Protein AF-A0A6A3CZS4-F1 (afdb_monomer_lite)

Secondary structure (DSSP, 8-state):
--S-HHHHHHHHTS-HHHHHHHHHHHHHHHHTTSS---TT--TTSPPTTPPPS-GGGSPPPPPPSS--HHHHHHHHHHHHHHH----HHHHHHHHHHHHHHHHHHHHHHHHHHHHHTT----------SS--TTTS-TT--PPPP-SS--GGG----S-----SSHHHHH---HHHHHHHHHHHHHHHHHHHHHH-HHHHHHHHHHHH-HHHHS-PPP--PPPPSS-HHHHHHHHHHHHHHHHHTTSS------HHHHTTS--------S------------TTS--HHHHHHHHHHHHHHSPPGGG--PPPPPP--S-SSSS-----PPPPTT--------------------------------------SS-TT-SS-TTTHHHHHHHHHHHHHHHHHHHHHTSPPP----

InterPro domains:
  IPR017930 Myb domain [PS51294] (1-31)
  IPR021786 Pre-mRNA splicing factor component Cdc5p/Cef1, C-terminal [PF11831] (330-414)
  IPR047242 Pre-mRNA splicing factor component CDC5L/Cef1 [PTHR45885] (1-414)

Organism: Hibiscus syriacus (NCBI:txid106335)

Sequence (414 aa):
MQTQWRTIAPIVGRTPSQCLERYEKLLDAACARDENYEPGDDPRKLRPGEIDPNPESKPARPDPVDMDEDEKEMLSEARARLANTRGKKAKRKAREKQLEEARRLASLQKRRELKAVGIDTRHRKRKRKGIDYNTEIPFEKRPPPGFYDVADEDRPVEQPKFPTTIEELEGKRRVDIEAQLRKQDIAKNKIAQRQDAPSAILQANKLNDPETVRKRSKLMLPEPHISNHELEEIAKMGYASDLLAGNEELAEGSSATRALLANYSQTPRQGMTPLRTSQRTPAGKGDAIMMEAENLARLRESQTPLLGGENPELHPSDFSGVTPKSQVQTPNPMLTPAATPGGAGLTPRIGMTPSRDGYSFGLTPKGTPIRDELHINEEMDLHDSAKLEQRRQADARRNLRSGLGSLPRPKNEY

Structure (mmCIF, N/CA/C/O backbone):
data_AF-A0A6A3CZS4-F1
#
_entry.id   AF-A0A6A3CZS4-F1
#
loop_
_atom_site.group_PDB
_atom_site.id
_atom_site.type_symbol
_atom_site.label_atom_id
_atom_site.label_alt_id
_atom_site.label_comp_id
_atom_site.label_asym_id
_atom_site.label_entity_id
_atom_site.label_seq_id
_atom_site.pdbx_PDB_ins_code
_atom_site.Cartn_x
_atom_site.Cartn_y
_atom_site.Cartn_z
_atom_site.occupancy
_atom_site.B_iso_or_equiv
_atom_site.auth_seq_id
_atom_site.auth_comp_id
_atom_site.auth_asym_id
_atom_site.auth_atom_id
_atom_site.pdbx_PDB_model_num
ATOM 1 N N . MET A 1 1 ? 29.706 18.802 -35.540 1.00 66.75 1 MET A N 1
ATOM 2 C CA . MET A 1 1 ? 30.002 18.473 -34.127 1.00 66.75 1 MET A CA 1
ATOM 3 C C . MET A 1 1 ? 30.733 17.141 -34.095 1.00 66.75 1 MET A C 1
ATOM 5 O O . MET A 1 1 ? 30.095 16.120 -34.305 1.00 66.75 1 MET A O 1
ATOM 9 N N . GLN A 1 2 ? 32.055 17.132 -33.922 1.00 78.06 2 GLN A N 1
ATOM 10 C CA . GLN A 1 2 ? 32.822 15.880 -33.913 1.00 78.06 2 GLN A CA 1
ATOM 11 C C . GLN A 1 2 ? 32.711 15.225 -32.526 1.00 78.06 2 GLN A C 1
ATOM 13 O O . GLN A 1 2 ? 32.931 15.903 -31.529 1.00 78.06 2 GLN A O 1
ATOM 18 N N . THR A 1 3 ? 32.274 13.958 -32.478 1.00 83.19 3 THR A N 1
ATOM 19 C CA . THR A 1 3 ? 32.211 13.074 -31.284 1.00 83.19 3 THR A CA 1
ATOM 20 C C . THR A 1 3 ? 31.455 13.588 -30.039 1.00 83.19 3 THR A C 1
ATOM 22 O O . THR A 1 3 ? 31.593 13.041 -28.946 1.00 83.19 3 THR A O 1
ATOM 25 N N . GLN A 1 4 ? 30.567 14.581 -30.177 1.00 93.25 4 GLN A N 1
ATOM 26 C CA . GLN A 1 4 ? 29.775 15.147 -29.067 1.00 93.25 4 GLN A CA 1
ATOM 27 C C . GLN A 1 4 ? 28.422 14.435 -28.853 1.00 93.25 4 GLN A C 1
ATOM 29 O O . GLN A 1 4 ? 27.354 15.045 -28.933 1.00 93.25 4 GLN A O 1
ATOM 34 N N . TRP A 1 5 ? 28.442 13.136 -28.542 1.00 92.62 5 TRP A N 1
ATOM 35 C CA . TRP A 1 5 ? 27.229 12.300 -28.455 1.00 92.62 5 TRP A CA 1
ATOM 36 C C . TRP A 1 5 ? 26.213 12.741 -27.400 1.00 92.62 5 TRP A C 1
ATOM 38 O O . TRP A 1 5 ? 25.012 12.624 -27.625 1.00 92.62 5 TRP A O 1
ATOM 48 N N . ARG A 1 6 ? 26.667 13.307 -26.273 1.00 93.50 6 ARG A N 1
ATOM 49 C CA . ARG A 1 6 ? 25.775 13.856 -25.233 1.00 93.50 6 ARG A CA 1
ATOM 50 C C . ARG A 1 6 ? 24.981 15.074 -25.712 1.00 93.50 6 ARG A C 1
ATOM 52 O O . ARG A 1 6 ? 23.865 15.277 -25.253 1.00 93.50 6 ARG A O 1
ATOM 59 N N . THR A 1 7 ? 25.541 15.847 -26.639 1.00 93.12 7 THR A N 1
ATOM 60 C CA . THR A 1 7 ? 24.898 17.028 -27.233 1.00 93.12 7 THR A CA 1
ATOM 61 C C . THR A 1 7 ? 23.990 16.638 -28.397 1.00 93.12 7 THR A C 1
ATOM 63 O O . THR A 1 7 ? 22.917 17.207 -28.558 1.00 93.12 7 THR A O 1
ATOM 66 N N . ILE A 1 8 ? 24.389 15.637 -29.188 1.00 92.38 8 ILE A N 1
ATOM 67 C CA . ILE A 1 8 ? 23.634 15.156 -30.356 1.00 92.38 8 ILE A CA 1
A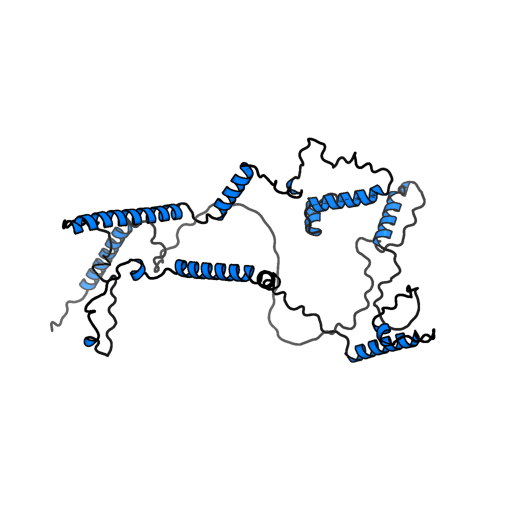TOM 68 C C . ILE A 1 8 ? 22.400 14.340 -29.933 1.00 92.38 8 ILE A C 1
ATOM 70 O O . ILE A 1 8 ? 21.343 14.443 -30.551 1.00 92.38 8 ILE A O 1
ATOM 74 N N . ALA A 1 9 ? 22.502 13.545 -28.865 1.00 93.62 9 ALA A N 1
ATOM 75 C CA . ALA A 1 9 ? 21.440 12.648 -28.404 1.00 93.62 9 ALA A CA 1
ATOM 76 C C . ALA A 1 9 ? 20.076 13.321 -28.152 1.00 93.62 9 ALA A C 1
ATOM 78 O O . ALA A 1 9 ? 19.083 12.842 -28.707 1.00 93.62 9 ALA A O 1
ATOM 79 N N . PRO A 1 10 ? 19.989 14.443 -27.409 1.00 95.94 10 PRO A N 1
ATOM 80 C CA . PRO A 1 10 ? 18.728 15.162 -27.229 1.00 95.94 10 PRO A CA 1
ATOM 81 C C . PRO A 1 10 ? 18.132 15.708 -28.533 1.00 95.94 10 PRO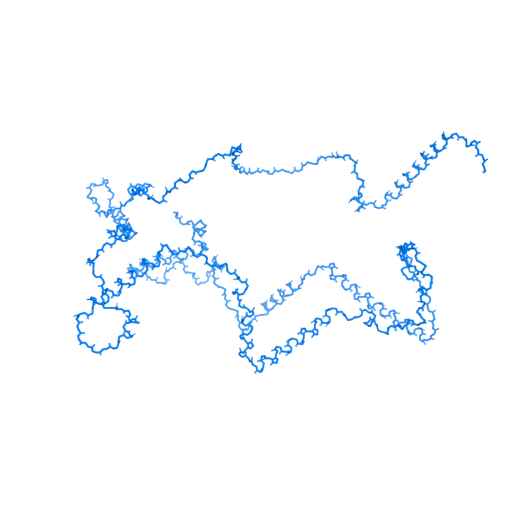 A C 1
ATOM 83 O O . PRO A 1 10 ? 16.914 15.771 -28.650 1.00 95.94 10 PRO A O 1
ATOM 86 N N . ILE A 1 11 ? 18.968 16.067 -29.515 1.00 94.06 11 ILE A N 1
ATOM 87 C CA . ILE A 1 11 ? 18.524 16.582 -30.823 1.00 94.06 11 ILE A CA 1
ATOM 88 C C . ILE A 1 11 ? 17.850 15.467 -31.637 1.00 94.06 11 ILE A C 1
ATOM 90 O O . ILE A 1 11 ? 16.846 15.700 -32.302 1.00 94.06 11 ILE A O 1
ATOM 94 N N . VAL A 1 12 ? 18.385 14.245 -31.559 1.00 92.75 12 VAL A N 1
ATOM 95 C CA . VAL A 1 12 ? 17.882 13.061 -32.284 1.00 92.75 12 VAL A CA 1
ATOM 96 C C . VAL A 1 12 ? 16.785 12.313 -31.501 1.00 92.75 12 VAL A C 1
ATOM 98 O O . VAL A 1 12 ? 16.055 11.505 -32.071 1.00 92.75 12 VAL A O 1
ATOM 101 N N . GLY A 1 13 ? 16.641 12.568 -30.195 1.00 93.81 13 GLY A N 1
ATOM 102 C CA . GLY A 1 13 ? 15.645 11.920 -29.333 1.00 93.81 13 GLY A CA 1
ATOM 103 C C . GLY A 1 13 ? 15.994 10.476 -28.942 1.00 93.81 13 GLY A C 1
ATOM 104 O O . GLY A 1 13 ? 15.102 9.650 -28.746 1.00 93.81 13 GLY A O 1
ATOM 105 N N . ARG A 1 14 ? 17.288 10.145 -28.858 1.00 93.88 14 ARG A N 1
ATOM 106 C CA . ARG A 1 14 ? 17.808 8.818 -28.464 1.00 93.88 14 ARG A CA 1
ATOM 107 C C . ARG A 1 14 ? 18.874 8.962 -27.381 1.00 93.88 14 ARG A C 1
ATOM 109 O O . ARG A 1 14 ? 19.344 10.068 -27.129 1.00 93.88 14 ARG A O 1
ATOM 116 N N . THR A 1 15 ? 19.256 7.870 -26.716 1.00 94.62 15 THR A N 1
ATOM 117 C CA . THR A 1 15 ? 20.351 7.938 -25.734 1.00 94.62 15 THR A CA 1
ATOM 118 C C . THR A 1 15 ? 21.699 8.154 -26.440 1.00 94.62 15 THR A C 1
ATOM 120 O O . THR A 1 15 ? 21.867 7.725 -27.583 1.00 94.62 15 THR A O 1
ATOM 123 N N . PRO A 1 16 ? 22.695 8.781 -25.783 1.00 93.38 16 PRO A N 1
ATOM 124 C CA . PRO A 1 16 ? 24.032 8.950 -26.360 1.00 93.38 16 PRO A CA 1
ATOM 125 C C . PRO A 1 16 ? 24.676 7.637 -26.815 1.00 93.38 16 PRO A C 1
ATOM 127 O O . PRO A 1 16 ? 25.288 7.610 -27.878 1.00 93.38 16 PRO A O 1
ATOM 130 N N . SER A 1 17 ? 24.491 6.554 -26.051 1.00 90.75 17 SER A N 1
ATOM 131 C CA . SER A 1 17 ? 24.982 5.216 -26.398 1.00 90.75 17 SER A CA 1
ATOM 132 C C . SER A 1 17 ? 24.315 4.666 -27.660 1.00 90.75 17 SER A C 1
ATOM 134 O O . SER A 1 17 ? 25.013 4.217 -28.561 1.00 90.75 17 SER A O 1
ATOM 136 N N . GLN A 1 18 ? 22.988 4.789 -27.780 1.00 91.94 18 GLN A N 1
ATOM 137 C CA . GLN A 1 18 ? 22.246 4.368 -28.976 1.00 91.94 18 GLN A CA 1
ATOM 138 C C . GLN A 1 18 ? 22.632 5.186 -30.215 1.00 91.94 18 GLN A C 1
ATOM 140 O O . GLN A 1 18 ? 22.704 4.643 -31.316 1.00 91.94 18 GLN A O 1
ATOM 145 N N . CYS A 1 19 ? 22.863 6.494 -30.053 1.00 92.06 19 CYS A N 1
ATOM 146 C CA . CYS A 1 19 ? 23.324 7.357 -31.141 1.00 92.06 19 CYS A CA 1
ATOM 147 C C . CYS A 1 19 ? 24.713 6.952 -31.638 1.00 92.06 19 CYS A C 1
ATOM 149 O O . CYS A 1 19 ? 24.904 6.856 -32.847 1.00 92.06 19 CYS A O 1
ATOM 151 N N . LEU A 1 20 ? 25.649 6.709 -30.715 1.00 90.19 20 LEU A N 1
ATOM 152 C CA . LEU A 1 20 ? 27.006 6.271 -31.032 1.00 90.19 20 LEU A CA 1
ATOM 153 C C . LEU A 1 20 ? 26.999 4.897 -31.722 1.00 90.19 20 LEU A C 1
ATOM 155 O O . LEU A 1 20 ? 27.525 4.779 -32.821 1.00 90.19 20 LEU A O 1
ATOM 159 N N . GLU A 1 21 ? 26.328 3.898 -31.139 1.00 89.06 21 GLU A N 1
ATOM 160 C CA . GLU A 1 21 ? 26.252 2.535 -31.689 1.00 89.06 21 GLU A CA 1
ATOM 161 C C . GLU A 1 21 ? 25.651 2.528 -33.103 1.00 89.06 21 GLU A C 1
ATOM 163 O O . GLU A 1 21 ? 26.143 1.861 -34.012 1.00 89.06 21 GLU A O 1
ATOM 168 N N . ARG A 1 22 ? 24.576 3.296 -33.319 1.00 90.19 22 ARG A N 1
ATOM 169 C CA . ARG A 1 22 ? 23.947 3.396 -34.639 1.00 90.19 22 ARG A CA 1
ATOM 170 C C . ARG A 1 22 ? 24.826 4.141 -35.640 1.00 90.19 22 ARG A C 1
ATOM 172 O O . ARG A 1 22 ? 24.831 3.767 -36.807 1.00 90.19 22 ARG A O 1
ATOM 179 N N . TYR A 1 23 ? 25.527 5.189 -35.213 1.00 90.81 23 TYR A N 1
ATOM 180 C CA . TYR A 1 23 ? 26.461 5.917 -36.069 1.00 90.81 23 TYR A CA 1
ATOM 181 C C . TYR A 1 23 ? 27.613 5.022 -36.530 1.00 90.81 23 TYR A C 1
ATOM 183 O O . TYR A 1 23 ? 27.916 4.997 -37.718 1.00 90.81 23 TYR A O 1
ATOM 191 N N . GLU A 1 24 ? 28.195 4.237 -35.623 1.00 87.12 24 GLU A N 1
ATOM 192 C CA . GLU A 1 24 ? 29.253 3.278 -35.954 1.00 87.12 24 GLU A CA 1
ATOM 193 C C . GLU A 1 24 ? 28.753 2.197 -36.917 1.00 87.12 24 GLU A C 1
ATOM 195 O O . GLU A 1 24 ? 29.377 1.988 -37.950 1.00 87.12 24 GLU A O 1
ATOM 200 N N . LYS A 1 25 ? 27.567 1.615 -36.685 1.00 87.25 25 LYS A N 1
ATOM 201 C CA . LYS A 1 25 ? 26.957 0.657 -37.630 1.00 87.25 25 LYS A CA 1
ATOM 202 C C . LYS A 1 25 ? 26.750 1.236 -39.032 1.00 87.25 25 LYS A C 1
ATOM 204 O O . LYS A 1 25 ? 26.853 0.509 -40.015 1.00 87.25 25 LYS A O 1
ATOM 209 N N . LEU A 1 26 ? 26.417 2.525 -39.135 1.00 89.38 26 LEU A N 1
ATOM 210 C CA . LEU A 1 26 ? 26.259 3.201 -40.425 1.00 89.38 26 LEU A CA 1
ATOM 211 C C . LEU A 1 26 ? 27.608 3.444 -41.114 1.00 89.38 26 LEU A C 1
ATOM 213 O O . LEU A 1 26 ? 27.679 3.313 -42.333 1.00 89.38 26 LEU A O 1
ATOM 217 N N . LEU A 1 27 ? 28.661 3.762 -40.354 1.00 87.44 27 LEU A N 1
ATOM 218 C CA . LEU A 1 27 ? 30.023 3.853 -40.885 1.00 87.44 27 LEU A CA 1
ATOM 219 C C . LEU A 1 27 ? 30.531 2.488 -41.353 1.00 87.44 27 LEU A C 1
ATOM 221 O O . LEU A 1 27 ? 31.038 2.390 -42.464 1.00 87.44 27 LEU A O 1
ATOM 225 N N . ASP A 1 28 ? 30.340 1.437 -40.557 1.00 82.81 28 ASP A N 1
ATOM 226 C CA . ASP A 1 28 ? 30.750 0.078 -40.914 1.00 82.81 28 ASP A CA 1
ATOM 227 C C . ASP A 1 28 ? 30.009 -0.404 -42.174 1.00 82.81 28 ASP A C 1
ATOM 229 O O . ASP A 1 28 ? 30.628 -0.969 -43.066 1.00 82.81 28 ASP A O 1
ATOM 233 N N . ALA A 1 29 ? 28.708 -0.115 -42.318 1.00 83.12 29 ALA A N 1
ATOM 234 C CA . ALA A 1 29 ? 27.944 -0.451 -43.526 1.00 83.12 29 ALA A CA 1
ATOM 235 C C . ALA A 1 29 ? 28.398 0.318 -44.783 1.00 83.12 29 ALA A C 1
ATOM 237 O O . ALA A 1 29 ? 28.245 -0.186 -45.897 1.00 83.12 29 ALA A O 1
ATOM 238 N N . ALA A 1 30 ? 28.932 1.531 -44.616 1.00 80.81 30 ALA A N 1
ATOM 239 C CA . ALA A 1 30 ? 29.497 2.318 -45.709 1.00 80.81 30 ALA A CA 1
ATOM 240 C C . ALA A 1 30 ? 30.906 1.833 -46.091 1.00 80.81 30 ALA A C 1
ATOM 242 O O . ALA A 1 30 ? 31.195 1.707 -47.276 1.00 80.81 30 ALA A O 1
ATOM 243 N N . CYS A 1 31 ? 31.747 1.512 -45.101 1.00 71.81 31 CYS A N 1
ATOM 244 C CA . CYS A 1 31 ? 33.121 1.042 -45.299 1.00 71.81 31 CYS A CA 1
ATOM 245 C C . CYS A 1 31 ? 33.212 -0.433 -45.712 1.00 71.81 31 CYS A C 1
ATOM 247 O O . CYS A 1 31 ? 34.105 -0.781 -46.466 1.00 71.81 31 CYS A O 1
ATOM 249 N N . ALA A 1 32 ? 32.295 -1.307 -45.286 1.00 61.28 32 ALA A N 1
ATOM 250 C CA . ALA A 1 32 ? 32.284 -2.726 -45.671 1.00 61.28 32 ALA A CA 1
ATOM 251 C C . ALA A 1 32 ? 31.944 -2.964 -47.157 1.00 61.28 32 ALA A C 1
ATOM 253 O O . ALA A 1 32 ? 31.932 -4.105 -47.613 1.00 61.28 32 ALA A O 1
ATOM 254 N N . ARG A 1 33 ? 31.645 -1.901 -47.919 1.00 54.75 33 ARG A N 1
ATOM 255 C CA . ARG A 1 33 ? 31.618 -1.945 -49.387 1.00 54.75 33 ARG A CA 1
ATOM 256 C C . ARG A 1 33 ? 33.015 -1.874 -50.021 1.00 54.75 33 ARG A C 1
ATOM 258 O O . ARG A 1 33 ? 33.116 -2.210 -51.195 1.00 54.75 33 ARG A O 1
ATOM 265 N N . ASP A 1 34 ? 34.049 -1.510 -49.260 1.00 50.44 34 ASP A N 1
ATOM 266 C CA . ASP A 1 34 ? 35.461 -1.714 -49.600 1.00 50.44 34 ASP A CA 1
ATOM 267 C C . ASP A 1 34 ? 35.936 -3.042 -48.967 1.00 50.44 34 ASP A C 1
ATOM 269 O O . ASP A 1 34 ? 35.776 -3.269 -47.770 1.00 50.44 34 ASP A O 1
ATOM 273 N N . GLU A 1 35 ? 36.492 -3.941 -49.781 1.00 54.34 35 GLU A N 1
ATOM 274 C CA . GLU A 1 35 ? 36.657 -5.403 -49.598 1.00 54.34 35 GLU A CA 1
ATOM 275 C C . GLU A 1 35 ? 37.465 -5.941 -48.378 1.00 54.34 35 GLU A C 1
ATOM 277 O O . GLU A 1 35 ? 37.813 -7.117 -48.363 1.00 54.34 35 GLU A O 1
ATOM 282 N N . ASN A 1 36 ? 37.745 -5.164 -47.323 1.00 54.75 36 ASN A N 1
ATOM 283 C CA . ASN A 1 36 ? 38.678 -5.545 -46.238 1.00 54.75 36 ASN A CA 1
ATOM 284 C C . ASN A 1 36 ? 38.072 -5.592 -44.809 1.00 54.75 36 ASN A C 1
ATOM 286 O O . ASN A 1 36 ? 38.764 -5.277 -43.839 1.00 54.75 36 ASN A O 1
ATOM 290 N N . TYR A 1 37 ? 36.797 -5.963 -44.629 1.00 55.69 37 TYR A N 1
ATOM 291 C CA . TYR A 1 37 ? 36.189 -6.095 -43.288 1.00 55.69 37 TYR A CA 1
ATOM 292 C C . TYR A 1 37 ? 36.199 -7.547 -42.778 1.00 55.69 37 TYR A C 1
ATOM 294 O O . TYR A 1 37 ? 35.356 -8.351 -43.170 1.00 55.69 37 TYR A O 1
ATOM 302 N N . GLU A 1 38 ? 37.107 -7.861 -41.847 1.00 57.81 38 GLU A N 1
ATOM 303 C CA . GLU A 1 38 ? 37.112 -9.115 -41.078 1.00 57.81 38 GLU A CA 1
ATOM 304 C C . GLU A 1 38 ? 36.384 -8.920 -39.729 1.00 57.81 38 GLU A C 1
ATOM 306 O O . GLU A 1 38 ? 36.884 -8.212 -38.849 1.00 57.81 38 GLU A O 1
ATOM 311 N N . PRO A 1 39 ? 35.217 -9.557 -39.492 1.00 57.84 39 PRO A N 1
ATOM 312 C CA . PRO A 1 39 ? 34.429 -9.375 -38.265 1.00 57.84 39 PRO A CA 1
ATOM 313 C C . PRO A 1 39 ? 35.116 -9.819 -36.958 1.00 57.84 39 PRO A C 1
ATOM 315 O O . PRO A 1 39 ? 34.544 -9.614 -35.879 1.00 57.84 39 PRO A O 1
ATOM 318 N N . GLY A 1 40 ? 36.270 -10.489 -37.042 1.00 58.12 40 GLY A N 1
ATOM 319 C CA . GLY A 1 40 ? 37.032 -11.033 -35.913 1.00 58.12 40 GLY A CA 1
ATOM 320 C C . GLY A 1 40 ? 38.010 -10.053 -35.256 1.00 58.12 40 GLY A C 1
ATOM 321 O O . GLY A 1 40 ? 38.302 -10.229 -34.077 1.00 58.12 40 GLY A O 1
ATOM 322 N N . ASP A 1 41 ? 38.442 -9.010 -35.971 1.00 54.97 41 ASP A N 1
ATOM 323 C CA . ASP A 1 41 ? 39.473 -8.055 -35.520 1.00 54.97 41 ASP A CA 1
ATOM 324 C C . ASP A 1 41 ? 38.902 -6.695 -35.074 1.00 54.97 41 ASP A C 1
ATOM 326 O O . ASP A 1 41 ? 39.649 -5.742 -34.862 1.00 54.97 41 ASP A O 1
ATOM 330 N N . ASP A 1 42 ? 37.577 -6.586 -34.904 1.00 62.66 42 ASP A N 1
ATOM 331 C CA . ASP A 1 42 ? 36.922 -5.352 -34.455 1.00 62.66 42 ASP A CA 1
ATOM 332 C C . ASP A 1 42 ? 37.340 -4.998 -33.007 1.00 62.66 42 ASP A C 1
ATOM 334 O O . ASP A 1 42 ? 36.883 -5.660 -32.063 1.00 62.66 42 ASP A O 1
ATOM 338 N N . PRO A 1 43 ? 38.141 -3.930 -32.787 1.00 65.69 43 PRO A N 1
ATOM 339 C CA . PRO A 1 43 ? 38.637 -3.544 -31.463 1.00 65.69 43 PRO A CA 1
ATOM 340 C C . PRO A 1 43 ? 37.526 -3.140 -30.483 1.00 65.69 43 PRO A C 1
ATOM 342 O O . PRO A 1 43 ? 37.793 -2.921 -29.302 1.00 65.69 43 PRO A O 1
ATOM 345 N N . ARG A 1 44 ? 36.287 -2.990 -30.972 1.00 66.00 44 ARG A N 1
ATOM 346 C CA . ARG A 1 44 ? 35.105 -2.598 -30.196 1.00 66.00 44 ARG A CA 1
ATOM 347 C C . ARG A 1 44 ? 34.426 -3.782 -29.511 1.00 66.00 44 ARG A C 1
ATOM 349 O O . ARG A 1 44 ? 33.655 -3.581 -28.570 1.00 66.00 44 ARG A O 1
ATOM 356 N N . LYS A 1 45 ? 34.670 -5.017 -29.967 1.00 69.31 45 LYS A N 1
ATOM 357 C CA . LYS A 1 45 ? 34.130 -6.207 -29.303 1.00 69.31 45 LYS A CA 1
ATOM 358 C C . LYS A 1 45 ? 34.926 -6.459 -28.031 1.00 69.31 45 LYS A C 1
ATOM 360 O O . LYS A 1 45 ? 36.147 -6.581 -28.059 1.00 69.31 45 LYS A O 1
ATOM 365 N N . LEU A 1 46 ? 34.207 -6.556 -26.912 1.00 70.69 46 LEU A N 1
ATOM 366 C CA . LEU A 1 46 ? 34.788 -6.939 -25.629 1.00 70.69 46 LEU A CA 1
ATOM 367 C C . LEU A 1 46 ? 35.586 -8.227 -25.802 1.00 70.69 46 LEU A C 1
ATOM 369 O O . LEU A 1 46 ? 35.046 -9.255 -26.223 1.00 70.69 46 LEU A O 1
ATOM 373 N N . ARG A 1 47 ? 36.873 -8.159 -25.468 1.00 75.31 47 ARG A N 1
ATOM 374 C CA . ARG A 1 47 ? 37.723 -9.343 -25.447 1.00 75.31 47 ARG A CA 1
ATOM 375 C C . ARG A 1 47 ? 37.237 -10.273 -24.335 1.00 75.31 47 ARG A C 1
ATOM 377 O O . ARG A 1 47 ? 36.805 -9.787 -23.285 1.00 75.31 47 ARG A O 1
ATOM 384 N N . PRO A 1 48 ? 37.305 -11.601 -24.524 1.00 78.69 48 PRO A N 1
ATOM 385 C CA . PRO A 1 48 ? 36.962 -12.542 -23.465 1.00 78.69 48 PRO A CA 1
ATOM 386 C C . PRO A 1 48 ? 37.739 -12.222 -22.175 1.00 78.69 48 PRO A C 1
ATOM 388 O O . PRO A 1 48 ? 38.967 -12.231 -22.175 1.00 78.69 48 PRO A O 1
ATOM 391 N N . GLY A 1 49 ? 37.021 -11.903 -21.092 1.00 77.69 49 GLY A N 1
ATOM 392 C CA . GLY A 1 49 ? 37.591 -11.524 -19.789 1.00 77.69 49 GLY A CA 1
ATOM 393 C C . GLY A 1 49 ? 37.587 -10.022 -19.468 1.00 77.69 49 GLY A C 1
ATOM 394 O O . GLY A 1 49 ? 37.885 -9.652 -18.335 1.00 77.69 49 GLY A O 1
ATOM 395 N N . GLU A 1 50 ? 37.221 -9.156 -20.415 1.00 85.75 50 GLU A N 1
ATOM 396 C CA . GLU A 1 50 ? 37.074 -7.716 -20.184 1.00 85.75 50 GLU A CA 1
ATOM 397 C C . GLU A 1 50 ? 35.660 -7.382 -19.670 1.00 85.75 50 GLU A C 1
ATOM 399 O O . GLU A 1 50 ? 34.659 -7.880 -20.190 1.00 85.75 50 GLU A O 1
ATOM 404 N N . ILE A 1 51 ? 35.568 -6.556 -18.621 1.00 84.19 51 ILE A N 1
ATOM 405 C CA . ILE A 1 51 ? 34.286 -6.076 -18.086 1.00 84.19 51 ILE A CA 1
ATOM 406 C C . ILE A 1 51 ? 33.769 -4.973 -19.009 1.00 84.19 51 ILE A C 1
ATOM 408 O O . ILE A 1 51 ? 34.504 -4.045 -19.339 1.00 84.19 51 ILE A O 1
ATOM 412 N N . ASP A 1 52 ? 32.498 -5.060 -19.399 1.00 83.56 52 ASP A N 1
ATOM 413 C CA . ASP A 1 52 ? 31.854 -4.009 -20.184 1.00 83.56 52 ASP A CA 1
ATOM 414 C C . ASP A 1 52 ? 31.852 -2.673 -19.423 1.00 83.56 52 ASP A C 1
ATOM 416 O O . ASP A 1 52 ? 31.326 -2.631 -18.309 1.00 83.56 52 ASP A O 1
ATOM 420 N N . PRO A 1 53 ? 32.387 -1.581 -19.997 1.00 85.75 53 PRO A N 1
ATOM 421 C CA . PRO A 1 53 ? 32.332 -0.267 -19.368 1.00 85.75 53 PRO A CA 1
ATOM 422 C C . PRO A 1 53 ? 30.914 0.323 -19.260 1.00 85.75 53 PRO A C 1
ATOM 424 O O . PRO A 1 53 ? 30.722 1.210 -18.434 1.00 85.75 53 PRO A O 1
ATOM 427 N N . ASN A 1 54 ? 29.934 -0.132 -20.058 1.00 85.12 54 ASN A N 1
ATOM 428 C CA . ASN A 1 54 ? 28.566 0.417 -20.078 1.00 85.12 54 ASN A CA 1
ATOM 429 C C . ASN A 1 54 ? 27.466 -0.678 -20.036 1.00 85.12 54 ASN A C 1
ATOM 431 O O . ASN A 1 54 ? 26.640 -0.759 -20.961 1.00 85.12 54 ASN A O 1
ATOM 435 N N . PRO A 1 55 ? 27.392 -1.510 -18.978 1.00 89.19 55 PRO A N 1
ATOM 436 C CA . PRO A 1 55 ? 26.440 -2.620 -18.897 1.00 89.19 55 PRO A CA 1
ATOM 437 C C . PRO A 1 55 ? 24.971 -2.163 -18.854 1.00 89.19 55 PRO A C 1
ATOM 439 O O . PRO A 1 55 ? 24.093 -2.902 -19.291 1.00 89.19 55 PRO A O 1
ATOM 442 N N . GLU A 1 56 ? 24.675 -0.939 -18.406 1.00 89.88 56 GLU A N 1
ATOM 443 C CA . GLU A 1 56 ? 23.309 -0.391 -18.336 1.00 89.88 56 GLU A CA 1
ATOM 444 C C . GLU A 1 56 ? 22.699 -0.112 -19.714 1.00 89.88 56 GLU A C 1
ATOM 446 O O . GLU A 1 56 ? 21.489 0.075 -19.843 1.00 89.88 56 GLU A O 1
ATOM 451 N N . SER A 1 57 ? 23.536 -0.042 -20.753 1.00 89.00 57 SER A N 1
ATOM 452 C CA . SER A 1 57 ? 23.088 0.166 -22.130 1.00 89.00 57 SER A CA 1
ATOM 453 C C . SER A 1 57 ? 22.613 -1.122 -22.811 1.00 89.00 57 SER A C 1
ATOM 455 O O . SER A 1 57 ? 21.949 -1.055 -23.848 1.00 89.00 57 SER A O 1
ATOM 457 N N . LYS A 1 58 ? 22.926 -2.284 -22.226 1.00 87.44 58 LYS A N 1
ATOM 458 C CA . LYS A 1 58 ? 22.549 -3.597 -22.748 1.00 87.44 58 LYS A CA 1
ATOM 459 C C . LYS A 1 58 ? 21.138 -4.005 -22.309 1.00 87.44 58 LYS A C 1
ATOM 461 O O . LYS A 1 58 ? 20.669 -3.590 -21.249 1.00 87.44 58 LYS A O 1
ATOM 466 N N . PRO A 1 59 ? 20.445 -4.838 -23.107 1.00 91.38 59 PRO A N 1
ATOM 467 C CA . PRO A 1 59 ? 19.166 -5.407 -22.699 1.00 91.38 59 PRO A CA 1
ATOM 468 C C . PRO A 1 59 ? 19.330 -6.296 -21.459 1.00 91.38 59 PRO A C 1
ATOM 470 O O . PRO A 1 59 ? 20.328 -7.007 -21.320 1.00 91.38 59 PRO A O 1
ATOM 473 N N . ALA A 1 60 ? 18.327 -6.276 -20.578 1.00 94.00 60 ALA A N 1
ATOM 474 C CA . ALA A 1 60 ? 18.292 -7.137 -19.403 1.00 94.00 60 ALA A CA 1
ATOM 475 C C . ALA A 1 60 ? 18.270 -8.616 -19.812 1.00 94.00 60 ALA A C 1
ATOM 477 O O . ALA A 1 60 ? 17.629 -9.001 -20.795 1.00 94.00 60 ALA A O 1
ATOM 478 N N . ARG A 1 61 ? 18.975 -9.447 -19.043 1.00 92.25 61 ARG A N 1
ATOM 479 C CA . ARG A 1 61 ? 18.963 -10.897 -19.240 1.00 92.25 61 ARG A CA 1
ATOM 480 C C . ARG A 1 61 ? 17.609 -11.441 -18.762 1.00 92.25 61 ARG A C 1
ATOM 482 O O . ARG A 1 61 ? 17.127 -10.963 -17.740 1.00 92.25 61 ARG A O 1
ATOM 489 N N . PRO A 1 62 ? 16.991 -12.395 -19.478 1.00 94.75 62 PRO A N 1
ATOM 490 C CA . PRO A 1 62 ? 15.800 -13.073 -18.982 1.00 94.75 62 PRO A CA 1
ATOM 491 C C . PRO A 1 62 ? 16.085 -13.820 -17.677 1.00 94.75 62 PRO A C 1
ATOM 493 O O . PRO A 1 62 ? 17.158 -14.409 -17.530 1.00 94.75 62 PRO A O 1
ATOM 496 N N . ASP A 1 63 ? 15.100 -13.819 -16.785 1.00 93.50 63 ASP A N 1
ATOM 497 C CA . ASP A 1 63 ? 15.141 -14.528 -15.508 1.00 93.50 63 ASP A CA 1
ATOM 498 C C . ASP A 1 63 ? 15.320 -16.049 -15.729 1.00 93.50 63 ASP A C 1
ATOM 500 O O . ASP A 1 63 ? 14.640 -16.627 -16.593 1.00 93.50 63 ASP A O 1
ATOM 504 N N . PRO A 1 64 ? 16.217 -16.730 -14.991 1.00 94.12 64 PRO A N 1
ATOM 505 C CA . PRO A 1 64 ? 16.350 -18.182 -15.060 1.00 94.12 64 PRO A CA 1
ATOM 506 C C . PRO A 1 64 ? 15.093 -18.896 -14.536 1.00 94.12 64 PRO A C 1
ATOM 508 O O . PRO A 1 64 ? 14.367 -18.402 -13.679 1.00 94.12 64 PRO A O 1
ATOM 511 N N . VAL A 1 65 ? 14.831 -20.108 -15.040 1.00 92.81 65 VAL A N 1
ATOM 512 C CA . VAL A 1 65 ? 13.669 -20.909 -14.600 1.00 92.81 65 VAL A CA 1
ATOM 513 C C . VAL A 1 65 ? 13.769 -21.258 -13.115 1.00 92.81 65 VAL A C 1
ATOM 515 O O . VAL A 1 65 ? 12.770 -21.207 -12.397 1.00 92.81 65 VAL A O 1
ATOM 518 N N . ASP A 1 66 ? 14.975 -21.600 -12.663 1.00 94.88 66 ASP A N 1
ATOM 519 C CA . ASP A 1 66 ? 15.275 -21.762 -11.247 1.00 94.88 66 ASP A CA 1
ATOM 520 C C . ASP A 1 66 ? 16.074 -20.552 -10.764 1.00 94.88 66 ASP A C 1
ATOM 522 O O . ASP A 1 66 ? 17.294 -20.503 -10.906 1.00 94.88 66 ASP A O 1
ATOM 526 N N . MET A 1 67 ? 15.347 -19.551 -10.262 1.00 93.06 67 MET A N 1
ATOM 527 C CA . MET A 1 67 ? 15.925 -18.389 -9.581 1.00 93.06 67 MET A CA 1
ATOM 528 C C . MET A 1 67 ? 16.702 -18.862 -8.354 1.00 93.06 67 MET A C 1
ATOM 530 O O . MET A 1 67 ? 16.216 -19.724 -7.611 1.00 93.06 67 MET A O 1
ATOM 534 N N . ASP A 1 68 ? 17.863 -18.281 -8.098 1.00 95.88 68 ASP A N 1
ATOM 535 C CA . ASP A 1 68 ? 18.622 -18.583 -6.889 1.00 95.88 68 ASP A CA 1
ATOM 536 C C . ASP A 1 68 ? 17.926 -18.035 -5.622 1.00 95.88 68 ASP A C 1
ATOM 538 O O . ASP A 1 68 ? 16.857 -17.408 -5.658 1.00 95.88 68 ASP A O 1
ATOM 542 N N . GLU A 1 69 ? 18.478 -18.367 -4.455 1.00 96.94 69 GLU A N 1
ATOM 543 C CA . GLU A 1 69 ? 17.928 -17.923 -3.170 1.00 96.94 69 GLU A CA 1
ATOM 544 C C . GLU A 1 69 ? 18.013 -16.400 -3.019 1.00 96.94 69 GLU A C 1
ATOM 546 O O . GLU A 1 69 ? 17.059 -15.789 -2.532 1.00 96.94 69 GLU A O 1
ATOM 551 N N . ASP A 1 70 ? 19.087 -15.792 -3.525 1.00 96.94 70 ASP A N 1
ATOM 552 C CA . ASP A 1 70 ? 19.343 -14.354 -3.455 1.00 96.94 70 ASP A CA 1
ATOM 553 C C . ASP A 1 70 ? 18.289 -13.553 -4.240 1.00 96.94 70 ASP A C 1
ATOM 555 O O . ASP A 1 70 ? 17.719 -12.586 -3.725 1.00 96.94 70 ASP A O 1
ATOM 559 N N . GLU A 1 71 ? 17.951 -13.962 -5.467 1.00 95.75 71 GLU A N 1
ATOM 560 C CA . GLU A 1 71 ? 16.928 -13.297 -6.276 1.00 95.75 71 GLU A CA 1
ATOM 561 C C . GLU A 1 71 ? 15.523 -13.484 -5.690 1.00 95.75 71 GLU A C 1
ATOM 563 O O . GLU A 1 71 ? 14.715 -12.543 -5.648 1.00 95.75 71 GLU A O 1
ATOM 568 N N . LYS A 1 72 ? 15.216 -14.689 -5.193 1.00 96.12 72 LYS A N 1
ATOM 569 C CA . LYS A 1 72 ? 13.949 -14.972 -4.500 1.00 96.12 72 LYS A CA 1
ATOM 570 C C . LYS A 1 72 ? 13.820 -14.119 -3.232 1.00 96.12 72 LYS A C 1
ATOM 572 O O . LYS A 1 72 ? 12.749 -13.543 -2.996 1.00 96.12 72 LYS A O 1
ATOM 577 N N . GLU A 1 73 ? 14.886 -13.996 -2.442 1.00 97.62 73 GLU A N 1
ATOM 578 C CA . GLU A 1 73 ? 14.923 -13.159 -1.243 1.00 97.62 73 GLU A CA 1
ATOM 579 C C . GLU A 1 73 ? 14.755 -11.680 -1.607 1.00 97.62 73 GLU A C 1
ATOM 581 O O . GLU A 1 73 ? 13.866 -11.019 -1.058 1.00 97.62 73 GLU A O 1
ATOM 586 N N . MET A 1 74 ? 15.488 -11.189 -2.608 1.00 97.75 74 MET A N 1
ATOM 587 C CA . MET A 1 74 ? 15.381 -9.821 -3.118 1.00 97.75 74 MET A CA 1
ATOM 588 C C . MET A 1 74 ? 13.948 -9.479 -3.558 1.00 97.75 74 MET A C 1
ATOM 590 O O . MET A 1 74 ? 13.414 -8.423 -3.200 1.00 97.75 74 MET A O 1
ATOM 594 N N . LEU A 1 75 ? 13.272 -10.374 -4.288 1.00 96.94 75 LEU A N 1
ATOM 595 C CA . LEU A 1 75 ? 11.875 -10.177 -4.691 1.00 96.94 75 LEU A CA 1
ATOM 596 C C . LEU A 1 75 ? 10.924 -10.177 -3.491 1.00 96.94 75 LEU A C 1
ATOM 598 O O . LEU A 1 75 ? 9.972 -9.387 -3.445 1.00 96.94 75 LEU A O 1
ATOM 602 N N . SER A 1 76 ? 11.158 -11.053 -2.515 1.00 97.00 76 SER A N 1
ATOM 603 C CA . SER A 1 76 ? 10.361 -11.098 -1.290 1.00 97.00 76 SER A CA 1
ATOM 604 C C . SER A 1 76 ? 10.511 -9.808 -0.471 1.00 97.00 76 SER A C 1
ATOM 606 O O . SER A 1 76 ? 9.511 -9.249 -0.005 1.00 97.00 76 SER A O 1
ATOM 608 N N . GLU A 1 77 ? 11.727 -9.262 -0.392 1.00 97.75 77 GLU A N 1
ATOM 609 C CA . GLU A 1 77 ? 12.016 -8.003 0.280 1.00 97.75 77 GLU A CA 1
ATOM 610 C C . GLU A 1 77 ? 11.364 -6.827 -0.453 1.00 97.75 77 GLU A C 1
ATOM 612 O O . GLU A 1 77 ? 10.692 -6.001 0.172 1.00 97.75 77 GLU A O 1
ATOM 617 N N . ALA A 1 78 ? 11.495 -6.766 -1.780 1.00 98.25 78 ALA A N 1
ATOM 618 C CA . ALA A 1 78 ? 10.877 -5.728 -2.596 1.00 98.25 78 ALA A CA 1
ATOM 619 C C . ALA A 1 78 ? 9.351 -5.700 -2.403 1.00 98.25 78 ALA A C 1
ATOM 621 O O . ALA A 1 78 ? 8.771 -4.638 -2.149 1.00 98.25 78 ALA A O 1
ATOM 622 N N . ARG A 1 79 ? 8.697 -6.871 -2.419 1.00 97.88 79 ARG A N 1
ATOM 623 C CA . ARG A 1 79 ? 7.258 -7.003 -2.124 1.00 97.88 79 ARG A CA 1
ATOM 624 C C . ARG A 1 79 ? 6.924 -6.510 -0.718 1.00 97.88 79 ARG A C 1
ATOM 626 O O . ARG A 1 79 ? 5.965 -5.755 -0.544 1.00 97.88 79 ARG A O 1
ATOM 633 N N . ALA A 1 80 ? 7.715 -6.891 0.285 1.00 97.75 80 ALA A N 1
ATOM 634 C CA . ALA A 1 80 ? 7.509 -6.456 1.661 1.00 97.75 80 ALA A CA 1
ATOM 635 C C . ALA A 1 80 ? 7.669 -4.935 1.818 1.00 97.75 80 ALA A C 1
ATOM 637 O O . ALA A 1 80 ? 6.880 -4.304 2.526 1.00 97.75 80 ALA A O 1
ATOM 638 N N . ARG A 1 81 ? 8.653 -4.320 1.152 1.00 96.69 81 ARG A N 1
ATOM 639 C CA . ARG A 1 81 ? 8.872 -2.866 1.167 1.00 96.69 81 ARG A CA 1
ATOM 640 C C . ARG A 1 81 ? 7.714 -2.119 0.502 1.00 96.69 81 ARG A C 1
ATOM 642 O O . ARG A 1 81 ? 7.198 -1.182 1.105 1.00 96.69 81 ARG A O 1
ATOM 649 N N . LEU A 1 82 ? 7.243 -2.575 -0.662 1.00 97.50 82 LEU A N 1
ATOM 650 C CA . LEU A 1 82 ? 6.112 -1.963 -1.375 1.00 97.50 82 LEU A CA 1
ATOM 651 C C . LEU A 1 82 ? 4.789 -2.063 -0.601 1.00 97.50 82 LEU A C 1
ATOM 653 O O . LEU A 1 82 ? 4.017 -1.106 -0.566 1.00 97.50 82 LEU A O 1
ATOM 657 N N . ALA A 1 83 ? 4.526 -3.192 0.062 1.00 97.38 83 ALA A N 1
ATOM 658 C CA . ALA A 1 83 ? 3.309 -3.369 0.858 1.00 97.38 83 ALA A CA 1
ATOM 659 C C . ALA A 1 83 ? 3.296 -2.508 2.139 1.00 97.38 83 ALA A C 1
ATOM 661 O O . ALA A 1 83 ? 2.237 -2.186 2.688 1.00 97.38 83 ALA A O 1
ATOM 662 N N . ASN A 1 84 ? 4.472 -2.141 2.655 1.00 96.88 84 ASN A N 1
ATOM 663 C CA . ASN A 1 84 ? 4.609 -1.408 3.905 1.00 96.88 84 ASN A CA 1
ATOM 664 C C . ASN A 1 84 ? 4.498 0.110 3.704 1.00 96.88 84 ASN A C 1
ATOM 666 O O . ASN A 1 84 ? 5.483 0.800 3.482 1.00 96.88 84 ASN A O 1
ATOM 670 N N . THR A 1 85 ? 3.311 0.662 3.944 1.00 96.44 85 THR A N 1
ATOM 671 C CA . THR A 1 85 ? 3.077 2.122 3.938 1.00 96.44 85 THR A CA 1
ATOM 672 C C . THR A 1 85 ? 3.148 2.767 5.328 1.00 96.44 85 THR A C 1
ATOM 674 O O . THR A 1 85 ? 3.104 3.987 5.473 1.00 96.44 85 THR A O 1
ATOM 677 N N . ARG A 1 86 ? 3.227 1.955 6.395 1.00 95.12 86 ARG A N 1
ATOM 678 C CA . ARG A 1 86 ? 3.130 2.418 7.791 1.00 95.12 86 ARG A CA 1
ATOM 679 C C . ARG A 1 86 ? 4.497 2.569 8.452 1.00 95.12 86 ARG A C 1
ATOM 681 O O . ARG A 1 86 ? 5.259 1.609 8.546 1.00 95.12 86 ARG A O 1
ATOM 688 N N . GLY A 1 87 ? 4.735 3.739 9.045 1.00 96.50 87 GLY A N 1
ATOM 689 C CA . GLY A 1 87 ? 5.927 4.011 9.853 1.00 96.50 87 GLY A CA 1
ATOM 690 C C . GLY A 1 87 ? 5.930 3.346 11.240 1.00 96.50 87 GLY A C 1
ATOM 691 O O . GLY A 1 87 ? 4.935 2.778 11.708 1.00 96.50 87 GLY A O 1
ATOM 692 N N . LYS A 1 88 ? 7.057 3.477 11.956 1.00 97.62 88 LYS A N 1
ATOM 693 C CA . LYS A 1 88 ? 7.301 2.853 13.275 1.00 97.62 88 LYS A CA 1
ATOM 694 C C . LYS A 1 88 ? 6.245 3.210 14.329 1.00 97.62 88 LYS A C 1
ATOM 696 O O . LYS A 1 88 ? 5.812 2.339 15.081 1.00 97.62 88 LYS A O 1
ATOM 701 N N . LYS A 1 89 ? 5.800 4.473 14.383 1.00 97.88 89 LYS A N 1
ATOM 702 C CA . LYS A 1 89 ? 4.802 4.940 15.367 1.00 97.88 89 LYS A CA 1
ATOM 703 C C . LYS A 1 89 ? 3.431 4.305 15.133 1.00 97.88 89 LYS A C 1
ATOM 705 O O . LYS A 1 89 ? 2.823 3.829 16.088 1.00 97.88 89 LYS A O 1
ATOM 710 N N . ALA A 1 90 ? 2.990 4.226 13.877 1.00 97.88 90 ALA A N 1
ATOM 711 C CA . ALA A 1 90 ? 1.732 3.579 13.512 1.00 97.88 90 ALA A CA 1
ATOM 712 C C . ALA A 1 90 ? 1.759 2.077 13.836 1.00 97.88 90 ALA A C 1
ATOM 714 O O . ALA A 1 90 ? 0.832 1.572 14.464 1.00 97.88 90 ALA A O 1
ATOM 715 N N . LYS A 1 91 ? 2.854 1.376 13.501 1.00 97.19 91 LYS A N 1
ATOM 716 C CA . LYS A 1 91 ? 3.038 -0.044 13.855 1.00 97.19 91 LYS A CA 1
ATOM 717 C C . LYS A 1 91 ? 3.027 -0.262 15.374 1.00 97.19 91 LYS A C 1
ATOM 719 O O . LYS A 1 91 ? 2.319 -1.139 15.863 1.00 97.19 91 LYS A O 1
ATOM 724 N N . ARG A 1 92 ? 3.742 0.577 16.136 1.00 97.62 92 ARG A N 1
ATOM 725 C CA . ARG A 1 92 ? 3.747 0.528 17.608 1.00 97.62 92 ARG A CA 1
ATOM 726 C C . ARG A 1 92 ? 2.347 0.737 18.184 1.00 97.62 92 ARG A C 1
ATOM 728 O O . ARG A 1 92 ? 1.936 -0.044 19.031 1.00 97.62 92 ARG A O 1
ATOM 735 N N . LYS A 1 93 ? 1.614 1.749 17.711 1.00 98.19 93 LYS A N 1
ATOM 736 C CA . LYS A 1 93 ? 0.260 2.051 18.193 1.00 98.19 93 LYS A CA 1
ATOM 737 C C . LYS A 1 93 ? -0.756 0.973 17.821 1.00 98.19 93 LYS A C 1
ATOM 739 O O . LYS A 1 93 ? -1.614 0.667 18.637 1.00 98.19 93 LYS A O 1
ATOM 744 N N . ALA A 1 94 ? -0.625 0.344 16.653 1.00 97.12 94 ALA A N 1
ATOM 745 C CA . ALA A 1 94 ? -1.442 -0.812 16.290 1.00 97.12 94 ALA A CA 1
ATOM 746 C C . ALA A 1 94 ? -1.197 -2.004 17.234 1.00 97.12 94 ALA A C 1
ATOM 748 O O . ALA A 1 94 ? -2.153 -2.591 17.732 1.00 97.12 94 ALA A O 1
ATOM 749 N N . ARG A 1 95 ? 0.072 -2.308 17.551 1.00 98.00 95 ARG A N 1
ATOM 750 C CA . ARG A 1 95 ? 0.423 -3.354 18.528 1.00 98.00 95 ARG A CA 1
ATOM 751 C C . ARG A 1 95 ? -0.069 -3.012 19.935 1.00 98.00 95 ARG A C 1
ATOM 753 O O . ARG A 1 95 ? -0.574 -3.877 20.636 1.00 98.00 95 ARG A O 1
ATOM 760 N N . GLU A 1 96 ? 0.062 -1.755 20.349 1.00 97.25 96 GLU A N 1
ATOM 761 C CA . GLU A 1 96 ? -0.433 -1.263 21.640 1.00 97.25 96 GLU A CA 1
ATOM 762 C C . GLU A 1 96 ? -1.958 -1.391 21.740 1.00 97.25 96 GLU A C 1
ATOM 764 O O . GLU A 1 96 ? -2.446 -1.877 22.753 1.00 97.25 96 GLU A O 1
ATOM 769 N N . LYS A 1 97 ? -2.697 -1.056 20.672 1.00 97.69 97 LYS A N 1
ATOM 770 C CA . LYS A 1 97 ? -4.152 -1.249 20.597 1.00 97.69 97 LYS A CA 1
ATOM 771 C C . LYS A 1 97 ? -4.537 -2.724 20.765 1.00 97.69 97 LYS A C 1
ATOM 773 O O . LYS A 1 97 ? -5.400 -3.023 21.579 1.00 97.69 97 LYS A O 1
ATOM 778 N N . GLN A 1 98 ? -3.859 -3.635 20.065 1.00 96.56 98 GLN A N 1
ATOM 779 C CA . GLN A 1 98 ? -4.098 -5.080 20.196 1.00 96.56 98 GLN A CA 1
ATOM 780 C C . GLN A 1 98 ? -3.796 -5.596 21.611 1.00 96.56 98 GLN A C 1
ATOM 782 O O . GLN A 1 98 ? -4.563 -6.376 22.170 1.00 96.56 98 GLN A O 1
ATOM 787 N N . LEU A 1 99 ? -2.691 -5.147 22.214 1.00 97.94 99 LEU A N 1
ATOM 788 C CA . LEU A 1 99 ? -2.341 -5.515 23.587 1.00 97.94 99 LEU A CA 1
ATOM 789 C C . LEU A 1 99 ? -3.346 -4.959 24.602 1.00 97.94 99 LEU A C 1
ATOM 791 O O . LEU A 1 99 ? -3.643 -5.630 25.588 1.00 97.94 99 LEU A O 1
ATOM 795 N N . GLU A 1 100 ? -3.876 -3.759 24.376 1.00 96.62 100 GLU A N 1
ATOM 796 C CA . GLU A 1 100 ? -4.893 -3.161 25.240 1.00 96.62 100 GLU A CA 1
ATOM 797 C C . GLU A 1 100 ? -6.236 -3.892 25.127 1.00 96.62 100 GLU A C 1
ATOM 799 O O . GLU A 1 100 ? -6.859 -4.190 26.145 1.00 96.62 100 GLU A O 1
ATOM 804 N N . GLU A 1 101 ? -6.650 -4.272 23.916 1.00 96.12 101 GLU A N 1
ATOM 805 C CA . GLU A 1 101 ? -7.822 -5.128 23.694 1.00 96.12 101 GLU A CA 1
ATOM 806 C C . GLU A 1 101 ? -7.657 -6.484 24.396 1.00 96.12 101 GLU A C 1
ATOM 808 O O . GLU A 1 101 ? -8.548 -6.905 25.137 1.00 96.12 101 GLU A O 1
ATOM 813 N N . ALA A 1 102 ? -6.489 -7.122 24.273 1.00 97.44 102 ALA A N 1
ATOM 814 C CA . ALA A 1 102 ? -6.187 -8.375 24.963 1.00 97.44 102 ALA A CA 1
ATOM 815 C C . ALA A 1 102 ? -6.232 -8.227 26.497 1.00 97.44 102 ALA A C 1
ATOM 817 O O . ALA A 1 102 ? -6.841 -9.046 27.188 1.00 97.44 102 ALA A O 1
ATOM 818 N N . ARG A 1 103 ? -5.650 -7.154 27.050 1.00 96.94 103 ARG A N 1
ATOM 819 C CA . ARG A 1 103 ? -5.714 -6.850 28.493 1.00 96.94 103 ARG A CA 1
ATOM 820 C C . ARG A 1 103 ? -7.140 -6.587 28.963 1.00 96.94 103 ARG A C 1
ATOM 822 O O . ARG A 1 103 ? -7.514 -7.050 30.046 1.00 96.94 103 ARG A O 1
ATOM 829 N N . ARG A 1 104 ? -7.936 -5.861 28.169 1.00 94.62 104 ARG A N 1
ATOM 830 C CA . ARG A 1 104 ? -9.352 -5.591 28.445 1.00 94.62 104 ARG A CA 1
ATOM 831 C C . ARG A 1 104 ? -10.138 -6.896 28.501 1.00 94.62 104 ARG A C 1
ATOM 833 O O . ARG A 1 104 ? -10.867 -7.093 29.468 1.00 94.62 104 ARG A O 1
ATOM 840 N N . LEU A 1 105 ? -9.962 -7.788 27.524 1.00 94.88 105 LEU A N 1
ATOM 841 C CA . LEU A 1 105 ? -10.636 -9.088 27.484 1.00 94.88 105 LEU A CA 1
ATOM 842 C C . LEU A 1 105 ? -10.231 -9.985 28.659 1.00 94.88 105 LEU A C 1
ATOM 844 O O . LEU A 1 105 ? -11.108 -10.507 29.339 1.00 94.88 105 LEU A O 1
ATOM 848 N N . ALA A 1 106 ? -8.937 -10.086 28.973 1.00 96.88 106 ALA A N 1
ATOM 849 C CA . ALA A 1 106 ? -8.460 -10.875 30.111 1.00 96.88 106 ALA A CA 1
ATOM 850 C C . ALA A 1 106 ? -8.998 -10.350 31.456 1.00 96.88 106 ALA A C 1
ATOM 852 O O . ALA A 1 106 ? -9.441 -11.117 32.310 1.00 96.88 106 ALA A O 1
ATOM 853 N N . SER A 1 107 ? -9.008 -9.027 31.646 1.00 92.94 107 SER A N 1
ATOM 854 C CA . SER A 1 107 ? -9.568 -8.405 32.855 1.00 92.94 107 SER A CA 1
ATOM 855 C C . SER A 1 107 ? -11.082 -8.607 32.947 1.00 92.94 107 SER A C 1
ATOM 857 O O . SER A 1 107 ? -11.625 -8.798 34.034 1.00 92.94 107 SER A O 1
ATOM 859 N N . LEU A 1 108 ? -11.769 -8.573 31.804 1.00 92.69 108 LEU A N 1
ATOM 860 C CA . LEU A 1 108 ? -13.204 -8.801 31.707 1.00 92.69 108 LEU A CA 1
ATOM 861 C C . LEU A 1 108 ? -13.555 -10.259 32.012 1.00 92.69 108 LEU A C 1
ATOM 863 O O . LEU A 1 108 ? -14.507 -10.490 32.750 1.00 92.69 108 LEU A O 1
ATOM 867 N N . GLN A 1 109 ? -12.769 -11.217 31.521 1.00 94.94 109 GLN A N 1
ATOM 868 C CA . GLN A 1 109 ? -12.910 -12.630 31.861 1.00 94.94 109 GLN A CA 1
ATOM 869 C C . GLN A 1 109 ? -12.762 -12.848 33.371 1.00 94.94 109 GLN A C 1
ATOM 871 O O . GLN A 1 109 ? -13.692 -13.351 33.993 1.00 94.94 109 GLN A O 1
ATOM 876 N N . LYS A 1 110 ? -11.674 -12.361 33.984 1.00 94.44 110 LYS A N 1
ATOM 877 C CA . LYS A 1 110 ? -11.477 -12.453 35.443 1.00 94.44 110 LYS A CA 1
ATOM 878 C C . LYS A 1 110 ? -12.639 -11.844 36.223 1.00 94.44 110 LYS A C 1
ATOM 880 O O . LYS A 1 110 ? -13.072 -12.383 37.234 1.00 94.44 110 LYS A O 1
ATOM 885 N N . ARG A 1 111 ? -13.172 -10.712 35.754 1.00 91.62 111 ARG A N 1
ATOM 886 C CA . ARG A 1 111 ? -14.333 -10.073 36.383 1.00 91.62 111 ARG A CA 1
ATOM 887 C C . ARG A 1 111 ? -15.598 -10.913 36.232 1.00 91.62 111 ARG A C 1
ATOM 889 O O . ARG A 1 111 ? -16.365 -10.990 37.183 1.00 91.62 111 ARG A O 1
ATOM 896 N N . ARG A 1 112 ? -15.836 -11.504 35.058 1.00 93.06 112 ARG A N 1
ATOM 897 C CA . ARG A 1 112 ? -16.969 -12.412 34.837 1.00 93.06 112 ARG A CA 1
ATOM 898 C C . ARG A 1 112 ? -16.881 -13.612 35.772 1.00 93.06 112 ARG A C 1
ATOM 900 O O . ARG A 1 112 ? -17.884 -13.931 36.387 1.00 93.06 112 ARG A O 1
ATOM 907 N N . GLU A 1 113 ? -15.699 -14.201 35.926 1.00 94.75 113 GLU A N 1
ATOM 908 C CA . GLU A 1 113 ? -15.459 -15.327 36.836 1.00 94.75 113 GLU A CA 1
ATOM 909 C C . GLU A 1 113 ? -15.716 -14.931 38.296 1.00 94.75 113 GLU A C 1
ATOM 911 O O . GLU A 1 113 ? -16.521 -15.564 38.968 1.00 94.75 113 GLU A O 1
ATOM 916 N N . LEU A 1 114 ? -15.135 -13.824 38.771 1.00 94.75 114 LEU A N 1
ATOM 917 C CA . LEU A 1 114 ? -15.371 -13.340 40.137 1.00 94.75 114 LEU A CA 1
ATOM 918 C C . LEU A 1 114 ? -16.843 -13.002 40.392 1.00 94.75 114 LEU A C 1
ATOM 920 O O . LEU A 1 114 ? -17.375 -13.353 41.440 1.00 94.75 114 LEU A O 1
ATOM 924 N N . LYS A 1 115 ? -17.519 -12.373 39.423 1.00 93.94 115 LYS A N 1
ATOM 925 C CA . LYS A 1 115 ? -18.943 -12.041 39.532 1.00 93.94 115 LYS A CA 1
ATOM 926 C C . LYS A 1 115 ? -19.834 -13.284 39.478 1.00 93.94 115 LYS A C 1
ATOM 928 O O . LYS A 1 115 ? -20.824 -13.325 40.194 1.00 93.94 115 LYS A O 1
ATOM 933 N N . ALA A 1 116 ? -19.486 -14.290 38.674 1.00 93.75 116 ALA A N 1
ATOM 934 C CA . ALA A 1 116 ? -20.191 -15.572 38.637 1.00 93.75 116 ALA A CA 1
ATOM 935 C C . ALA A 1 116 ? -20.064 -16.328 39.969 1.00 93.75 116 ALA A C 1
ATOM 937 O O . ALA A 1 116 ? -21.010 -16.984 40.388 1.00 93.75 116 ALA A O 1
ATOM 938 N N . VAL A 1 117 ? -18.926 -16.176 40.655 1.00 95.69 117 VAL A N 1
ATOM 939 C CA . VAL A 1 117 ? -18.705 -16.673 42.025 1.00 95.69 117 VAL A CA 1
ATOM 940 C C . VAL A 1 117 ? -19.382 -15.778 43.084 1.00 95.69 117 VAL A C 1
ATOM 942 O O . VAL A 1 117 ? -19.524 -16.184 44.232 1.00 95.69 117 VAL A O 1
ATOM 945 N N . GLY A 1 118 ? -19.843 -14.575 42.719 1.00 92.19 118 GLY A N 1
ATOM 946 C CA . GLY A 1 118 ? -20.513 -13.626 43.618 1.00 92.19 118 GLY A CA 1
ATOM 947 C C . GLY A 1 118 ? -19.574 -12.687 44.389 1.00 92.19 118 GLY A C 1
ATOM 948 O O . GLY A 1 118 ? -20.007 -12.020 45.323 1.00 92.19 118 GLY A O 1
ATOM 949 N N . ILE A 1 119 ? -18.291 -12.611 44.018 1.00 92.12 119 ILE A N 1
ATOM 950 C CA . ILE A 1 119 ? -17.309 -11.715 44.642 1.00 92.12 119 ILE A CA 1
ATOM 951 C C . ILE A 1 119 ? -17.306 -10.364 43.917 1.00 92.12 119 ILE A C 1
ATOM 953 O O . ILE A 1 119 ? -16.756 -10.217 42.818 1.00 92.12 119 ILE A O 1
ATOM 957 N N . ASP A 1 120 ? -17.858 -9.344 44.572 1.00 84.25 120 ASP A N 1
ATOM 958 C CA . ASP A 1 120 ? -17.872 -7.978 44.052 1.00 84.25 120 ASP A CA 1
ATOM 959 C C . ASP A 1 120 ? -16.539 -7.259 44.291 1.00 84.25 120 ASP A C 1
ATOM 961 O O . ASP A 1 120 ? -16.192 -6.824 45.390 1.00 84.25 120 ASP A O 1
ATOM 965 N N . THR A 1 121 ? -15.774 -7.081 43.214 1.00 80.62 121 THR A N 1
ATOM 966 C CA . THR A 1 121 ? -14.509 -6.339 43.251 1.00 80.62 121 THR A CA 1
ATOM 967 C C . THR A 1 121 ? -14.718 -4.853 42.964 1.00 80.62 121 THR A C 1
ATOM 969 O O . THR A 1 121 ? -15.067 -4.433 41.853 1.00 80.62 121 THR A O 1
ATOM 972 N N . ARG A 1 122 ? -14.442 -4.004 43.961 1.00 78.69 122 ARG A N 1
ATOM 973 C CA . ARG A 1 122 ? -14.481 -2.545 43.793 1.00 78.69 122 ARG A CA 1
ATOM 974 C C . ARG A 1 122 ? -13.288 -2.079 42.959 1.00 78.69 122 ARG A C 1
ATOM 976 O O . ARG A 1 122 ? -12.133 -2.204 43.359 1.00 78.69 122 ARG A O 1
ATOM 983 N N . HIS A 1 123 ? -13.562 -1.509 41.791 1.00 74.06 123 HIS A N 1
ATOM 984 C CA . HIS A 1 123 ? -12.513 -1.036 40.892 1.00 74.06 123 HIS A CA 1
ATOM 985 C C . HIS A 1 123 ? -12.004 0.343 41.323 1.00 74.06 123 HIS A C 1
ATOM 987 O O . HIS A 1 123 ? -12.773 1.297 41.450 1.00 74.06 123 HIS A O 1
ATOM 993 N N . ARG A 1 124 ? -10.683 0.478 41.491 1.00 77.94 124 ARG A N 1
ATOM 994 C CA . ARG A 1 124 ? -10.044 1.779 41.710 1.00 77.94 124 ARG A CA 1
ATOM 995 C C . ARG A 1 124 ? -9.967 2.523 40.375 1.00 77.94 124 ARG A C 1
ATOM 997 O O . ARG A 1 124 ? -9.058 2.285 39.581 1.00 77.94 124 ARG A O 1
ATOM 1004 N N . LYS A 1 125 ? -10.924 3.422 40.113 1.00 74.00 125 LYS A N 1
ATOM 1005 C CA . LYS A 1 125 ? -10.853 4.343 38.966 1.00 74.00 125 LYS A CA 1
ATOM 1006 C C . LYS A 1 125 ? -9.581 5.192 39.109 1.00 74.00 125 LYS A C 1
ATOM 1008 O O . LYS A 1 125 ? -9.383 5.853 40.131 1.00 74.00 125 LYS A O 1
ATOM 1013 N N . ARG A 1 126 ? -8.692 5.169 38.108 1.00 72.00 126 ARG A N 1
ATOM 1014 C CA . ARG A 1 126 ? -7.598 6.150 38.045 1.00 72.00 126 ARG A CA 1
ATOM 1015 C C . ARG A 1 126 ? -8.234 7.524 37.840 1.00 72.00 126 ARG A C 1
ATOM 1017 O O . ARG A 1 126 ? -9.025 7.683 36.915 1.00 72.00 126 ARG A O 1
ATOM 1024 N N . LYS A 1 127 ? -7.905 8.497 38.696 1.00 70.50 127 LYS A N 1
ATOM 1025 C CA . LYS A 1 127 ? -8.349 9.888 38.541 1.00 70.50 127 LYS A CA 1
ATOM 1026 C C . LYS A 1 127 ? -7.706 10.451 37.274 1.00 70.50 127 LYS A C 1
ATOM 1028 O O . LYS A 1 127 ? -6.547 10.856 37.292 1.00 70.50 127 LYS A O 1
ATOM 1033 N N . ARG A 1 128 ? -8.422 10.390 36.155 1.00 68.81 128 ARG A N 1
ATOM 1034 C CA . ARG A 1 128 ? -8.015 11.047 34.916 1.00 68.81 128 ARG A CA 1
ATOM 1035 C C . ARG A 1 128 ? -8.449 12.507 35.011 1.00 68.81 128 ARG A C 1
ATOM 1037 O O . ARG A 1 128 ? -9.536 12.794 35.496 1.00 68.81 128 ARG A O 1
ATOM 1044 N N . LYS A 1 129 ? -7.587 13.423 34.577 1.00 71.81 129 LYS A N 1
ATOM 1045 C CA . LYS A 1 129 ? -7.920 14.844 34.449 1.00 71.81 129 LYS A CA 1
ATOM 1046 C C . LYS A 1 129 ? -8.900 14.962 33.267 1.00 71.81 129 LYS A C 1
ATOM 1048 O O . LYS A 1 129 ? -8.472 14.774 32.131 1.00 71.81 129 LYS A O 1
ATOM 1053 N N . GLY A 1 130 ? -10.199 15.118 33.533 1.00 78.81 130 GLY A N 1
ATOM 1054 C CA . GLY A 1 130 ? -11.253 15.185 32.508 1.00 78.81 130 GLY A CA 1
ATOM 1055 C C . GLY A 1 130 ? -12.650 14.797 33.014 1.00 78.81 130 GLY A C 1
ATOM 1056 O O . GLY A 1 130 ? -12.800 14.407 34.170 1.00 78.81 130 GLY A O 1
ATOM 1057 N N . ILE A 1 131 ? -13.637 14.909 32.121 1.00 84.38 131 ILE A N 1
ATOM 1058 C CA . ILE A 1 131 ? -15.058 14.577 32.329 1.00 84.38 131 ILE A CA 1
ATOM 1059 C C . ILE A 1 131 ? -15.266 13.053 32.260 1.00 84.38 131 ILE A C 1
ATOM 1061 O O . ILE A 1 131 ? -14.683 12.386 31.398 1.00 84.38 131 ILE A O 1
ATOM 1065 N N . ASP A 1 132 ? -16.077 12.492 33.164 1.00 86.00 132 ASP A N 1
ATOM 1066 C CA . ASP A 1 132 ? -16.520 11.091 33.091 1.00 86.00 132 ASP A CA 1
ATOM 1067 C C . ASP A 1 132 ? -17.783 11.007 32.218 1.00 86.00 132 ASP A C 1
ATOM 1069 O O . ASP A 1 132 ? -18.898 11.274 32.657 1.00 86.00 132 ASP A O 1
ATOM 1073 N N . TYR A 1 133 ? -17.577 10.617 30.959 1.00 87.75 133 TYR A N 1
ATOM 1074 C CA . TYR A 1 133 ? -18.609 10.491 29.922 1.00 87.75 133 TYR A CA 1
ATOM 1075 C C . TYR A 1 133 ? -19.764 9.546 30.287 1.00 87.75 133 TYR A C 1
ATOM 1077 O O . TYR A 1 133 ? -20.809 9.585 29.648 1.00 87.75 133 TYR A O 1
ATOM 1085 N N . ASN A 1 134 ? -19.573 8.659 31.268 1.00 87.69 134 ASN A N 1
ATOM 1086 C CA . ASN A 1 134 ? -20.609 7.727 31.702 1.00 87.69 134 ASN A CA 1
ATOM 1087 C C . ASN A 1 134 ? -21.514 8.305 32.798 1.00 87.69 134 ASN A C 1
ATOM 1089 O O . ASN A 1 134 ? -22.592 7.760 33.014 1.00 87.69 134 ASN A O 1
ATOM 1093 N N . THR A 1 135 ? -21.067 9.328 33.533 1.00 88.75 135 THR A N 1
ATOM 1094 C CA . THR A 1 135 ? -21.828 9.894 34.660 1.00 88.75 135 THR A CA 1
ATOM 1095 C C . THR A 1 135 ? -22.609 11.140 34.282 1.00 88.75 135 THR A C 1
ATOM 1097 O O . THR A 1 135 ? -23.662 11.381 34.859 1.00 88.75 135 THR A O 1
ATOM 1100 N N . GLU A 1 136 ? -22.098 11.930 33.341 1.00 87.94 136 GLU A N 1
ATOM 1101 C CA . GLU A 1 136 ? -22.721 13.174 32.894 1.00 87.94 136 GLU A CA 1
ATOM 1102 C C . GLU A 1 136 ? -22.663 13.287 31.372 1.00 87.94 136 GLU A C 1
ATOM 1104 O O . GLU A 1 136 ? -21.777 12.710 30.736 1.00 87.94 136 GLU A O 1
ATOM 1109 N N . ILE A 1 137 ? -23.598 14.043 30.792 1.00 89.38 137 ILE A N 1
ATOM 1110 C CA . ILE A 1 137 ? -23.552 14.409 29.376 1.00 89.38 137 ILE A CA 1
ATOM 1111 C C . ILE A 1 137 ? -22.476 15.495 29.231 1.00 89.38 137 ILE A C 1
ATOM 1113 O O . ILE A 1 137 ? -22.650 16.603 29.746 1.00 89.38 137 ILE A O 1
ATOM 1117 N N . PRO A 1 138 ? -21.348 15.220 28.555 1.00 91.38 138 PRO A N 1
ATOM 1118 C CA . PRO A 1 138 ? -20.293 16.213 28.420 1.00 91.38 138 PRO A CA 1
ATOM 1119 C C . PRO A 1 138 ? -20.782 17.402 27.599 1.00 91.38 138 PRO A C 1
ATOM 1121 O O . PRO A 1 138 ? -21.326 17.215 26.512 1.00 91.38 138 PRO A O 1
ATOM 1124 N N . PHE A 1 139 ? -20.515 18.615 28.090 1.00 90.38 139 PHE A N 1
ATOM 1125 C CA . PHE A 1 139 ? -20.878 19.867 27.417 1.00 90.38 139 PHE A CA 1
ATOM 1126 C C . PHE A 1 139 ? -22.351 19.905 26.975 1.00 90.38 139 PHE A C 1
ATOM 1128 O O . PHE A 1 139 ? -22.657 20.295 25.848 1.00 90.38 139 PHE A O 1
ATOM 1135 N N . GLU A 1 140 ? -23.262 19.480 27.857 1.00 93.31 140 GLU A N 1
ATOM 1136 C CA . GLU A 1 140 ? -24.699 19.495 27.591 1.00 93.31 140 GLU A CA 1
ATOM 1137 C C . GLU A 1 140 ? -25.168 20.902 27.194 1.00 93.31 140 GLU A C 1
ATOM 1139 O O . GLU A 1 140 ? -25.118 21.855 27.975 1.00 93.31 140 GLU A O 1
ATOM 1144 N N . LYS A 1 141 ? -25.651 21.027 25.957 1.00 94.88 141 LYS A N 1
ATOM 1145 C CA . LYS A 1 141 ? -26.359 22.210 25.481 1.00 94.88 141 LYS A CA 1
ATOM 1146 C C . LYS A 1 141 ? -27.839 21.878 25.457 1.00 94.88 141 LYS A C 1
ATOM 1148 O O . LYS A 1 141 ? -28.284 21.116 24.601 1.00 94.88 141 LYS A O 1
ATOM 1153 N N . ARG A 1 142 ? -28.590 22.458 26.392 1.00 92.25 142 ARG A N 1
ATOM 1154 C CA . ARG A 1 142 ? -30.039 22.260 26.444 1.00 92.25 142 ARG A CA 1
ATOM 1155 C C . ARG A 1 142 ? -30.689 22.767 25.153 1.00 92.25 142 ARG A C 1
ATOM 1157 O O . ARG A 1 142 ? -30.267 23.820 24.655 1.00 92.25 142 ARG A O 1
ATOM 1164 N N . PRO A 1 143 ? -31.679 22.039 24.605 1.00 90.94 143 PRO A N 1
ATOM 1165 C CA . PRO A 1 143 ? -32.483 22.539 23.501 1.00 90.94 143 PRO A CA 1
ATOM 1166 C C . PRO A 1 143 ? -33.018 23.938 23.841 1.00 90.94 143 PRO A C 1
ATOM 1168 O O . PRO A 1 143 ? -33.429 24.164 24.984 1.00 90.94 143 PRO A O 1
ATOM 1171 N N . PRO A 1 144 ? -32.962 24.903 22.906 1.00 90.44 144 PRO A N 1
ATOM 1172 C CA . PRO A 1 144 ? -33.499 26.231 23.163 1.00 90.44 144 PRO A CA 1
ATOM 1173 C C . PRO A 1 144 ? -35.004 26.124 23.454 1.00 90.44 144 PRO A C 1
ATOM 1175 O O . PRO A 1 144 ? -35.685 25.341 22.788 1.00 90.44 144 PRO A O 1
ATOM 1178 N N . PRO A 1 145 ? -35.532 26.891 24.423 1.00 90.81 145 PRO A N 1
ATOM 1179 C CA . PRO A 1 145 ? -36.956 26.864 24.728 1.00 90.81 145 PRO A CA 1
ATOM 1180 C C . PRO A 1 145 ? -37.758 27.321 23.502 1.00 90.81 145 PRO A C 1
ATOM 1182 O O . PRO A 1 145 ? -37.447 28.348 22.895 1.00 90.81 145 PRO A O 1
ATOM 1185 N N . GLY A 1 146 ? -38.756 26.525 23.120 1.00 91.25 146 GLY A N 1
ATOM 1186 C CA . GLY A 1 146 ? -39.674 26.814 22.021 1.00 91.25 146 GLY A CA 1
ATOM 1187 C C . GLY A 1 146 ? -41.000 27.400 22.508 1.00 91.25 146 GLY A C 1
ATOM 1188 O O . GLY A 1 146 ? -41.241 27.527 23.704 1.00 91.25 146 GLY A O 1
ATOM 1189 N N . PHE A 1 147 ? -41.876 27.740 21.560 1.00 91.25 147 PHE A N 1
ATOM 1190 C CA . PHE A 1 147 ? -43.240 28.210 21.848 1.00 91.25 147 PHE A CA 1
ATOM 1191 C C . PHE A 1 147 ? -44.213 27.082 22.228 1.00 91.25 147 PHE A C 1
ATOM 1193 O O . PHE A 1 147 ? -45.295 27.363 22.733 1.00 91.25 147 PHE A O 1
ATOM 1200 N N . TYR A 1 148 ? -43.843 25.827 21.963 1.00 90.88 148 TYR A N 1
ATOM 1201 C CA . TYR A 1 148 ? -44.656 24.645 22.243 1.00 90.88 148 TYR A CA 1
ATOM 1202 C C . TYR A 1 148 ? -44.128 23.923 23.485 1.00 90.88 148 TYR A C 1
ATOM 1204 O O . TYR A 1 148 ? -42.912 23.828 23.670 1.00 90.88 148 TYR A O 1
ATOM 1212 N N . ASP A 1 149 ? -45.046 23.430 24.318 1.00 88.94 149 ASP A N 1
ATOM 1213 C CA . ASP A 1 149 ? -44.716 22.594 25.472 1.00 88.94 149 ASP A CA 1
ATOM 1214 C C . ASP A 1 149 ? -44.308 21.189 25.008 1.00 88.94 149 ASP A C 1
ATOM 1216 O O . ASP A 1 149 ? -44.977 20.586 24.171 1.00 88.94 149 ASP A O 1
ATOM 1220 N N . VAL A 1 150 ? -43.191 20.697 25.542 1.00 87.62 150 VAL A N 1
ATOM 1221 C CA . VAL A 1 150 ? -42.566 19.408 25.200 1.00 87.62 150 VAL A CA 1
ATOM 1222 C C . VAL A 1 150 ? -42.511 18.456 26.400 1.00 87.62 150 VAL A C 1
ATOM 1224 O O . VAL A 1 150 ? -41.906 17.391 26.309 1.00 87.62 150 VAL A O 1
ATOM 1227 N N . ALA A 1 151 ? -43.133 18.811 27.533 1.00 85.19 151 ALA A N 1
ATOM 1228 C CA . ALA A 1 151 ? -43.092 18.008 28.757 1.00 85.19 151 ALA A CA 1
ATOM 1229 C C . ALA A 1 151 ? -43.694 16.598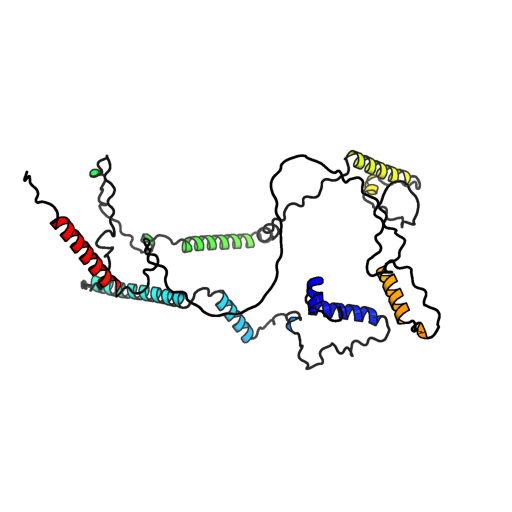 28.589 1.00 85.19 151 ALA A C 1
ATOM 1231 O O . ALA A 1 151 ? -43.186 15.643 29.174 1.00 85.19 151 ALA A O 1
ATOM 1232 N N . ASP A 1 152 ? -44.727 16.455 27.753 1.00 83.44 152 ASP A N 1
ATOM 1233 C CA . ASP A 1 152 ? -45.427 15.181 27.526 1.00 83.44 152 ASP A CA 1
ATOM 1234 C C . ASP A 1 152 ? -44.742 14.274 26.481 1.00 83.44 152 ASP A C 1
ATOM 1236 O O . ASP A 1 152 ? -45.127 13.114 26.292 1.00 83.44 152 ASP A O 1
ATOM 1240 N N . GLU A 1 153 ? -43.727 14.782 25.774 1.00 83.81 153 GLU A N 1
ATOM 1241 C CA . GLU A 1 153 ? -43.01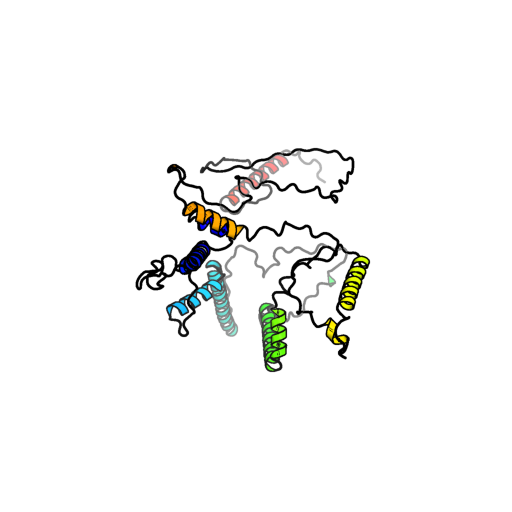6 14.037 24.726 1.00 83.81 153 GLU A CA 1
ATOM 1242 C C . GLU A 1 153 ? -41.886 13.156 25.277 1.00 83.81 153 GLU A C 1
ATOM 1244 O O . GLU A 1 153 ? -41.441 12.224 24.597 1.00 83.81 153 GLU A O 1
ATOM 1249 N N . ASP A 1 154 ? -41.448 13.410 26.513 1.00 80.75 154 ASP A N 1
ATOM 1250 C CA . ASP A 1 154 ? -40.357 12.692 27.168 1.00 80.75 154 ASP A CA 1
ATOM 1251 C C . ASP A 1 154 ? -40.827 11.291 27.590 1.00 80.75 154 ASP A C 1
ATOM 1253 O O . ASP A 1 154 ? -41.289 11.035 28.703 1.00 80.75 154 ASP A O 1
ATOM 1257 N N . ARG A 1 155 ? -40.759 10.349 26.646 1.00 79.12 155 ARG A N 1
ATOM 1258 C CA . ARG A 1 155 ? -41.156 8.956 26.866 1.00 79.12 155 ARG A CA 1
ATOM 1259 C C . ARG A 1 155 ? -39.981 8.161 27.434 1.00 79.12 155 ARG A C 1
ATOM 1261 O O . ARG A 1 155 ? -39.037 7.873 26.690 1.00 79.12 155 ARG A O 1
ATOM 1268 N N . PRO A 1 156 ? -40.023 7.730 28.708 1.00 73.56 156 PRO A N 1
ATOM 1269 C CA . PRO A 1 156 ? -39.014 6.822 29.227 1.00 73.56 156 PRO A CA 1
ATOM 1270 C C . PRO A 1 156 ? -39.118 5.480 28.493 1.00 73.56 156 PRO A C 1
ATOM 1272 O O . PRO A 1 156 ? -40.188 4.883 28.384 1.00 73.56 156 PRO A O 1
ATOM 1275 N N . VAL A 1 157 ? -37.995 4.988 27.974 1.00 76.44 157 VAL A N 1
ATOM 1276 C CA . VAL A 1 157 ? -37.936 3.660 27.354 1.00 76.44 157 VAL A CA 1
ATOM 1277 C C . VAL A 1 157 ? -38.059 2.614 28.465 1.00 76.44 157 VAL A C 1
ATOM 1279 O O . VAL A 1 157 ? -37.102 2.398 29.206 1.00 76.44 157 VAL A O 1
ATOM 1282 N N . GLU A 1 158 ? -39.225 1.967 28.583 1.00 69.50 158 GLU A N 1
ATOM 1283 C CA . GLU A 1 158 ? -39.546 1.041 29.687 1.00 69.50 158 GLU A CA 1
ATOM 1284 C C . GLU A 1 158 ? -38.544 -0.111 29.837 1.00 69.50 158 GLU A C 1
ATOM 1286 O O . GLU A 1 158 ? -38.260 -0.520 30.960 1.00 69.50 158 GLU A O 1
ATOM 1291 N N . GLN A 1 159 ? -37.966 -0.619 28.739 1.00 66.50 159 GLN A N 1
ATOM 1292 C CA . GLN A 1 159 ? -36.889 -1.614 28.787 1.00 66.50 159 GLN A CA 1
ATOM 1293 C C . GLN A 1 159 ? -35.940 -1.480 27.587 1.00 66.50 159 GLN A C 1
ATOM 1295 O O . GLN A 1 159 ? -36.262 -1.947 26.488 1.00 66.50 159 GLN A O 1
ATOM 1300 N N . PRO A 1 160 ? -34.741 -0.895 27.757 1.00 72.94 160 PRO A N 1
ATOM 1301 C CA . PRO A 1 160 ? -33.717 -0.968 26.727 1.00 72.94 160 PRO A CA 1
ATOM 1302 C C . PRO A 1 160 ? -33.266 -2.428 26.570 1.00 72.94 160 PRO A C 1
ATOM 1304 O O . PRO A 1 160 ? -32.609 -2.994 27.444 1.00 72.94 160 PRO A O 1
ATOM 1307 N N . LYS A 1 161 ? -33.619 -3.061 25.444 1.00 77.06 161 LYS A N 1
ATOM 1308 C CA . LYS A 1 161 ? -33.048 -4.357 25.053 1.00 77.06 161 LYS A CA 1
ATOM 1309 C C . LYS A 1 161 ? -31.574 -4.144 24.726 1.00 77.06 161 LYS A C 1
ATOM 1311 O O . LYS A 1 161 ? -31.241 -3.653 23.650 1.00 77.06 161 LYS A O 1
ATOM 1316 N N . PHE A 1 162 ? -30.695 -4.483 25.662 1.00 75.88 162 PHE A N 1
ATOM 1317 C CA . PHE A 1 162 ? -29.262 -4.396 25.419 1.00 75.88 162 PHE A CA 1
ATOM 1318 C C . PHE A 1 162 ? -28.837 -5.494 24.434 1.00 75.88 162 PHE A C 1
ATOM 1320 O O . PHE A 1 162 ? -29.122 -6.667 24.688 1.00 75.88 162 PHE A O 1
ATOM 1327 N N . PRO A 1 163 ? -28.159 -5.146 23.327 1.00 80.12 163 PRO A N 1
ATOM 1328 C CA . PRO A 1 163 ? -27.586 -6.143 22.433 1.00 80.12 163 PRO A CA 1
ATOM 1329 C C . PRO A 1 163 ? -26.572 -7.004 23.188 1.00 80.12 163 PRO A C 1
ATOM 1331 O O . PRO A 1 163 ? -25.841 -6.525 24.062 1.00 80.12 163 PRO A O 1
ATOM 1334 N N . THR A 1 164 ? -26.546 -8.295 22.867 1.00 79.44 164 THR A N 1
ATOM 1335 C CA . THR A 1 164 ? -25.720 -9.267 23.602 1.00 79.44 164 THR A CA 1
ATOM 1336 C C . THR A 1 164 ? -24.280 -9.279 23.103 1.00 79.44 164 THR A C 1
ATOM 1338 O O . THR A 1 164 ? -23.351 -9.554 23.871 1.00 79.44 164 THR A O 1
ATOM 1341 N N . THR A 1 165 ? -24.081 -8.928 21.831 1.00 84.25 165 THR A N 1
ATOM 1342 C CA . THR A 1 165 ? -22.770 -8.862 21.189 1.00 84.25 165 THR A CA 1
ATOM 1343 C C . THR A 1 165 ? -22.370 -7.421 20.876 1.00 84.25 165 THR A C 1
ATOM 1345 O O . THR A 1 165 ? -23.198 -6.541 20.648 1.00 84.25 165 THR A O 1
ATOM 1348 N N . ILE A 1 166 ? -21.058 -7.171 20.860 1.00 84.12 166 ILE A N 1
ATOM 1349 C CA . ILE A 1 166 ? -20.508 -5.861 20.476 1.00 84.12 166 ILE A CA 1
ATOM 1350 C C . ILE A 1 166 ? -20.820 -5.571 18.998 1.00 84.12 166 ILE A C 1
ATOM 1352 O O . ILE A 1 166 ? -21.074 -4.428 18.641 1.00 84.12 166 ILE A O 1
ATOM 1356 N N . GLU A 1 167 ? -20.864 -6.605 18.156 1.00 84.88 167 GLU A N 1
ATOM 1357 C CA . GLU A 1 167 ? -21.177 -6.480 16.728 1.00 84.88 167 GLU A CA 1
ATOM 1358 C C . GLU A 1 167 ? -22.631 -6.061 16.471 1.00 84.88 167 GLU A C 1
ATOM 1360 O O . GLU A 1 167 ? -22.887 -5.296 15.548 1.00 84.88 167 GLU A O 1
ATOM 1365 N N . GLU A 1 168 ? -23.584 -6.500 17.298 1.00 85.94 168 GLU A N 1
ATOM 1366 C CA . GLU A 1 168 ? -24.971 -6.015 17.240 1.00 85.94 168 GLU A CA 1
ATOM 1367 C C . GLU A 1 168 ? -25.083 -4.543 17.650 1.00 85.94 168 GLU A C 1
ATOM 1369 O O . GLU A 1 168 ? -25.893 -3.812 17.084 1.00 85.94 168 GLU A O 1
ATOM 1374 N N . LEU A 1 169 ? -24.262 -4.103 18.610 1.00 86.44 169 LEU A N 1
ATOM 1375 C CA . LEU A 1 169 ? -24.246 -2.716 19.076 1.00 86.44 169 LEU A CA 1
ATOM 1376 C C . LEU A 1 169 ? -23.597 -1.766 18.056 1.00 86.44 169 LEU A C 1
ATOM 1378 O O . LEU A 1 169 ? -24.097 -0.667 17.836 1.00 86.44 169 LEU A O 1
ATOM 1382 N N . GLU A 1 170 ? -22.474 -2.169 17.455 1.00 86.62 170 GLU A N 1
ATOM 1383 C CA . GLU A 1 170 ? -21.719 -1.354 16.490 1.00 86.62 170 GLU A CA 1
ATOM 1384 C C . GLU A 1 170 ? -22.237 -1.495 15.046 1.00 86.62 170 GLU A C 1
ATOM 1386 O O . GLU A 1 170 ? -21.988 -0.628 14.204 1.00 86.62 170 GLU A O 1
ATOM 1391 N N . GLY A 1 171 ? -22.968 -2.573 14.753 1.00 88.81 171 GLY A N 1
ATOM 1392 C CA . GLY A 1 171 ? -23.420 -2.931 13.414 1.00 88.81 171 GLY A CA 1
ATOM 1393 C C . GLY A 1 171 ? -22.317 -3.531 12.528 1.00 88.81 171 GLY A C 1
ATOM 1394 O O . GLY A 1 171 ? -21.147 -3.653 12.897 1.00 88.81 171 GLY A O 1
ATOM 1395 N N . LYS A 1 172 ? -22.686 -3.920 11.299 1.00 89.75 172 LYS A N 1
ATOM 1396 C CA . LYS A 1 172 ? -21.744 -4.496 10.322 1.00 89.75 172 LYS A CA 1
ATOM 1397 C C . LYS A 1 172 ? -20.754 -3.437 9.831 1.00 89.75 172 LYS A C 1
ATOM 1399 O O . LYS A 1 172 ? -21.153 -2.396 9.304 1.00 89.75 172 LYS A O 1
ATOM 1404 N N . ARG A 1 173 ? -19.450 -3.724 9.911 1.00 90.62 173 ARG A N 1
ATOM 1405 C CA . ARG A 1 173 ? -18.415 -2.814 9.398 1.00 90.62 173 ARG A CA 1
ATOM 1406 C C . ARG A 1 173 ? -18.455 -2.756 7.873 1.00 90.62 173 ARG A C 1
ATOM 1408 O O . ARG A 1 173 ? -18.605 -3.774 7.200 1.00 90.62 173 ARG A O 1
ATOM 1415 N N . ARG A 1 174 ? -18.209 -1.565 7.320 1.00 93.38 174 ARG A N 1
ATOM 1416 C CA . ARG A 1 174 ? -18.174 -1.332 5.862 1.00 93.38 174 ARG A CA 1
ATOM 1417 C C . ARG A 1 174 ? -17.212 -2.275 5.131 1.00 93.38 174 ARG A C 1
ATOM 1419 O O . ARG A 1 174 ? -17.570 -2.807 4.089 1.00 93.38 174 ARG A O 1
ATOM 1426 N N . VAL A 1 175 ? -16.037 -2.522 5.713 1.00 93.00 175 VAL A N 1
ATOM 1427 C CA . VAL A 1 175 ? -15.010 -3.415 5.145 1.00 93.00 175 VAL A CA 1
ATOM 1428 C C . VAL A 1 175 ? -15.516 -4.853 5.023 1.00 93.00 175 VAL A C 1
ATOM 1430 O O . VAL A 1 175 ? -15.247 -5.511 4.023 1.00 93.00 175 VAL A O 1
ATOM 1433 N N . ASP A 1 176 ? -16.279 -5.332 6.006 1.00 92.38 176 ASP A N 1
ATOM 1434 C CA . ASP A 1 176 ? -16.793 -6.703 6.007 1.00 92.38 176 ASP A CA 1
ATOM 1435 C C . ASP A 1 176 ? -17.897 -6.868 4.948 1.00 92.38 176 ASP A C 1
ATOM 1437 O O . ASP A 1 176 ? -17.935 -7.874 4.240 1.00 92.38 176 ASP A O 1
ATOM 1441 N N . ILE A 1 177 ? -18.744 -5.846 4.770 1.00 93.94 177 ILE A N 1
ATOM 1442 C CA . ILE A 1 177 ? -19.765 -5.805 3.709 1.00 93.94 177 ILE A CA 1
ATOM 1443 C C . ILE A 1 177 ? -19.103 -5.783 2.323 1.00 93.94 177 ILE A C 1
ATOM 1445 O O . ILE A 1 177 ? -19.448 -6.579 1.451 1.00 93.94 177 ILE A O 1
ATOM 1449 N N . GLU A 1 178 ? -18.122 -4.904 2.118 1.00 94.56 178 GLU A N 1
ATOM 1450 C CA . GLU A 1 178 ? -17.387 -4.787 0.855 1.00 94.56 178 GLU A CA 1
ATOM 1451 C C . GLU A 1 178 ? -16.629 -6.077 0.512 1.00 94.56 178 GLU A C 1
ATOM 1453 O O . GLU A 1 178 ? -16.643 -6.524 -0.634 1.00 94.56 178 GLU A O 1
ATOM 1458 N N . ALA A 1 179 ? -16.006 -6.722 1.502 1.00 95.56 179 ALA A N 1
ATOM 1459 C CA . ALA A 1 179 ? -15.327 -7.999 1.313 1.00 95.56 179 ALA A CA 1
ATOM 1460 C C . ALA A 1 179 ? -16.299 -9.116 0.899 1.00 95.56 179 ALA A C 1
ATOM 1462 O O . ALA A 1 179 ? -15.966 -9.930 0.034 1.00 95.56 179 ALA A O 1
ATOM 1463 N N . GLN A 1 180 ? -17.506 -9.144 1.474 1.00 94.88 180 GLN A N 1
ATOM 1464 C CA . GLN A 1 180 ? -18.549 -10.091 1.077 1.00 94.88 180 GLN A CA 1
ATOM 1465 C C . GLN A 1 180 ? -18.993 -9.865 -0.370 1.00 94.88 180 GLN A C 1
ATOM 1467 O O . GLN A 1 180 ? -19.043 -10.826 -1.136 1.00 94.88 180 GLN A O 1
ATOM 1472 N N . LEU A 1 181 ? -19.249 -8.615 -0.763 1.00 95.75 181 LEU A N 1
ATOM 1473 C CA . LEU A 1 181 ? -19.631 -8.274 -2.136 1.00 95.75 181 LEU A CA 1
ATOM 1474 C C . LEU A 1 181 ? -18.520 -8.621 -3.135 1.00 95.75 181 LEU A C 1
ATOM 1476 O O . LEU A 1 181 ? -18.771 -9.342 -4.096 1.00 95.75 181 LEU A O 1
ATOM 1480 N N . ARG A 1 182 ? -17.263 -8.256 -2.848 1.00 95.38 182 ARG A N 1
ATOM 1481 C CA . ARG A 1 182 ? -16.111 -8.641 -3.683 1.00 95.38 182 ARG A CA 1
ATOM 1482 C C . ARG A 1 182 ? -15.992 -10.150 -3.848 1.00 95.38 182 ARG A C 1
ATOM 1484 O O . ARG A 1 182 ? -15.718 -10.633 -4.942 1.00 95.38 182 ARG A O 1
ATOM 1491 N N . LYS A 1 183 ? -16.198 -10.915 -2.774 1.00 96.25 183 LYS A N 1
ATOM 1492 C CA . LYS A 1 183 ? -16.162 -12.380 -2.834 1.00 96.25 183 LYS A CA 1
ATOM 1493 C C . LYS A 1 183 ? -17.279 -12.932 -3.723 1.00 96.25 183 LYS A C 1
ATOM 1495 O O . LYS A 1 183 ? -17.034 -13.876 -4.473 1.00 96.25 183 LYS A O 1
ATOM 1500 N N . GLN A 1 184 ? -18.477 -12.350 -3.655 1.00 96.00 184 GLN A N 1
ATOM 1501 C CA . GLN A 1 184 ? -19.588 -12.718 -4.534 1.00 96.00 184 GLN A CA 1
ATOM 1502 C C . GLN A 1 184 ? -19.274 -12.396 -5.998 1.00 96.00 184 GLN A C 1
ATOM 1504 O O . GLN A 1 184 ? -19.503 -13.246 -6.854 1.00 96.00 184 GLN A O 1
ATOM 1509 N N . ASP A 1 185 ? -18.690 -11.235 -6.287 1.00 93.81 185 ASP A N 1
ATOM 1510 C CA . ASP A 1 185 ? -18.335 -10.837 -7.653 1.00 93.81 185 ASP A CA 1
ATOM 1511 C C . ASP A 1 185 ? -17.226 -11.717 -8.237 1.00 93.81 185 ASP A C 1
ATOM 1513 O O . ASP A 1 185 ? -17.334 -12.182 -9.369 1.00 93.81 185 ASP A O 1
ATOM 1517 N N . ILE A 1 186 ? -16.200 -12.050 -7.447 1.00 93.31 186 ILE A N 1
ATOM 1518 C CA . ILE A 1 186 ? -15.157 -13.005 -7.853 1.00 93.31 186 ILE A CA 1
ATOM 1519 C C . ILE A 1 186 ? -15.771 -14.377 -8.152 1.00 93.31 186 ILE A C 1
ATOM 1521 O O . ILE A 1 186 ? -15.416 -15.008 -9.148 1.00 93.31 186 ILE A O 1
ATOM 1525 N N . ALA A 1 187 ? -16.695 -14.849 -7.311 1.00 94.50 187 ALA A N 1
ATOM 1526 C CA . ALA A 1 187 ? -17.365 -16.125 -7.528 1.00 94.50 187 ALA A CA 1
ATOM 1527 C C . ALA A 1 187 ? -18.209 -16.109 -8.812 1.00 94.50 187 ALA A C 1
ATOM 1529 O O . ALA A 1 187 ? -18.096 -17.032 -9.617 1.00 94.50 187 ALA A O 1
ATOM 1530 N N . LYS A 1 188 ? -18.986 -15.042 -9.040 1.00 91.44 188 LYS A N 1
ATOM 1531 C CA . LYS A 1 188 ? -19.771 -14.846 -10.268 1.00 91.44 188 LYS A CA 1
ATOM 1532 C C . LYS A 1 188 ? -18.877 -14.815 -11.506 1.00 91.44 188 LYS A C 1
ATOM 1534 O O . LYS A 1 188 ? -19.129 -15.566 -12.442 1.00 91.44 188 LYS A O 1
ATOM 1539 N N . ASN A 1 189 ? -17.791 -14.044 -11.478 1.00 88.06 189 ASN A N 1
ATOM 1540 C CA . ASN A 1 189 ? -16.840 -13.959 -12.588 1.00 88.06 189 A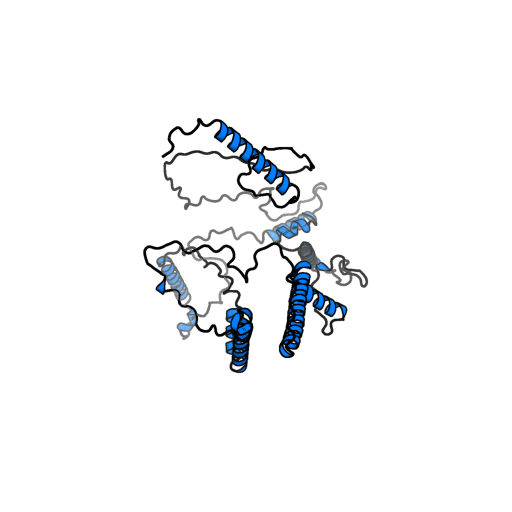SN A CA 1
ATOM 1541 C C . ASN A 1 189 ? -16.158 -15.303 -12.863 1.00 88.06 189 ASN A C 1
ATOM 1543 O O . ASN A 1 189 ? -15.989 -15.680 -14.017 1.00 88.06 189 ASN A O 1
ATOM 1547 N N . LYS A 1 190 ? -15.816 -16.072 -11.823 1.00 90.44 190 LYS A N 1
ATOM 1548 C CA . LYS A 1 190 ? -15.232 -17.412 -11.981 1.00 90.44 190 LYS A CA 1
ATOM 1549 C C . LYS A 1 190 ? -16.217 -18.407 -12.598 1.00 90.44 190 LYS A C 1
ATOM 1551 O O . LYS A 1 190 ? -15.804 -19.279 -13.357 1.00 90.44 190 LYS A O 1
ATOM 1556 N N . ILE A 1 191 ? -17.504 -18.302 -12.266 1.00 88.94 191 ILE A N 1
ATOM 1557 C CA . ILE A 1 191 ? -18.557 -19.120 -12.882 1.00 88.94 191 ILE A CA 1
ATOM 1558 C C . ILE A 1 191 ? -18.740 -18.713 -14.348 1.00 88.94 191 ILE A C 1
ATOM 1560 O O . ILE A 1 191 ? -18.726 -19.589 -15.207 1.00 88.94 191 ILE A O 1
ATOM 1564 N N . ALA A 1 192 ? -18.815 -17.411 -14.639 1.00 85.31 192 ALA A N 1
ATOM 1565 C CA . ALA A 1 192 ? -18.926 -16.891 -16.001 1.00 85.31 192 ALA A CA 1
ATOM 1566 C C . ALA A 1 192 ? -17.742 -17.325 -16.880 1.00 85.31 192 ALA A C 1
ATOM 1568 O O . ALA A 1 192 ? -17.954 -17.842 -17.966 1.00 85.31 192 ALA A O 1
ATOM 1569 N N . GLN A 1 193 ? -16.507 -17.242 -16.376 1.00 84.00 193 GLN A N 1
ATOM 1570 C CA . GLN A 1 193 ? -15.314 -17.725 -17.086 1.00 84.00 193 GLN A CA 1
ATOM 1571 C C . GLN A 1 193 ? -15.346 -19.232 -17.379 1.00 84.00 193 GLN A C 1
ATOM 1573 O O . GLN A 1 193 ? -14.793 -19.668 -18.383 1.00 84.00 193 GLN A O 1
ATOM 1578 N N . ARG A 1 194 ? -15.955 -20.043 -16.502 1.00 84.81 194 ARG A N 1
ATOM 1579 C CA . ARG A 1 194 ? -16.083 -21.495 -16.714 1.00 84.81 194 ARG A CA 1
ATOM 1580 C C . ARG A 1 194 ? -17.186 -21.852 -17.702 1.00 84.81 194 ARG A C 1
ATOM 1582 O O . ARG A 1 194 ? -17.040 -22.836 -18.414 1.00 84.81 194 ARG A O 1
ATOM 1589 N N . GLN A 1 195 ? -18.290 -21.111 -17.686 1.00 84.50 195 GLN A N 1
ATOM 1590 C CA . GLN A 1 195 ? -19.435 -21.368 -18.558 1.00 84.50 195 GLN A CA 1
ATOM 1591 C C . GLN A 1 195 ? -19.234 -20.777 -19.957 1.00 84.50 195 GLN A C 1
ATOM 1593 O O . GLN A 1 195 ? -19.634 -21.401 -20.932 1.00 84.50 195 GLN A O 1
ATOM 1598 N N . ASP A 1 196 ? -18.589 -19.615 -20.056 1.00 79.81 196 ASP A N 1
ATOM 1599 C CA . ASP A 1 196 ? -18.379 -18.887 -21.304 1.00 79.81 196 ASP A CA 1
ATOM 1600 C C . ASP A 1 196 ? -17.047 -18.114 -21.275 1.00 79.81 196 ASP A C 1
ATOM 1602 O O . ASP A 1 196 ? -16.970 -16.896 -21.086 1.00 79.81 196 ASP A O 1
ATOM 1606 N N . ALA A 1 197 ? -15.955 -18.866 -21.430 1.00 75.44 197 ALA A N 1
ATOM 1607 C CA . ALA A 1 197 ? -14.602 -18.324 -21.503 1.00 75.44 197 ALA A CA 1
ATOM 1608 C C . ALA A 1 197 ? -14.419 -17.246 -22.596 1.00 75.44 197 ALA A C 1
ATOM 1610 O O . ALA A 1 197 ? -13.844 -16.201 -22.279 1.00 75.44 197 ALA A O 1
ATOM 1611 N N . PRO A 1 198 ? -14.886 -17.422 -23.854 1.00 80.81 198 PRO A N 1
ATOM 1612 C CA . PRO A 1 198 ? -14.645 -16.426 -24.896 1.00 80.81 198 PRO A CA 1
ATOM 1613 C C . PRO A 1 198 ? -15.392 -15.108 -24.651 1.00 80.81 198 PRO A C 1
ATOM 1615 O O . PRO A 1 198 ? -14.795 -14.045 -24.840 1.00 80.81 198 PRO A O 1
ATOM 1618 N N . SER A 1 199 ? -16.644 -15.126 -24.172 1.00 78.62 199 SER A N 1
ATOM 1619 C CA . SER A 1 199 ? -17.349 -13.869 -23.877 1.00 78.62 199 SER A CA 1
ATOM 1620 C C . SER A 1 199 ? -16.785 -13.156 -22.644 1.00 78.62 199 SER A C 1
ATOM 1622 O O . SER A 1 199 ? -16.660 -11.928 -22.652 1.00 78.62 199 SER A O 1
ATOM 1624 N N . ALA A 1 200 ? -16.349 -13.901 -21.622 1.00 78.25 200 ALA A N 1
ATOM 1625 C CA . ALA A 1 200 ? -15.690 -13.336 -20.448 1.00 78.25 200 ALA A CA 1
ATOM 1626 C C . ALA A 1 200 ? -14.343 -12.678 -20.799 1.00 78.25 200 ALA A C 1
ATOM 1628 O O . ALA A 1 200 ? -14.021 -11.613 -20.269 1.00 78.25 200 ALA A O 1
ATOM 1629 N N . ILE A 1 201 ? -13.574 -13.269 -21.721 1.00 77.88 201 ILE A N 1
ATOM 1630 C CA . ILE A 1 201 ? -12.317 -12.694 -22.225 1.00 77.88 201 ILE A CA 1
ATOM 1631 C C . ILE A 1 201 ? -12.588 -11.419 -23.030 1.00 77.88 201 ILE A C 1
ATOM 1633 O O . ILE A 1 201 ? -11.908 -10.418 -22.822 1.00 77.88 201 ILE A O 1
ATOM 1637 N N . LEU A 1 202 ? -13.605 -11.407 -23.897 1.00 81.19 202 LEU A N 1
ATOM 1638 C CA . LEU A 1 202 ? -13.993 -10.201 -24.640 1.00 81.19 202 LEU A CA 1
ATOM 1639 C C . LEU A 1 202 ? -14.428 -9.064 -23.708 1.00 81.19 202 LEU A C 1
ATOM 1641 O O . LEU A 1 202 ? -14.045 -7.915 -23.920 1.00 81.19 202 LEU A O 1
ATOM 1645 N N . GLN A 1 203 ? -15.185 -9.369 -22.651 1.00 78.38 203 GLN A N 1
ATOM 1646 C CA . GLN A 1 203 ? -15.567 -8.378 -21.642 1.00 78.38 203 GLN A CA 1
ATOM 1647 C C . GLN A 1 203 ? -14.357 -7.862 -20.853 1.00 78.38 203 GLN A C 1
ATOM 1649 O O . GLN A 1 203 ? -14.245 -6.658 -20.627 1.00 78.38 203 GLN A O 1
ATOM 1654 N N . ALA A 1 204 ? -13.434 -8.747 -20.467 1.00 78.62 204 ALA A N 1
ATOM 1655 C CA . ALA A 1 204 ? -12.207 -8.365 -19.772 1.00 78.62 204 ALA A CA 1
ATOM 1656 C C . ALA A 1 204 ? -11.289 -7.500 -20.651 1.00 78.62 204 ALA A C 1
ATOM 1658 O O . ALA A 1 204 ? -10.757 -6.500 -20.173 1.00 78.62 204 ALA A O 1
ATOM 1659 N N . ASN A 1 205 ? -11.148 -7.836 -21.935 1.00 79.38 205 ASN A N 1
ATOM 1660 C CA . ASN A 1 205 ? -10.381 -7.042 -22.894 1.00 79.38 205 ASN A CA 1
ATOM 1661 C C . ASN A 1 205 ? -11.025 -5.671 -23.108 1.00 79.38 205 ASN A C 1
ATOM 1663 O O . ASN A 1 205 ? -10.344 -4.663 -22.971 1.00 79.38 205 ASN A O 1
ATOM 1667 N N . LYS A 1 206 ? -12.351 -5.614 -23.282 1.00 79.56 206 LYS A N 1
ATOM 1668 C CA . LYS A 1 206 ? -13.092 -4.352 -23.419 1.00 79.56 206 LYS A CA 1
ATOM 1669 C C . LYS A 1 206 ? -12.920 -3.415 -22.218 1.00 79.56 206 LYS A C 1
ATOM 1671 O O . LYS A 1 206 ? -12.898 -2.199 -22.384 1.00 79.56 206 LYS A O 1
ATOM 1676 N N . LEU A 1 207 ? -12.825 -3.961 -21.004 1.00 75.69 207 LEU A N 1
ATOM 1677 C CA . LEU A 1 207 ? -12.573 -3.175 -19.790 1.00 75.69 207 LEU A CA 1
ATOM 1678 C C . LEU A 1 207 ? -11.102 -2.750 -19.646 1.00 75.69 207 LEU A C 1
ATOM 1680 O O . LEU A 1 207 ? -10.833 -1.725 -19.024 1.00 75.69 207 LEU A O 1
ATOM 1684 N N . ASN A 1 208 ? -10.166 -3.516 -20.212 1.00 75.12 208 ASN A N 1
ATOM 1685 C CA . ASN A 1 208 ? -8.732 -3.218 -20.203 1.00 75.12 208 ASN A CA 1
ATOM 1686 C C . ASN A 1 208 ? -8.258 -2.410 -21.424 1.00 75.12 208 ASN A C 1
ATOM 1688 O O . ASN A 1 208 ? -7.090 -2.019 -21.459 1.00 75.12 208 ASN A O 1
ATOM 1692 N N . ASP A 1 209 ? -9.126 -2.139 -22.404 1.00 75.38 209 ASP A N 1
ATOM 1693 C CA . ASP A 1 209 ? -8.754 -1.432 -23.627 1.00 75.38 209 ASP A CA 1
ATOM 1694 C C . ASP A 1 209 ? -8.312 0.012 -23.322 1.00 75.38 209 ASP A C 1
ATOM 1696 O O . ASP A 1 209 ? -9.127 0.852 -22.916 1.00 75.38 209 ASP A O 1
ATOM 1700 N N . PRO A 1 210 ? -7.033 0.363 -23.563 1.00 63.31 210 PRO A N 1
ATOM 1701 C CA . PRO A 1 210 ? -6.486 1.675 -23.228 1.00 63.31 210 PRO A CA 1
ATOM 1702 C C . PRO A 1 210 ? -7.060 2.806 -24.092 1.00 63.31 210 PRO A C 1
ATOM 1704 O O . PRO A 1 210 ? -6.878 3.974 -23.748 1.00 63.31 210 PRO A O 1
ATOM 1707 N N . GLU A 1 211 ? -7.763 2.493 -25.185 1.00 65.00 211 GLU A N 1
ATOM 1708 C CA . GLU A 1 211 ? -8.521 3.471 -25.979 1.00 65.00 211 GLU A CA 1
ATOM 1709 C C . GLU A 1 211 ? -9.706 4.062 -25.204 1.00 65.00 211 GLU A C 1
ATOM 1711 O O . GLU A 1 211 ? -10.035 5.235 -25.380 1.00 65.00 211 GLU A O 1
ATOM 1716 N N . THR A 1 212 ? -10.306 3.302 -24.282 1.00 60.62 212 THR A N 1
ATOM 1717 C CA . THR A 1 212 ? -11.400 3.806 -23.433 1.00 60.62 212 THR A CA 1
ATOM 1718 C C . THR A 1 212 ? -10.898 4.793 -22.373 1.00 60.62 212 THR A C 1
ATOM 1720 O O . THR A 1 212 ? -11.599 5.744 -22.018 1.00 60.62 212 THR A O 1
ATOM 1723 N N . VAL A 1 213 ? -9.655 4.609 -21.913 1.00 59.19 213 VAL A N 1
ATOM 1724 C CA . VAL A 1 213 ? -8.986 5.464 -20.921 1.00 59.19 213 VAL A CA 1
ATOM 1725 C C . VAL A 1 213 ? -8.321 6.675 -21.586 1.00 59.19 213 VAL A C 1
ATOM 1727 O O . VAL A 1 213 ? -8.331 7.775 -21.035 1.00 59.19 213 VAL A O 1
ATOM 1730 N N . ARG A 1 214 ? -7.782 6.516 -22.800 1.00 62.72 214 ARG A N 1
ATOM 1731 C CA . ARG A 1 214 ? -7.207 7.603 -23.601 1.00 62.72 214 ARG A CA 1
ATOM 1732 C C . ARG A 1 214 ? -8.231 8.104 -24.613 1.00 62.72 214 ARG A C 1
ATOM 1734 O O . ARG A 1 214 ? -8.105 7.838 -25.805 1.00 62.72 214 ARG A O 1
ATOM 1741 N N . LYS A 1 215 ? -9.209 8.892 -24.156 1.00 65.06 215 LYS A N 1
ATOM 1742 C CA . LYS A 1 215 ? -10.076 9.671 -25.055 1.00 65.06 215 LYS A CA 1
ATOM 1743 C C . LYS A 1 215 ? -9.213 10.652 -25.862 1.00 65.06 215 LYS A C 1
ATOM 1745 O O . LYS A 1 215 ? -8.933 11.757 -25.403 1.00 65.06 215 LYS A O 1
ATOM 1750 N N . ARG A 1 216 ? -8.742 10.240 -27.043 1.00 65.62 216 ARG A N 1
ATOM 1751 C CA . ARG A 1 216 ? -8.100 11.141 -28.009 1.00 65.62 216 ARG A CA 1
ATOM 1752 C C . ARG A 1 216 ? -9.147 12.163 -28.453 1.00 65.62 216 ARG A C 1
ATOM 1754 O O . ARG A 1 216 ? -10.291 11.794 -28.719 1.00 65.62 216 ARG A O 1
ATOM 1761 N N . SER A 1 217 ? -8.781 13.442 -28.493 1.00 69.94 217 SER A N 1
ATOM 1762 C CA . SER A 1 217 ? -9.644 14.477 -29.062 1.00 69.94 217 SER A CA 1
ATOM 1763 C C . SER A 1 217 ? -9.960 14.122 -30.516 1.00 69.94 217 SER A C 1
ATOM 1765 O O . SER A 1 217 ? -9.095 13.641 -31.250 1.00 69.94 217 SER A O 1
ATOM 1767 N N . LYS A 1 218 ? -11.221 14.309 -30.921 1.00 73.12 218 LYS A N 1
ATOM 1768 C CA . LYS A 1 218 ? -11.667 14.030 -32.289 1.00 73.12 218 LYS A CA 1
ATOM 1769 C C . LYS A 1 218 ? -10.803 14.848 -33.255 1.00 73.12 218 LYS A C 1
ATOM 1771 O O . LYS A 1 218 ? -10.653 16.053 -33.064 1.00 73.12 218 LYS A O 1
ATOM 1776 N N . LEU A 1 219 ? -10.207 14.178 -34.240 1.00 71.81 219 LEU A N 1
ATOM 1777 C CA . LEU A 1 219 ? -9.359 14.801 -35.252 1.00 71.81 219 LEU A CA 1
ATOM 1778 C C . LEU A 1 219 ? -10.214 15.784 -36.066 1.00 71.81 219 LEU A C 1
ATOM 1780 O O . LEU A 1 219 ? -11.041 15.365 -36.873 1.00 71.81 219 LEU A O 1
ATOM 1784 N N . MET A 1 220 ? -10.051 17.080 -35.811 1.00 74.31 220 MET A N 1
ATOM 1785 C CA . MET A 1 220 ? -10.697 18.145 -36.577 1.00 74.31 220 MET A CA 1
ATOM 1786 C C . MET A 1 220 ? -9.796 18.469 -37.765 1.00 74.31 220 MET A C 1
ATOM 1788 O O . MET A 1 220 ? -8.851 19.248 -37.640 1.00 74.31 220 MET A O 1
ATOM 1792 N N . LEU A 1 221 ? -10.042 17.805 -38.893 1.00 74.38 221 LEU A N 1
ATOM 1793 C CA . LEU A 1 221 ? -9.411 18.179 -40.154 1.00 74.38 221 LEU A CA 1
ATOM 1794 C C . LEU A 1 221 ? -10.092 19.443 -40.711 1.00 74.38 221 LEU A C 1
ATOM 1796 O O . LEU A 1 221 ? -11.298 19.605 -40.509 1.00 74.38 221 LEU A O 1
ATOM 1800 N N . PRO A 1 222 ? -9.346 20.329 -41.396 1.00 77.56 222 PRO A N 1
ATOM 1801 C CA . PRO A 1 222 ? -9.931 21.441 -42.137 1.00 77.56 222 PRO A CA 1
ATOM 1802 C C . PRO A 1 222 ? -10.945 20.928 -43.160 1.00 77.56 222 PRO A C 1
ATOM 1804 O O . PRO A 1 222 ? -10.715 19.889 -43.786 1.00 77.56 222 PRO A O 1
ATOM 1807 N N . GLU A 1 223 ? -12.049 21.653 -43.332 1.00 72.81 223 GLU A N 1
ATOM 1808 C CA . GLU A 1 223 ? -13.048 21.312 -44.343 1.00 72.81 223 GLU A CA 1
ATOM 1809 C C . GLU A 1 223 ? -12.397 21.285 -45.738 1.00 72.81 223 GLU A C 1
ATOM 1811 O O . GLU A 1 223 ? -11.514 22.103 -46.029 1.00 72.81 223 GLU A O 1
ATOM 1816 N N . PRO A 1 224 ? -12.760 20.308 -46.590 1.00 77.44 224 PRO A N 1
ATOM 1817 C CA . PRO A 1 224 ? -12.193 20.205 -47.924 1.00 77.44 224 PRO A CA 1
ATOM 1818 C C . PRO A 1 224 ? -12.468 21.499 -48.694 1.00 77.44 224 PRO A C 1
ATOM 1820 O O . PRO A 1 224 ? -13.603 21.946 -48.805 1.00 77.44 224 PRO A O 1
ATOM 1823 N N . HIS A 1 225 ? -11.408 22.086 -49.246 1.00 69.50 225 HIS A N 1
ATOM 1824 C CA . HIS A 1 225 ? -11.462 23.362 -49.969 1.00 69.50 225 HIS A CA 1
ATOM 1825 C C . HIS A 1 225 ? -12.065 23.235 -51.378 1.00 69.50 225 HIS A C 1
ATOM 1827 O O . HIS A 1 225 ? -12.112 24.220 -52.106 1.00 69.50 225 HIS A O 1
ATOM 1833 N N . ILE A 1 226 ? -12.473 22.027 -51.774 1.00 76.75 226 ILE A N 1
ATOM 1834 C CA . ILE A 1 226 ? -13.003 21.722 -53.102 1.00 76.75 226 ILE A CA 1
ATOM 1835 C C . ILE A 1 226 ? -14.521 21.679 -52.985 1.00 76.75 226 ILE A C 1
ATOM 1837 O O . ILE A 1 226 ? -15.067 20.943 -52.159 1.00 76.75 226 ILE A O 1
ATOM 1841 N N . SER A 1 227 ? -15.200 22.477 -53.802 1.00 78.88 227 SER A N 1
ATOM 1842 C CA . SER A 1 227 ? -16.659 22.472 -53.847 1.00 78.88 227 SER A CA 1
ATOM 1843 C C . SER A 1 227 ? -17.171 21.150 -54.433 1.00 78.88 227 SER A C 1
ATOM 1845 O O . SER A 1 227 ? -16.519 20.527 -55.271 1.00 78.88 227 SER A O 1
ATOM 1847 N N . ASN A 1 228 ? -18.367 20.705 -54.030 1.00 77.50 228 ASN A N 1
ATOM 1848 C CA . ASN A 1 228 ? -18.944 19.450 -54.540 1.00 77.50 228 ASN A CA 1
ATOM 1849 C C . ASN A 1 228 ? -19.063 19.425 -56.077 1.00 77.50 228 ASN A C 1
ATOM 1851 O O . ASN A 1 228 ? -19.047 18.353 -56.673 1.00 77.50 228 ASN A O 1
ATOM 1855 N N . HIS A 1 229 ? -19.145 20.596 -56.712 1.00 76.25 229 HIS A N 1
ATOM 1856 C CA . HIS A 1 229 ? -19.212 20.724 -58.162 1.00 76.25 229 HIS A CA 1
ATOM 1857 C C . HIS A 1 229 ? -17.870 20.417 -58.842 1.00 76.25 229 HIS A C 1
ATOM 1859 O O . HIS A 1 229 ? -17.832 19.667 -59.812 1.00 76.25 229 HIS A O 1
ATOM 1865 N N . GLU A 1 230 ? -16.761 20.902 -58.279 1.00 74.06 230 GLU A N 1
ATOM 1866 C CA . GLU A 1 230 ? -15.407 20.594 -58.759 1.00 74.06 230 GLU A CA 1
ATOM 1867 C C . GLU A 1 230 ? -15.064 19.113 -58.538 1.00 74.06 230 GLU A C 1
ATOM 1869 O O . GLU A 1 230 ? -14.413 18.489 -59.371 1.00 74.06 230 GLU A O 1
ATOM 1874 N N . LEU A 1 231 ? -15.559 18.512 -57.452 1.00 78.00 231 LEU A N 1
ATOM 1875 C CA . LEU A 1 231 ? -15.473 17.064 -57.232 1.00 78.00 231 LEU A CA 1
ATOM 1876 C C . LEU A 1 231 ? -16.234 16.266 -58.300 1.00 78.00 231 LEU A C 1
ATOM 1878 O O . LEU A 1 231 ? -15.744 15.234 -58.758 1.00 78.00 231 LEU A O 1
ATOM 1882 N N . GLU A 1 232 ? -17.409 16.741 -58.717 1.00 75.81 232 GLU A N 1
ATOM 1883 C CA . GLU A 1 232 ? -18.208 16.101 -59.765 1.00 75.81 232 GLU A CA 1
ATOM 1884 C C . GLU A 1 232 ? -17.560 16.245 -61.152 1.00 75.81 232 GLU A C 1
ATOM 1886 O O . GLU A 1 232 ? -17.572 15.297 -61.939 1.00 75.81 232 GLU A O 1
ATOM 1891 N N . GLU A 1 233 ? -16.935 17.388 -61.443 1.00 73.62 233 GLU A N 1
ATOM 1892 C CA . GLU A 1 233 ? -16.155 17.589 -62.668 1.00 73.62 233 GLU A CA 1
ATOM 1893 C C . GLU A 1 233 ? -14.886 16.732 -62.695 1.00 73.62 233 GLU A C 1
ATOM 1895 O O . GLU A 1 233 ? -14.588 16.133 -63.727 1.00 73.62 233 GLU A O 1
ATOM 1900 N N . ILE A 1 234 ? -14.177 16.583 -61.570 1.00 72.81 234 ILE A N 1
ATOM 1901 C CA . ILE A 1 234 ? -13.017 15.682 -61.460 1.00 72.81 234 ILE A CA 1
ATOM 1902 C C . ILE A 1 234 ? -13.450 14.223 -61.649 1.00 72.81 234 ILE A C 1
ATOM 1904 O O . ILE A 1 234 ? -12.777 13.466 -62.351 1.00 72.81 234 ILE A O 1
ATOM 1908 N N . ALA A 1 235 ? -14.595 13.827 -61.085 1.00 76.25 235 ALA A N 1
ATOM 1909 C CA . ALA A 1 235 ? -15.156 12.498 -61.301 1.00 76.25 235 ALA A CA 1
ATOM 1910 C C . ALA A 1 235 ? -15.537 12.284 -62.776 1.00 76.25 235 ALA A C 1
ATOM 1912 O O . ALA A 1 235 ? -15.158 11.271 -63.362 1.00 76.25 235 ALA A O 1
ATOM 1913 N N . LYS A 1 236 ? -16.213 13.251 -63.413 1.00 77.38 236 LYS A N 1
ATOM 1914 C CA . LYS A 1 236 ? -16.558 13.207 -64.847 1.00 77.38 236 LYS A CA 1
ATOM 1915 C C . LYS A 1 236 ? -15.324 13.178 -65.751 1.00 77.38 236 LYS A C 1
ATOM 1917 O O . LYS A 1 236 ? -15.324 12.444 -66.733 1.00 77.38 236 LYS A O 1
ATOM 1922 N N . MET A 1 237 ? -14.264 13.905 -65.405 1.00 66.69 237 MET A N 1
ATOM 1923 C CA . MET A 1 237 ? -12.973 13.863 -66.101 1.00 66.69 237 MET A CA 1
ATOM 1924 C C . MET A 1 237 ? -12.282 12.501 -65.939 1.00 66.69 237 MET A C 1
ATOM 1926 O O . MET A 1 237 ? -11.723 11.983 -66.904 1.00 66.69 237 MET A O 1
ATOM 1930 N N . GLY A 1 238 ? -12.380 11.879 -64.759 1.00 67.88 238 GLY A N 1
ATOM 1931 C CA . GLY A 1 238 ? -11.930 10.504 -64.527 1.00 67.88 238 GLY A CA 1
ATOM 1932 C C . GLY A 1 238 ? -12.693 9.478 -65.374 1.00 67.88 238 GLY A C 1
ATOM 1933 O O . GLY A 1 238 ? -12.075 8.619 -65.995 1.00 67.88 238 GLY A O 1
ATOM 1934 N N . TYR A 1 239 ? -14.018 9.621 -65.487 1.00 65.69 239 TYR A N 1
ATOM 1935 C CA . TYR A 1 239 ? -14.852 8.787 -66.366 1.00 65.69 239 TYR A CA 1
ATOM 1936 C C . TYR A 1 239 ? -14.561 9.014 -67.860 1.00 65.69 239 TYR A C 1
ATOM 1938 O O . TYR A 1 239 ? -14.538 8.061 -68.636 1.00 65.69 239 TYR A O 1
ATOM 1946 N N . ALA A 1 240 ? -14.303 10.256 -68.281 1.00 59.34 240 ALA A N 1
ATOM 1947 C CA . ALA A 1 240 ? -13.940 10.572 -69.664 1.00 59.34 240 ALA A CA 1
ATOM 1948 C C . ALA A 1 240 ? -12.550 10.024 -70.045 1.00 59.34 240 ALA A C 1
ATOM 1950 O O . ALA A 1 240 ? -12.349 9.572 -71.171 1.00 59.34 240 ALA A O 1
ATOM 1951 N N . SER A 1 241 ? -11.610 10.015 -69.094 1.00 58.16 241 SER A N 1
ATOM 1952 C CA . SER A 1 241 ? -10.295 9.384 -69.242 1.00 58.16 241 SER A CA 1
ATOM 1953 C C . SER A 1 241 ? -10.389 7.861 -69.405 1.00 58.16 241 SER A C 1
ATOM 1955 O O . SER A 1 241 ? -9.596 7.292 -70.152 1.00 58.16 241 SER A O 1
ATOM 1957 N N . ASP A 1 242 ? -11.339 7.203 -68.734 1.00 58.38 242 ASP A N 1
ATOM 1958 C CA . ASP A 1 242 ? -11.553 5.748 -68.828 1.00 58.38 242 ASP A CA 1
ATOM 1959 C C . ASP A 1 242 ? -12.257 5.345 -70.141 1.00 58.38 242 ASP A C 1
ATOM 1961 O O . ASP A 1 242 ? -11.934 4.323 -70.743 1.00 58.38 242 ASP A O 1
ATOM 1965 N N . LEU A 1 243 ? -13.150 6.199 -70.662 1.00 58.66 243 LEU A N 1
ATOM 1966 C CA . LEU A 1 243 ? -13.802 6.002 -71.967 1.00 58.66 243 LEU A CA 1
ATOM 1967 C C . LEU A 1 243 ? -12.842 6.176 -73.156 1.00 58.66 243 LEU A C 1
ATOM 1969 O O . LEU A 1 243 ? -12.956 5.452 -74.143 1.00 58.66 243 LEU A O 1
ATOM 1973 N N . LEU A 1 244 ? -11.879 7.099 -73.074 1.00 54.00 244 LEU A N 1
ATOM 1974 C CA . LEU A 1 244 ? -10.869 7.293 -74.126 1.00 54.00 244 LEU A CA 1
ATOM 1975 C C . LEU A 1 244 ? -9.800 6.188 -74.146 1.00 54.00 244 LEU A C 1
ATOM 1977 O O . LEU A 1 244 ? -9.245 5.906 -75.205 1.00 54.00 244 LEU A O 1
ATOM 1981 N N . ALA A 1 245 ? -9.548 5.525 -73.014 1.00 54.25 245 ALA A N 1
ATOM 1982 C CA . ALA A 1 245 ? -8.657 4.365 -72.926 1.00 54.25 245 ALA A CA 1
ATOM 1983 C C . ALA A 1 245 ? -9.326 3.037 -73.352 1.00 54.25 245 ALA A C 1
ATOM 1985 O O . ALA A 1 245 ? -8.673 1.997 -73.360 1.00 54.25 245 ALA A O 1
ATOM 1986 N N . GLY A 1 246 ? -10.623 3.052 -73.688 1.00 49.88 246 GLY A N 1
ATOM 1987 C CA . GLY A 1 246 ? -11.427 1.857 -73.971 1.00 49.88 246 GLY A CA 1
ATOM 1988 C C . GLY A 1 246 ? -11.686 1.543 -75.447 1.00 49.88 246 GLY A C 1
ATOM 1989 O O . GLY A 1 246 ? -12.510 0.674 -75.713 1.00 49.88 246 GLY A O 1
ATOM 1990 N N . ASN A 1 247 ? -11.042 2.228 -76.400 1.00 47.03 247 ASN A N 1
ATOM 1991 C CA . ASN A 1 247 ? -11.348 2.075 -77.832 1.00 47.03 247 ASN A CA 1
ATOM 1992 C C . ASN A 1 247 ? -10.356 1.207 -78.632 1.00 47.03 247 ASN A C 1
ATOM 1994 O O . ASN A 1 247 ? -10.438 1.164 -79.858 1.00 47.03 247 ASN A O 1
ATOM 1998 N N . GLU A 1 248 ? -9.467 0.478 -77.957 1.00 47.81 248 GLU A N 1
ATOM 1999 C CA . GLU A 1 248 ? -8.750 -0.656 -78.542 1.00 47.81 248 GLU A CA 1
ATOM 2000 C C . GLU A 1 248 ? -9.047 -1.911 -77.714 1.00 47.81 248 GLU A C 1
ATOM 2002 O O . GLU A 1 248 ? -8.971 -1.890 -76.490 1.00 47.81 248 GLU A O 1
ATOM 2007 N N . GLU A 1 249 ? -9.376 -2.991 -78.426 1.00 41.22 249 GLU A N 1
ATOM 2008 C CA . GLU A 1 249 ? -9.646 -4.354 -77.949 1.00 41.22 249 GLU A CA 1
ATOM 2009 C C . GLU A 1 249 ? -11.121 -4.715 -77.657 1.00 41.22 249 GLU A C 1
ATOM 2011 O O . GLU A 1 249 ? -11.668 -4.577 -76.564 1.00 41.22 249 GLU A O 1
ATOM 2016 N N . LEU A 1 250 ? -11.755 -5.265 -78.701 1.00 47.44 250 LEU A N 1
ATOM 2017 C CA . LEU A 1 250 ? -12.926 -6.135 -78.622 1.00 47.44 250 LEU A CA 1
ATOM 2018 C C . LEU A 1 250 ? -12.628 -7.352 -77.728 1.00 47.44 250 LEU A C 1
ATOM 2020 O O . LEU A 1 250 ? -11.971 -8.289 -78.176 1.00 47.44 250 LEU A O 1
ATOM 2024 N N . ALA A 1 251 ? -13.183 -7.388 -76.517 1.00 39.50 251 ALA A N 1
ATOM 2025 C CA . ALA A 1 251 ? -13.437 -8.634 -75.795 1.00 39.50 251 ALA A CA 1
ATOM 2026 C C . ALA A 1 251 ? -14.573 -8.453 -74.775 1.00 39.50 251 ALA A C 1
ATOM 2028 O O . ALA A 1 251 ? -14.519 -7.587 -73.901 1.00 39.50 251 ALA A O 1
ATOM 2029 N N . GLU A 1 252 ? -15.610 -9.284 -74.895 1.00 49.94 252 GLU A N 1
ATOM 2030 C CA . GLU A 1 252 ? -16.730 -9.404 -73.957 1.00 49.94 252 GLU A CA 1
ATOM 2031 C C . GLU A 1 252 ? -16.234 -9.687 -72.529 1.00 49.94 252 GLU A C 1
ATOM 2033 O O . GLU A 1 252 ? -15.794 -10.790 -72.208 1.00 49.94 252 GLU A O 1
ATOM 2038 N N . GLY A 1 253 ? -16.331 -8.692 -71.646 1.00 45.69 253 GLY A N 1
ATOM 2039 C CA . GLY A 1 253 ? -15.991 -8.821 -70.232 1.00 45.69 253 GLY A CA 1
ATOM 2040 C C . GLY A 1 253 ? -16.756 -7.810 -69.380 1.00 45.69 253 GLY A C 1
ATOM 2041 O O . GLY A 1 253 ? -16.755 -6.615 -69.656 1.00 45.69 253 GLY A O 1
ATOM 2042 N N . SER A 1 254 ? -17.446 -8.310 -68.354 1.00 52.06 254 SER A N 1
ATOM 2043 C CA . SER A 1 254 ? -18.431 -7.601 -67.527 1.00 52.06 254 SER A CA 1
ATOM 2044 C C . SER A 1 254 ? -17.939 -6.260 -66.948 1.00 52.06 254 SER A C 1
ATOM 2046 O O . SER A 1 254 ? -16.940 -6.193 -66.232 1.00 52.06 254 SER A O 1
ATOM 2048 N N . SER A 1 255 ? -18.700 -5.189 -67.199 1.00 55.50 255 SER A N 1
ATOM 2049 C CA . SER A 1 255 ? -18.389 -3.796 -66.825 1.00 55.50 255 SER A CA 1
ATOM 2050 C C . SER A 1 255 ? -18.204 -3.552 -65.316 1.00 55.50 255 SER A C 1
ATOM 2052 O O . SER A 1 255 ? -17.605 -2.549 -64.934 1.00 55.50 255 SER A O 1
ATOM 2054 N N . ALA A 1 256 ? -18.706 -4.436 -64.447 1.00 55.00 256 ALA A N 1
ATOM 2055 C CA . ALA A 1 256 ? -18.715 -4.229 -62.995 1.00 55.00 256 ALA A CA 1
ATOM 2056 C C . ALA A 1 256 ? -17.360 -4.497 -62.313 1.00 55.00 256 ALA A C 1
ATOM 2058 O O . ALA A 1 256 ? -17.075 -3.924 -61.264 1.00 55.00 256 ALA A O 1
ATOM 2059 N N . THR A 1 257 ? -16.504 -5.344 -62.893 1.00 56.81 257 THR A N 1
ATOM 2060 C CA . THR A 1 257 ? -15.200 -5.694 -62.299 1.00 56.81 257 THR A CA 1
ATOM 2061 C C . THR A 1 257 ? -14.074 -4.746 -62.712 1.00 56.81 257 THR A C 1
ATOM 2063 O O . THR A 1 257 ? -13.045 -4.712 -62.041 1.00 56.81 257 THR A O 1
ATOM 2066 N N . ARG A 1 258 ? -14.266 -3.931 -63.762 1.00 56.03 258 ARG A N 1
ATOM 2067 C CA . ARG A 1 258 ? -13.250 -2.977 -64.249 1.00 56.03 258 ARG A CA 1
ATOM 2068 C C . ARG A 1 258 ? -12.995 -1.833 -63.254 1.00 56.03 258 ARG A C 1
ATOM 2070 O O . ARG A 1 258 ? -11.848 -1.463 -63.058 1.00 56.03 258 ARG A O 1
ATOM 2077 N N . ALA A 1 259 ? -14.017 -1.363 -62.532 1.00 58.88 259 ALA A N 1
ATOM 2078 C CA . ALA A 1 259 ? -13.880 -0.297 -61.527 1.00 58.88 259 ALA A CA 1
ATOM 2079 C C . ALA A 1 259 ? -13.093 -0.705 -60.259 1.00 58.88 259 ALA A C 1
ATOM 2081 O O . ALA A 1 259 ? -12.678 0.157 -59.487 1.00 58.88 259 ALA A O 1
ATOM 2082 N N . LEU A 1 260 ? -12.897 -2.009 -60.027 1.00 60.22 260 LEU A N 1
ATOM 2083 C CA . LEU A 1 260 ? -12.157 -2.547 -58.876 1.00 60.22 260 LEU A CA 1
ATOM 2084 C C . LEU A 1 260 ? -10.722 -2.971 -59.231 1.00 60.22 260 LEU A C 1
ATOM 2086 O O . LEU A 1 260 ? -9.933 -3.267 -58.334 1.00 60.22 260 LEU A O 1
ATOM 2090 N N . LEU A 1 261 ? -10.378 -2.998 -60.522 1.00 57.28 261 LEU A N 1
ATOM 2091 C CA . LEU A 1 261 ? -9.036 -3.292 -61.013 1.00 57.28 261 LEU A CA 1
ATOM 2092 C C . LEU A 1 261 ? -8.299 -1.976 -61.272 1.00 57.28 261 LEU A C 1
ATOM 2094 O O . LEU A 1 261 ? -8.597 -1.250 -62.214 1.00 57.28 261 LEU A O 1
ATOM 2098 N N . ALA A 1 262 ? -7.312 -1.667 -60.434 1.00 56.16 262 ALA A N 1
ATOM 2099 C CA . ALA A 1 262 ? -6.371 -0.595 -60.723 1.00 56.16 262 ALA A CA 1
ATOM 2100 C C . ALA A 1 262 ? -5.545 -0.970 -61.969 1.00 56.16 262 ALA A C 1
ATOM 2102 O O . ALA A 1 262 ? -4.901 -2.021 -61.997 1.00 56.16 262 ALA A O 1
ATOM 2103 N N . ASN A 1 263 ? -5.569 -0.123 -63.001 1.00 48.84 263 ASN A N 1
ATOM 2104 C CA . ASN A 1 263 ? -4.794 -0.311 -64.228 1.00 48.84 263 ASN A CA 1
ATOM 2105 C C . ASN A 1 263 ? -3.285 -0.245 -63.918 1.00 48.84 263 ASN A C 1
ATOM 2107 O O . ASN A 1 263 ? -2.725 0.832 -63.736 1.00 48.84 263 ASN A O 1
ATOM 2111 N N . TYR A 1 264 ? -2.623 -1.404 -63.862 1.00 49.81 264 TYR A N 1
ATOM 2112 C CA . TYR A 1 264 ? -1.177 -1.542 -63.617 1.00 49.81 264 TYR A CA 1
ATOM 2113 C C . TYR A 1 264 ? -0.345 -1.723 -64.901 1.00 49.81 264 TYR A C 1
ATOM 2115 O O . TYR A 1 264 ? 0.821 -2.108 -64.835 1.00 49.81 264 TYR A O 1
ATOM 2123 N N . SER A 1 265 ? -0.901 -1.434 -66.079 1.00 47.53 265 SER A N 1
ATOM 2124 C CA . SER A 1 265 ? -0.205 -1.586 -67.364 1.00 47.53 265 SER A CA 1
ATOM 2125 C C . SER A 1 265 ? 0.117 -0.247 -68.029 1.00 47.53 265 SER A C 1
ATOM 2127 O O . SER A 1 265 ? -0.225 -0.026 -69.184 1.00 47.53 265 SER A O 1
ATOM 2129 N N . GLN A 1 266 ? 0.787 0.660 -67.316 1.00 41.56 266 GLN A N 1
ATOM 2130 C CA . GLN A 1 266 ? 1.624 1.685 -67.949 1.00 41.56 266 GLN A CA 1
ATOM 2131 C C . GLN A 1 266 ? 2.586 2.290 -66.924 1.00 41.56 266 GLN A C 1
ATOM 2133 O O . GLN A 1 266 ? 2.223 3.100 -66.076 1.00 41.56 266 GLN A O 1
ATOM 2138 N N . THR A 1 267 ? 3.854 1.894 -67.013 1.00 45.56 267 THR A N 1
ATOM 2139 C CA . THR A 1 267 ? 4.971 2.664 -66.460 1.00 45.56 267 THR A CA 1
ATOM 2140 C C . THR A 1 267 ? 4.922 4.082 -67.044 1.00 45.56 267 THR A C 1
ATOM 2142 O O . THR A 1 267 ? 4.988 4.205 -68.272 1.00 45.56 267 THR A O 1
ATOM 2145 N N . PRO A 1 268 ? 4.826 5.155 -66.240 1.00 43.09 268 PRO A N 1
ATOM 2146 C CA . PRO A 1 268 ? 4.719 6.500 -66.782 1.00 43.09 268 PRO A CA 1
ATOM 2147 C C . PRO A 1 268 ? 6.079 6.935 -67.336 1.00 43.09 268 PRO A C 1
ATOM 2149 O O . PRO A 1 268 ? 6.985 7.321 -66.596 1.00 43.09 268 PRO A O 1
ATOM 2152 N N . ARG A 1 269 ? 6.224 6.881 -68.664 1.00 42.19 269 ARG A N 1
ATOM 2153 C CA . ARG A 1 269 ? 7.206 7.700 -69.379 1.00 42.19 269 ARG A CA 1
ATOM 2154 C C . ARG A 1 269 ? 6.678 9.132 -69.466 1.00 42.19 269 ARG A C 1
ATOM 2156 O O . ARG A 1 269 ? 5.493 9.365 -69.674 1.00 42.19 269 ARG A O 1
ATOM 2163 N N . GLN A 1 270 ? 7.585 10.079 -69.251 1.00 41.75 270 GLN A N 1
ATOM 2164 C CA . GLN A 1 270 ? 7.335 11.516 -69.214 1.00 41.75 270 GLN A CA 1
ATOM 2165 C C . GLN A 1 270 ? 6.715 12.051 -70.511 1.00 41.75 270 GLN A C 1
ATOM 2167 O O . GLN A 1 270 ? 7.277 11.859 -71.585 1.00 41.75 270 GLN A O 1
ATOM 2172 N N . GLY A 1 271 ? 5.661 12.858 -70.362 1.00 51.16 271 GLY A N 1
ATOM 2173 C CA . GLY A 1 271 ? 5.278 13.883 -71.333 1.00 51.16 271 GLY A CA 1
ATOM 2174 C C . GLY A 1 271 ? 3.847 13.772 -71.863 1.00 51.16 271 GLY A C 1
ATOM 2175 O O . GLY A 1 271 ? 3.522 12.812 -72.541 1.00 51.16 271 GLY A O 1
ATOM 2176 N N . MET A 1 272 ? 3.077 14.848 -71.640 1.00 39.78 272 MET A N 1
ATOM 2177 C CA . MET A 1 272 ? 1.843 15.267 -72.339 1.00 39.78 272 MET A CA 1
ATOM 2178 C C . MET A 1 272 ? 0.483 14.782 -71.787 1.00 39.78 272 MET A C 1
ATOM 2180 O O . MET A 1 272 ? -0.017 13.739 -72.172 1.00 39.78 272 MET A O 1
ATOM 2184 N N . THR A 1 273 ? -0.166 15.630 -70.971 1.00 39.25 273 THR A N 1
ATOM 2185 C CA . THR A 1 273 ? -1.530 16.199 -71.167 1.00 39.25 273 THR A CA 1
ATOM 2186 C C . THR A 1 273 ? -1.755 17.398 -70.203 1.00 39.25 273 THR A C 1
ATOM 2188 O O . THR A 1 273 ? -0.949 17.585 -69.286 1.00 39.25 273 THR A O 1
ATOM 2191 N N . PRO A 1 274 ? -2.724 18.309 -70.471 1.00 48.56 274 PRO A N 1
ATOM 2192 C CA . PRO A 1 274 ? -2.584 19.751 -70.213 1.00 48.56 274 PRO A CA 1
ATOM 2193 C C . PRO A 1 274 ? -3.383 20.316 -69.012 1.00 48.56 274 PRO A C 1
ATOM 2195 O O . PRO A 1 274 ? -4.479 19.860 -68.730 1.00 48.56 274 PRO A O 1
ATOM 2198 N N . LEU A 1 275 ? -2.837 21.399 -68.416 1.00 33.53 275 LEU A N 1
ATOM 2199 C CA . LEU A 1 275 ? -3.470 22.459 -67.583 1.00 33.53 275 LEU A CA 1
ATOM 2200 C C . LEU A 1 275 ? -4.258 22.003 -66.315 1.00 33.53 275 LEU A C 1
ATOM 2202 O O . LEU A 1 275 ? -5.308 21.406 -66.438 1.00 33.53 275 LEU A O 1
ATOM 2206 N N . ARG A 1 276 ? -3.936 22.341 -65.051 1.00 38.06 276 ARG A N 1
ATOM 2207 C CA . ARG A 1 276 ? -3.093 23.391 -64.450 1.00 38.06 276 ARG A CA 1
ATOM 2208 C C . ARG A 1 276 ? -2.648 23.030 -63.013 1.00 38.06 276 ARG A C 1
ATOM 2210 O O . ARG A 1 276 ? -3.409 22.508 -62.214 1.00 38.06 276 ARG A O 1
ATOM 2217 N N . THR A 1 277 ? -1.413 23.456 -62.726 1.00 36.50 277 THR A N 1
ATOM 2218 C CA . THR A 1 277 ? -0.848 23.955 -61.449 1.00 36.50 277 THR A CA 1
ATOM 2219 C C . THR A 1 277 ? -0.593 23.001 -60.277 1.00 36.50 277 THR A C 1
ATOM 2221 O O . THR A 1 277 ? -1.088 23.203 -59.175 1.00 36.50 277 THR A O 1
ATOM 2224 N N . SER A 1 278 ? 0.369 22.092 -60.446 1.00 38.16 278 SER A N 1
ATOM 2225 C CA . SER A 1 278 ? 1.323 21.798 -59.369 1.00 38.16 278 SER A CA 1
ATOM 2226 C C . SER A 1 278 ? 2.284 22.985 -59.209 1.00 38.16 278 SER A C 1
ATOM 2228 O O . SER A 1 278 ? 2.939 23.367 -60.187 1.00 38.16 278 SER A O 1
ATOM 2230 N N . GLN A 1 279 ? 2.431 23.540 -58.001 1.00 38.84 279 GLN A N 1
ATOM 2231 C CA . GLN A 1 279 ? 3.663 24.249 -57.652 1.00 38.84 279 GLN A CA 1
ATOM 2232 C C . GLN A 1 279 ? 4.807 23.241 -57.730 1.00 38.84 279 GLN A C 1
ATOM 2234 O O . GLN A 1 279 ? 5.030 22.415 -56.851 1.00 38.84 279 GLN A O 1
ATOM 2239 N N . ARG A 1 280 ? 5.461 23.274 -58.883 1.00 37.69 280 ARG A N 1
ATOM 2240 C CA . ARG A 1 280 ? 6.582 22.442 -59.261 1.00 37.69 280 ARG A CA 1
ATOM 2241 C C . ARG A 1 280 ? 7.821 23.069 -58.629 1.00 37.69 280 ARG A C 1
ATOM 2243 O O . ARG A 1 280 ? 8.363 24.034 -59.159 1.00 37.69 280 ARG A O 1
ATOM 2250 N N . THR A 1 281 ? 8.283 22.514 -57.514 1.00 45.16 281 THR A N 1
ATOM 2251 C CA . THR A 1 281 ? 9.721 22.499 -57.229 1.00 45.16 281 THR A CA 1
ATOM 2252 C C . THR A 1 281 ? 10.418 21.907 -58.462 1.00 45.16 281 THR A C 1
ATOM 2254 O O . THR A 1 281 ? 9.910 20.938 -59.035 1.00 45.16 281 THR A O 1
ATOM 2257 N N . PRO A 1 282 ? 11.516 22.498 -58.960 1.00 41.47 282 PRO A N 1
ATOM 2258 C CA . PRO A 1 282 ? 12.140 22.044 -60.195 1.00 41.47 282 PRO A CA 1
ATOM 2259 C C . PRO A 1 282 ? 12.686 20.620 -60.014 1.00 41.47 282 PRO A C 1
ATOM 2261 O O . PRO A 1 282 ? 13.748 20.411 -59.439 1.00 41.47 282 PRO A O 1
ATOM 2264 N N . ALA A 1 283 ? 11.944 19.638 -60.528 1.00 43.72 283 ALA A N 1
ATOM 2265 C CA . ALA A 1 283 ? 12.342 18.240 -60.673 1.00 43.72 283 ALA A CA 1
ATOM 2266 C C . ALA A 1 283 ? 13.410 18.094 -61.774 1.00 43.72 283 ALA A C 1
ATOM 2268 O O . ALA A 1 283 ? 13.161 17.524 -62.834 1.00 43.72 283 ALA A O 1
ATOM 2269 N N . GLY A 1 284 ? 14.574 18.697 -61.542 1.00 49.19 284 GLY A N 1
ATOM 2270 C CA . GLY A 1 284 ? 15.728 18.664 -62.440 1.00 49.19 284 GLY A CA 1
ATOM 2271 C C . GLY A 1 284 ? 17.070 18.593 -61.714 1.00 49.19 284 GLY A C 1
ATOM 2272 O O . GLY A 1 284 ? 18.101 18.778 -62.346 1.00 49.19 284 GLY A O 1
ATOM 2273 N N . LYS A 1 285 ? 17.081 18.341 -60.402 1.00 53.84 285 LYS A N 1
ATOM 2274 C CA . LYS A 1 285 ? 18.312 18.090 -59.650 1.00 53.84 285 LYS A CA 1
ATOM 2275 C C . LYS A 1 285 ? 18.228 16.677 -59.086 1.00 53.84 285 LYS A C 1
ATOM 2277 O O . LYS A 1 285 ? 17.235 16.345 -58.441 1.00 53.84 285 LYS A O 1
ATOM 2282 N N . GLY A 1 286 ? 19.223 15.842 -59.395 1.00 59.50 286 GLY A N 1
ATOM 2283 C CA . GLY A 1 286 ? 19.412 14.556 -58.722 1.00 59.50 286 GLY A CA 1
ATOM 2284 C C . GLY A 1 286 ? 19.505 14.745 -57.207 1.00 59.50 286 GLY A C 1
ATOM 2285 O O . GLY A 1 286 ? 19.596 15.877 -56.731 1.00 59.50 286 GLY A O 1
ATOM 2286 N N . ASP A 1 287 ? 19.440 13.643 -56.461 1.00 66.81 287 ASP A N 1
ATOM 2287 C CA . ASP A 1 287 ? 19.475 13.634 -54.996 1.00 66.81 287 ASP A CA 1
ATOM 2288 C C . ASP A 1 287 ? 20.601 14.545 -54.465 1.00 66.81 287 ASP A C 1
ATOM 2290 O O . ASP A 1 287 ? 21.788 14.239 -54.594 1.00 66.81 287 ASP A O 1
ATOM 2294 N N . ALA A 1 288 ? 20.226 15.722 -53.948 1.00 71.06 288 ALA A N 1
ATOM 2295 C CA . ALA A 1 288 ? 21.163 16.811 -53.667 1.00 71.06 288 ALA A CA 1
ATOM 2296 C C . ALA A 1 288 ? 22.197 16.410 -52.606 1.00 71.06 288 ALA A C 1
ATOM 2298 O O . ALA A 1 288 ? 23.337 16.865 -52.652 1.00 71.06 288 ALA A O 1
ATOM 2299 N N . ILE A 1 289 ? 21.801 15.509 -51.701 1.00 72.38 289 ILE A N 1
ATOM 2300 C CA . ILE A 1 289 ? 22.652 14.958 -50.644 1.00 72.38 289 ILE A CA 1
ATOM 2301 C C . ILE A 1 289 ? 23.713 14.029 -51.245 1.00 72.38 289 ILE A C 1
ATOM 2303 O O . ILE A 1 289 ? 24.881 14.093 -50.869 1.00 72.38 289 ILE A O 1
ATOM 2307 N N . MET A 1 290 ? 23.325 13.190 -52.207 1.00 77.88 290 MET A N 1
ATOM 2308 C CA . MET A 1 290 ? 24.237 12.262 -52.876 1.00 77.88 290 MET A CA 1
ATOM 2309 C C . MET A 1 290 ? 25.250 13.011 -53.756 1.00 77.88 290 MET A C 1
ATOM 2311 O O . MET A 1 290 ? 26.439 12.710 -53.722 1.00 77.88 290 MET A O 1
ATOM 2315 N N . MET A 1 291 ? 24.795 14.046 -54.468 1.00 80.00 291 MET A N 1
ATOM 2316 C CA . MET A 1 291 ? 25.641 14.894 -55.316 1.00 80.00 291 MET A CA 1
ATOM 2317 C C . MET A 1 291 ? 26.645 15.734 -54.503 1.00 80.00 291 MET A C 1
ATOM 2319 O O . MET A 1 291 ? 27.784 15.933 -54.926 1.00 80.00 291 MET A O 1
ATOM 2323 N N . GLU A 1 292 ? 26.256 16.219 -53.318 1.00 79.56 292 GLU A N 1
ATOM 2324 C CA . GLU A 1 292 ? 27.163 16.942 -52.416 1.00 79.56 292 GLU A CA 1
ATOM 2325 C C . GLU A 1 292 ? 28.210 16.013 -51.784 1.00 79.56 292 GLU A C 1
ATOM 2327 O O . GLU A 1 292 ? 29.382 16.384 -51.689 1.00 79.56 292 GLU A O 1
ATOM 2332 N N . ALA A 1 293 ? 27.817 14.788 -51.415 1.00 80.50 293 ALA A N 1
ATOM 2333 C CA . ALA A 1 293 ? 28.743 13.776 -50.910 1.00 80.50 293 ALA A CA 1
ATOM 2334 C C . ALA A 1 293 ? 29.818 13.412 -51.952 1.00 80.50 293 ALA A C 1
ATOM 2336 O O . ALA A 1 293 ? 30.998 13.317 -51.611 1.00 80.50 293 ALA A O 1
ATOM 2337 N N . GLU A 1 294 ? 29.430 13.285 -53.223 1.00 82.31 294 GLU A N 1
ATOM 2338 C CA . GLU A 1 294 ? 30.349 13.030 -54.337 1.00 82.31 294 GLU A CA 1
ATOM 2339 C C . GLU A 1 294 ? 31.307 14.211 -54.586 1.00 82.31 294 GLU A C 1
ATOM 2341 O O . GLU A 1 294 ? 32.514 14.015 -54.737 1.00 82.31 294 GLU A O 1
ATOM 2346 N N . ASN A 1 295 ? 30.808 15.452 -54.538 1.00 86.25 295 ASN A N 1
ATOM 2347 C CA . ASN A 1 295 ? 31.645 16.652 -54.651 1.00 86.25 295 ASN A CA 1
ATOM 2348 C C . ASN A 1 295 ? 32.669 16.765 -53.500 1.00 86.25 295 ASN A C 1
ATOM 2350 O O . ASN A 1 295 ? 33.817 17.148 -53.734 1.00 86.25 295 ASN A O 1
ATOM 2354 N N . LEU A 1 296 ? 32.286 16.418 -52.264 1.00 81.25 296 LEU A N 1
ATOM 2355 C CA . LEU A 1 296 ? 33.204 16.399 -51.117 1.00 81.25 296 LEU A CA 1
ATOM 2356 C C . LEU A 1 296 ? 34.272 15.306 -51.237 1.00 81.25 296 LEU A C 1
ATOM 2358 O O . LEU A 1 296 ? 35.419 15.541 -50.855 1.00 81.25 296 LEU A O 1
ATOM 2362 N N . ALA A 1 297 ? 33.919 14.139 -51.780 1.00 81.31 297 ALA A N 1
ATOM 2363 C CA . ALA A 1 297 ? 34.880 13.078 -52.065 1.00 81.31 297 ALA A CA 1
ATOM 2364 C C . ALA A 1 297 ? 35.916 13.533 -53.110 1.00 81.31 297 ALA A C 1
ATOM 2366 O O . ALA A 1 297 ? 37.115 13.467 -52.839 1.00 81.31 297 ALA A O 1
ATOM 2367 N N . ARG A 1 298 ? 35.472 14.128 -54.232 1.00 81.00 298 ARG A N 1
ATOM 2368 C CA . ARG A 1 298 ? 36.369 14.671 -55.275 1.00 81.00 298 ARG A CA 1
ATOM 2369 C C . ARG A 1 298 ? 37.313 15.757 -54.752 1.00 81.00 298 ARG A C 1
ATOM 2371 O O . ARG A 1 298 ? 38.486 15.771 -55.110 1.00 81.00 298 ARG A O 1
ATOM 2378 N N . LEU A 1 299 ? 36.831 16.642 -53.876 1.00 75.06 299 LEU A N 1
ATOM 2379 C CA . LEU A 1 299 ? 37.667 17.672 -53.244 1.00 75.06 299 LEU A CA 1
ATOM 2380 C C . LEU A 1 299 ? 38.699 17.092 -52.269 1.00 75.06 299 LEU A C 1
ATOM 2382 O O . LEU A 1 299 ? 39.787 17.648 -52.129 1.00 75.06 299 LEU A O 1
ATOM 2386 N N . ARG A 1 300 ? 38.371 15.989 -51.588 1.00 76.25 300 ARG A N 1
ATOM 2387 C CA . ARG A 1 300 ? 39.281 15.311 -50.655 1.00 76.25 300 ARG A CA 1
ATOM 2388 C C . ARG A 1 300 ? 40.392 14.551 -51.380 1.00 76.25 300 ARG A C 1
ATOM 2390 O O . ARG A 1 300 ? 41.495 14.459 -50.849 1.00 76.25 300 ARG A O 1
ATOM 2397 N N . GLU A 1 301 ? 40.095 14.009 -52.555 1.00 73.69 301 GLU A N 1
ATOM 2398 C CA . GLU A 1 301 ? 41.054 13.276 -53.388 1.00 73.69 301 GLU A CA 1
ATOM 2399 C C . GLU A 1 301 ? 41.957 14.209 -54.213 1.00 73.69 301 GLU A C 1
ATOM 2401 O O . GLU A 1 301 ? 43.084 13.838 -54.538 1.00 73.69 301 GLU A O 1
ATOM 2406 N N . SER A 1 302 ? 41.516 15.440 -54.508 1.00 69.12 302 SER A N 1
ATOM 2407 C CA . SER A 1 302 ? 42.324 16.418 -55.246 1.00 69.12 302 SER A CA 1
ATOM 2408 C C . SER A 1 302 ? 43.447 17.040 -54.401 1.00 69.12 302 SER A C 1
ATOM 2410 O O . SER A 1 302 ? 43.230 17.502 -53.279 1.00 69.12 302 SER A O 1
ATOM 2412 N N . GLN A 1 303 ? 44.660 17.091 -54.960 1.00 66.31 303 GLN A N 1
ATOM 2413 C CA . GLN A 1 303 ? 45.833 17.711 -54.338 1.00 66.31 303 GLN A CA 1
ATOM 2414 C C . GLN A 1 303 ? 45.727 19.247 -54.394 1.00 66.31 303 GLN A C 1
ATOM 2416 O O . GLN A 1 303 ? 45.229 19.810 -55.366 1.00 66.31 303 GLN A O 1
ATOM 2421 N N . THR A 1 304 ? 46.152 19.937 -53.331 1.00 61.41 304 THR A N 1
ATOM 2422 C CA . THR A 1 304 ? 45.854 21.362 -53.109 1.00 61.41 304 THR A CA 1
ATOM 2423 C C . THR A 1 304 ? 46.331 22.284 -54.250 1.00 61.41 304 THR A C 1
ATOM 2425 O O . THR A 1 304 ? 47.399 22.054 -54.823 1.00 61.41 304 THR A O 1
ATOM 2428 N N . PRO A 1 305 ? 45.623 23.398 -54.545 1.00 58.22 305 PRO A N 1
ATOM 2429 C CA . PRO A 1 305 ? 45.869 24.215 -55.746 1.00 58.22 305 PRO A CA 1
ATOM 2430 C C . PRO A 1 305 ? 47.216 24.960 -55.772 1.00 58.22 305 PRO A C 1
ATOM 2432 O O . PRO A 1 305 ? 47.528 25.646 -56.741 1.00 58.22 305 PRO A O 1
ATOM 2435 N N . LEU A 1 306 ? 48.023 24.859 -54.711 1.00 61.12 306 LEU A N 1
ATOM 2436 C CA . LEU A 1 306 ? 49.307 25.553 -54.585 1.00 61.12 306 LEU A CA 1
ATOM 2437 C C . LEU A 1 306 ? 50.406 24.942 -55.478 1.00 61.12 306 LEU A C 1
ATOM 2439 O O . LEU A 1 306 ? 51.427 25.584 -55.704 1.00 61.12 306 LEU A O 1
ATOM 2443 N N . LEU A 1 307 ? 50.196 23.725 -55.998 1.00 57.97 307 LEU A N 1
ATOM 2444 C CA . LEU A 1 307 ? 51.150 23.012 -56.858 1.00 57.97 307 LEU A CA 1
ATOM 2445 C C . LEU A 1 307 ? 50.861 23.161 -58.370 1.00 57.97 307 LEU A C 1
ATOM 2447 O O . LEU A 1 307 ? 51.564 22.569 -59.180 1.00 57.97 307 LEU A O 1
ATOM 2451 N N . GLY A 1 308 ? 49.863 23.965 -58.762 1.00 58.44 308 GLY A N 1
ATOM 2452 C CA . GLY A 1 308 ? 49.610 24.307 -60.170 1.00 58.44 308 GLY A CA 1
ATOM 2453 C C . GLY A 1 308 ? 49.041 23.170 -61.031 1.00 58.44 308 GLY A C 1
ATOM 2454 O O . GLY A 1 308 ? 49.560 22.916 -62.114 1.00 58.44 308 GLY A O 1
ATOM 2455 N N . GLY A 1 309 ? 47.982 22.500 -60.564 1.00 66.69 309 GLY A N 1
ATOM 2456 C CA . GLY A 1 309 ? 47.211 21.511 -61.336 1.00 66.69 309 GLY A CA 1
ATOM 2457 C C . GLY A 1 309 ? 45.803 21.994 -61.716 1.00 66.69 309 GLY A C 1
ATOM 2458 O O . GLY A 1 309 ? 45.320 22.995 -61.184 1.00 66.69 309 GLY A O 1
ATOM 2459 N N . GLU A 1 310 ? 45.146 21.278 -62.636 1.00 64.62 310 GLU A N 1
ATOM 2460 C CA . GLU A 1 310 ? 43.736 21.503 -62.997 1.00 64.62 310 GLU A CA 1
ATOM 2461 C C . GLU A 1 310 ? 42.796 21.145 -61.834 1.00 64.62 310 GLU A C 1
ATOM 2463 O O . GLU A 1 310 ? 42.970 20.132 -61.156 1.00 64.62 310 GLU A O 1
ATOM 2468 N N . ASN A 1 311 ? 41.792 21.993 -61.597 1.00 68.75 311 ASN A N 1
ATOM 2469 C CA . ASN A 1 311 ? 40.804 21.785 -60.538 1.00 68.75 311 ASN A CA 1
ATOM 2470 C C . ASN A 1 311 ? 39.772 20.716 -60.946 1.00 68.75 311 ASN A C 1
ATOM 2472 O O . ASN A 1 311 ? 39.355 20.699 -62.105 1.00 68.75 311 ASN A O 1
ATOM 2476 N N . PRO A 1 312 ? 39.296 19.874 -60.007 1.00 71.00 312 PRO A N 1
ATOM 2477 C CA . PRO A 1 312 ? 38.276 18.869 -60.297 1.00 71.00 312 PRO A CA 1
ATOM 2478 C C . PRO A 1 312 ? 36.939 19.513 -60.700 1.00 71.00 312 PRO A C 1
ATOM 2480 O O . PRO A 1 312 ? 36.493 20.484 -60.085 1.00 71.00 312 PRO A O 1
ATOM 2483 N N . GLU A 1 313 ? 36.270 18.944 -61.707 1.00 72.62 313 GLU A N 1
ATOM 2484 C CA . GLU A 1 313 ? 34.934 19.376 -62.131 1.00 72.62 313 GLU A CA 1
ATOM 2485 C C . GLU A 1 313 ? 33.875 18.964 -61.093 1.00 72.62 313 GLU A C 1
ATOM 2487 O O . GLU A 1 313 ? 33.651 17.781 -60.820 1.00 72.62 313 GLU A O 1
ATOM 2492 N N . LEU A 1 314 ? 33.217 19.959 -60.491 1.00 78.75 314 LEU A N 1
ATOM 2493 C CA . LEU A 1 314 ? 32.189 19.761 -59.468 1.00 78.75 314 LEU A CA 1
ATOM 2494 C C . LEU A 1 314 ? 30.788 19.935 -60.054 1.00 78.75 314 LEU A C 1
ATOM 2496 O O . LEU A 1 314 ? 30.542 20.819 -60.878 1.00 78.75 314 LEU A O 1
ATOM 2500 N N . HIS A 1 315 ? 29.836 19.138 -59.569 1.00 77.44 315 HIS A N 1
ATOM 2501 C CA . HIS A 1 315 ? 28.430 19.320 -59.917 1.00 77.44 315 HIS A CA 1
ATOM 2502 C C . HIS A 1 315 ? 27.878 20.632 -59.321 1.00 77.44 315 HIS A C 1
ATOM 2504 O O . HIS A 1 315 ? 28.240 20.984 -58.193 1.00 77.44 315 HIS A O 1
ATOM 2510 N N . PRO A 1 316 ? 26.981 21.354 -60.024 1.00 73.25 316 PRO A N 1
ATOM 2511 C CA . PRO A 1 316 ? 26.489 22.661 -59.586 1.00 73.25 316 PRO A CA 1
ATOM 2512 C C . PRO A 1 316 ? 25.638 22.553 -58.308 1.00 73.25 316 PRO A C 1
ATOM 2514 O O . PRO A 1 316 ? 24.530 22.012 -58.333 1.00 73.25 316 PRO A O 1
ATOM 2517 N N . SER A 1 317 ? 26.136 23.098 -57.192 1.00 68.62 317 SER A N 1
ATOM 2518 C CA . SER A 1 317 ? 25.445 23.134 -55.894 1.00 68.62 317 SER A CA 1
ATOM 2519 C C . SER A 1 317 ? 24.970 24.550 -55.523 1.00 68.62 317 SER A C 1
ATOM 2521 O O . SER A 1 317 ? 25.582 25.554 -55.887 1.00 68.62 317 SER A O 1
ATOM 2523 N N . ASP A 1 318 ? 23.864 24.648 -54.774 1.00 62.47 318 ASP A N 1
ATOM 2524 C CA . ASP A 1 318 ? 23.269 25.932 -54.348 1.00 62.47 318 ASP A CA 1
ATOM 2525 C C . ASP A 1 318 ? 23.950 26.536 -53.090 1.00 62.47 318 ASP A C 1
ATOM 2527 O O . ASP A 1 318 ? 23.519 27.573 -52.581 1.00 62.47 318 ASP A O 1
ATOM 2531 N N . PHE A 1 319 ? 25.042 25.926 -52.603 1.00 60.06 319 PHE A N 1
ATOM 2532 C CA . PHE A 1 319 ? 25.724 26.240 -51.334 1.00 60.06 319 PHE A CA 1
ATOM 2533 C C . PHE A 1 319 ? 27.030 27.037 -51.498 1.00 60.06 319 PHE A C 1
ATOM 2535 O O . PHE A 1 319 ? 28.025 26.808 -50.820 1.00 60.06 319 PHE A O 1
ATOM 2542 N N . SER A 1 320 ? 27.030 28.042 -52.373 1.00 61.97 320 SER A N 1
ATOM 2543 C CA . SER A 1 320 ? 28.173 28.958 -52.552 1.00 61.97 320 SER A CA 1
ATOM 2544 C C . SER A 1 320 ? 28.429 29.899 -51.348 1.00 61.97 320 SER A C 1
ATOM 2546 O O . SER A 1 320 ? 29.368 30.692 -51.403 1.00 61.97 320 SER A O 1
ATOM 2548 N N . GLY A 1 321 ? 27.623 29.866 -50.275 1.00 65.81 321 GLY A N 1
ATOM 2549 C CA . GLY A 1 321 ? 27.765 30.749 -49.109 1.00 65.81 321 GLY A CA 1
ATOM 2550 C C . GLY A 1 321 ? 27.107 30.216 -47.827 1.00 65.81 321 GLY A C 1
ATOM 2551 O O . GLY A 1 321 ? 26.315 29.280 -47.868 1.00 65.81 321 GLY A O 1
ATOM 2552 N N . VAL A 1 322 ? 27.434 30.834 -46.682 1.00 60.59 322 VAL A N 1
ATOM 2553 C CA . VAL A 1 322 ? 26.974 30.447 -45.322 1.00 60.59 322 VAL A CA 1
ATOM 2554 C C . VAL A 1 322 ? 25.459 30.629 -45.121 1.00 60.59 322 VAL A C 1
ATOM 2556 O O . VAL A 1 322 ? 24.877 30.061 -44.199 1.00 60.59 322 VAL A O 1
ATOM 2559 N N . THR A 1 323 ? 24.794 31.377 -45.998 1.00 49.94 323 THR A N 1
ATOM 2560 C CA . THR A 1 323 ? 23.334 31.471 -46.058 1.00 49.94 323 THR A CA 1
ATOM 2561 C C . THR A 1 323 ? 22.846 30.943 -47.411 1.00 49.94 323 THR A C 1
ATOM 2563 O O . THR A 1 323 ? 23.404 31.322 -48.446 1.00 49.94 323 THR A O 1
ATOM 2566 N N . PRO A 1 324 ? 21.821 30.070 -47.451 1.00 57.47 324 PRO A N 1
ATOM 2567 C CA . PRO A 1 324 ? 21.264 29.612 -48.719 1.00 57.47 324 PRO A CA 1
ATOM 2568 C C . PRO A 1 324 ? 20.709 30.813 -49.498 1.00 57.47 324 PRO A C 1
ATOM 2570 O O . PRO A 1 324 ? 20.039 31.679 -48.924 1.00 57.47 324 PRO A O 1
ATOM 2573 N N . LYS A 1 325 ? 20.992 30.888 -50.807 1.00 56.69 325 LYS A N 1
ATOM 2574 C CA . LYS A 1 325 ? 20.433 31.934 -51.677 1.00 56.69 325 LYS A CA 1
ATOM 2575 C C . LYS A 1 325 ? 18.905 31.843 -51.637 1.00 56.69 325 LYS A C 1
ATOM 2577 O O . LYS A 1 325 ? 18.334 30.810 -51.972 1.00 56.69 325 LYS A O 1
ATOM 2582 N N . SER A 1 326 ? 18.254 32.932 -51.225 1.00 51.50 326 SER A N 1
ATOM 2583 C CA . SER A 1 326 ? 16.794 33.025 -51.186 1.00 51.50 326 SER A CA 1
ATOM 2584 C C . SER A 1 326 ? 16.232 32.895 -52.600 1.00 51.50 326 SER A C 1
ATOM 2586 O O . SER A 1 326 ? 16.488 33.735 -53.465 1.00 51.50 326 SER A O 1
ATOM 2588 N N . GLN A 1 327 ? 15.489 31.820 -52.847 1.00 52.81 327 GLN A N 1
ATOM 2589 C CA . GLN A 1 327 ? 14.719 31.657 -54.070 1.00 52.81 327 GLN A CA 1
ATOM 2590 C C . GLN A 1 327 ? 13.553 32.649 -54.008 1.00 52.81 327 GLN A C 1
ATOM 2592 O O . GLN A 1 327 ? 12.761 32.613 -53.067 1.00 52.81 327 GLN A O 1
ATOM 2597 N N . VAL A 1 328 ? 13.477 33.569 -54.975 1.00 52.78 328 VAL A N 1
ATOM 2598 C CA . VAL A 1 328 ? 12.435 34.606 -55.042 1.00 52.78 328 VAL A CA 1
ATOM 2599 C C . VAL A 1 328 ? 11.056 33.938 -55.019 1.00 52.78 328 VAL A C 1
ATOM 2601 O O . VAL A 1 328 ? 10.621 33.358 -56.012 1.00 52.78 328 VAL A O 1
ATOM 2604 N N . GLN A 1 329 ? 10.375 34.002 -53.873 1.00 47.25 329 GLN A N 1
ATOM 2605 C CA . GLN A 1 329 ? 8.977 33.607 -53.743 1.00 47.25 329 GLN A CA 1
ATOM 2606 C C . GLN A 1 329 ? 8.111 34.687 -54.393 1.00 47.25 329 GLN A C 1
ATOM 2608 O O . GLN A 1 329 ? 8.086 35.836 -53.955 1.00 47.25 329 GLN A O 1
ATOM 2613 N N . THR A 1 330 ? 7.386 34.317 -55.446 1.00 47.12 330 THR A N 1
ATOM 2614 C CA . THR A 1 330 ? 6.283 35.118 -55.985 1.00 47.12 330 THR A CA 1
ATOM 2615 C C . THR A 1 330 ? 5.255 35.404 -54.880 1.00 47.12 330 THR A C 1
ATOM 2617 O O . THR A 1 330 ? 4.881 34.467 -54.168 1.00 47.12 330 THR A O 1
ATOM 2620 N N . PRO A 1 331 ? 4.782 36.655 -54.717 1.00 46.84 331 PRO A N 1
ATOM 2621 C CA . PRO A 1 331 ? 3.851 37.012 -53.651 1.00 46.84 331 PRO A CA 1
ATOM 2622 C C . PRO A 1 331 ? 2.521 36.264 -53.805 1.00 46.84 331 PRO A C 1
ATOM 2624 O O . PRO A 1 331 ? 1.952 36.182 -54.892 1.00 46.84 331 PRO A O 1
ATOM 2627 N N . ASN A 1 332 ? 2.046 35.702 -52.696 1.00 49.94 332 ASN A N 1
ATOM 2628 C CA . ASN A 1 332 ? 0.856 34.861 -52.615 1.00 49.94 332 ASN A CA 1
ATOM 2629 C C . ASN A 1 332 ? -0.412 35.752 -52.545 1.00 49.94 332 ASN A C 1
ATOM 2631 O O . ASN A 1 332 ? -0.535 36.524 -51.592 1.00 49.94 332 ASN A O 1
ATOM 2635 N N . PRO A 1 333 ? -1.365 35.681 -53.496 1.00 51.94 333 PRO A N 1
ATOM 2636 C CA . PRO A 1 333 ? -2.498 36.617 -53.592 1.00 51.94 333 PRO A CA 1
ATOM 2637 C C . PRO A 1 333 ? -3.653 36.377 -52.592 1.00 51.94 333 PRO A C 1
ATOM 2639 O O . PRO A 1 333 ? -4.680 37.037 -52.684 1.00 51.94 333 PRO A O 1
ATOM 2642 N N . MET A 1 334 ? -3.501 35.470 -51.619 1.00 47.34 334 MET A N 1
ATOM 2643 C CA . MET A 1 334 ? -4.519 35.143 -50.595 1.00 47.34 334 MET A CA 1
ATOM 2644 C C . MET A 1 334 ? -4.289 35.844 -49.241 1.00 47.34 334 MET A C 1
ATOM 2646 O O . MET A 1 334 ? -4.873 35.469 -48.227 1.00 47.34 334 MET A O 1
ATOM 2650 N N . LEU A 1 335 ? -3.426 36.863 -49.198 1.00 41.97 335 LEU A N 1
ATOM 2651 C CA . LEU A 1 335 ? -3.183 37.679 -48.005 1.00 41.97 335 LEU A CA 1
ATOM 2652 C C . LEU A 1 335 ? -4.065 38.938 -48.051 1.00 41.97 335 LEU A C 1
ATOM 2654 O O . LEU A 1 335 ? -3.643 40.001 -48.498 1.00 41.97 335 LEU A O 1
ATOM 2658 N N . THR A 1 336 ? -5.316 38.820 -47.606 1.00 43.94 336 THR A N 1
ATOM 2659 C CA . THR A 1 336 ? -6.200 39.973 -47.367 1.00 43.94 336 THR A CA 1
ATOM 2660 C C . THR A 1 336 ? -5.874 40.646 -46.026 1.00 43.94 336 THR A C 1
ATOM 2662 O O . THR A 1 336 ? -5.934 39.972 -44.994 1.00 43.94 336 THR A O 1
ATOM 2665 N N . PRO A 1 337 ? -5.593 41.964 -45.987 1.00 48.19 337 PRO A N 1
ATOM 2666 C CA . PRO A 1 337 ? -5.491 42.724 -44.749 1.00 48.19 337 PRO A CA 1
ATOM 2667 C C . PRO A 1 337 ? -6.889 43.204 -44.337 1.00 48.19 337 PRO A C 1
ATOM 2669 O O . PRO A 1 337 ? -7.427 44.151 -44.908 1.00 48.19 337 PRO A O 1
ATOM 2672 N N . ALA A 1 338 ? -7.503 42.560 -43.345 1.00 36.47 338 ALA A N 1
ATOM 2673 C CA . ALA A 1 338 ? -8.720 43.087 -42.736 1.00 36.47 338 ALA A CA 1
ATOM 2674 C C . ALA A 1 338 ? -8.348 44.171 -41.715 1.00 36.47 338 ALA A C 1
ATOM 2676 O O . ALA A 1 338 ? -7.899 43.892 -40.605 1.00 36.47 338 ALA A O 1
ATOM 2677 N N . ALA A 1 339 ? -8.528 45.424 -42.126 1.00 37.91 339 ALA A N 1
ATOM 2678 C CA . ALA A 1 339 ? -8.598 46.568 -41.238 1.00 37.91 339 ALA A CA 1
ATOM 2679 C C . ALA A 1 339 ? -9.876 46.492 -40.380 1.00 37.91 339 ALA A C 1
ATOM 2681 O O . ALA A 1 339 ? -10.963 46.211 -40.881 1.00 37.91 339 ALA A O 1
ATOM 2682 N N . THR A 1 340 ? -9.775 46.811 -39.092 1.00 36.09 340 THR A N 1
ATOM 2683 C CA . THR A 1 340 ? -10.896 47.349 -38.309 1.00 36.09 340 THR A CA 1
ATOM 2684 C C . THR A 1 340 ? -10.360 48.525 -37.485 1.00 36.09 340 THR A C 1
ATOM 2686 O O . THR A 1 340 ? -9.293 48.393 -36.881 1.00 36.09 340 THR A O 1
ATOM 2689 N N . PRO A 1 341 ? -11.028 49.692 -37.502 1.00 41.38 341 PRO A N 1
ATOM 2690 C CA . PRO A 1 341 ? -10.544 50.908 -36.863 1.00 41.38 341 PRO A CA 1
ATOM 2691 C C . PRO A 1 341 ? -10.963 50.999 -35.385 1.00 41.38 341 PRO A C 1
ATOM 2693 O O . PRO A 1 341 ? -12.089 50.669 -35.036 1.00 41.38 341 PRO A O 1
ATOM 2696 N N . GLY A 1 342 ? -10.075 51.558 -34.555 1.00 32.31 342 GLY A N 1
ATOM 2697 C CA . GLY A 1 342 ? -10.436 52.395 -33.401 1.00 32.31 342 GLY A CA 1
ATOM 2698 C C . GLY A 1 342 ? -10.770 51.707 -32.070 1.00 32.31 342 GLY A C 1
ATOM 2699 O O . GLY A 1 342 ? -11.841 51.144 -31.892 1.00 32.31 342 GLY A O 1
ATOM 2700 N N . GLY A 1 343 ? -9.893 51.893 -31.078 1.00 30.91 343 GLY A N 1
ATOM 2701 C CA . GLY A 1 343 ? -10.164 51.612 -29.664 1.00 30.91 343 GLY A CA 1
ATOM 2702 C C . GLY A 1 343 ? -8.898 51.720 -28.814 1.00 30.91 343 GLY A C 1
ATOM 2703 O O . GLY A 1 343 ? -8.241 50.723 -28.546 1.00 30.91 343 GLY A O 1
ATOM 2704 N N . ALA A 1 344 ? -8.515 52.950 -28.474 1.00 36.94 344 ALA A N 1
ATOM 2705 C CA . ALA A 1 344 ? -7.296 53.314 -27.755 1.00 36.94 344 ALA A CA 1
ATOM 2706 C C . ALA A 1 344 ? -7.158 52.664 -26.363 1.00 36.94 344 ALA A C 1
ATOM 2708 O O . ALA A 1 344 ? -8.146 52.537 -25.645 1.00 36.94 344 ALA A O 1
ATOM 2709 N N . GLY A 1 345 ? -5.917 52.385 -25.936 1.00 34.22 345 GLY A N 1
ATOM 2710 C CA . GLY A 1 345 ? -5.615 52.269 -24.504 1.00 34.22 345 GLY A CA 1
ATOM 2711 C C . GLY A 1 345 ? -4.407 51.426 -24.084 1.00 34.22 345 GLY A C 1
ATOM 2712 O O . GLY A 1 345 ? -4.586 50.335 -23.569 1.00 34.22 345 GLY A O 1
ATOM 2713 N N . LEU A 1 346 ? -3.208 52.014 -24.188 1.00 35.53 346 LEU A N 1
ATOM 2714 C CA . LEU A 1 346 ? -2.085 51.889 -23.234 1.00 35.53 346 LEU A CA 1
ATOM 2715 C C . LEU A 1 346 ? -1.272 50.570 -23.155 1.00 35.53 346 LEU A C 1
ATOM 2717 O O . LEU A 1 346 ? -1.514 49.664 -22.366 1.00 35.53 346 LEU A O 1
ATOM 2721 N N . THR A 1 347 ? -0.172 50.587 -23.908 1.00 34.84 347 THR A N 1
ATOM 2722 C CA . THR A 1 347 ? 1.162 50.008 -23.621 1.00 34.84 347 THR A CA 1
ATOM 2723 C C . THR A 1 347 ? 1.750 50.486 -22.265 1.00 34.84 347 THR A C 1
ATOM 2725 O O . THR A 1 347 ? 1.321 51.552 -21.821 1.00 34.84 347 THR A O 1
ATOM 2728 N N . PRO A 1 348 ? 2.784 49.834 -21.654 1.00 47.50 348 PRO A N 1
ATOM 2729 C CA . PRO A 1 348 ? 3.947 49.306 -22.379 1.00 47.50 348 PRO A CA 1
ATOM 2730 C C . PRO A 1 348 ? 4.625 47.990 -21.946 1.00 47.50 348 PRO A C 1
ATOM 2732 O O . PRO A 1 348 ? 4.389 47.400 -20.900 1.00 47.50 348 PRO A O 1
ATOM 2735 N N . ARG A 1 349 ? 5.484 47.582 -22.894 1.00 41.66 349 ARG A N 1
ATOM 2736 C CA . ARG A 1 349 ? 6.450 46.475 -22.986 1.00 41.66 349 ARG A CA 1
ATOM 2737 C C . ARG A 1 349 ? 7.651 46.598 -22.028 1.00 41.66 349 ARG A C 1
ATOM 2739 O O . ARG A 1 349 ? 7.919 47.682 -21.527 1.00 41.66 349 ARG A O 1
ATOM 2746 N N . ILE A 1 350 ? 8.459 45.518 -22.064 1.00 32.09 350 ILE A N 1
ATOM 2747 C CA . ILE A 1 350 ? 9.894 45.324 -21.711 1.00 32.09 350 ILE A CA 1
ATOM 2748 C C . ILE A 1 350 ? 10.013 44.513 -20.409 1.00 32.09 350 ILE A C 1
ATOM 2750 O O . ILE A 1 350 ? 9.398 44.875 -19.423 1.00 32.09 350 ILE A O 1
ATOM 2754 N N . GLY A 1 351 ? 10.726 43.390 -20.289 1.00 34.34 351 GLY A N 1
ATOM 2755 C CA . GLY A 1 351 ? 11.773 42.749 -21.087 1.00 34.34 351 GLY A CA 1
ATOM 2756 C C . GLY A 1 351 ? 12.854 42.217 -20.123 1.00 34.34 351 GLY A C 1
ATOM 2757 O O . GLY A 1 351 ? 13.090 42.838 -19.097 1.00 34.34 351 GLY A O 1
ATOM 2758 N N . MET A 1 352 ? 13.523 41.116 -20.496 1.00 34.53 352 MET A N 1
ATOM 2759 C CA . MET A 1 352 ? 14.805 40.598 -19.959 1.00 34.53 352 MET A CA 1
ATOM 2760 C C . MET A 1 352 ? 14.801 39.678 -18.716 1.00 34.53 352 MET A C 1
ATOM 2762 O O . MET A 1 352 ? 14.503 40.069 -17.596 1.00 34.53 352 MET A O 1
ATOM 2766 N N . THR A 1 353 ? 15.295 38.453 -18.926 1.00 39.31 353 THR A N 1
ATOM 2767 C CA . THR A 1 353 ? 16.123 37.686 -17.969 1.00 39.31 353 THR A CA 1
ATOM 2768 C C . THR A 1 353 ? 17.582 38.169 -18.065 1.00 39.31 353 THR A C 1
ATOM 2770 O O . THR A 1 353 ? 17.970 38.555 -19.173 1.00 39.31 353 THR A O 1
ATOM 2773 N N . PRO A 1 354 ? 18.425 38.103 -17.006 1.00 46.03 354 PRO A N 1
ATOM 2774 C CA . PRO A 1 354 ? 19.316 36.929 -16.876 1.00 46.03 354 PRO A CA 1
ATOM 2775 C C . PRO A 1 354 ? 19.805 36.547 -15.443 1.00 46.03 354 PRO A C 1
ATOM 2777 O O . PRO A 1 354 ? 19.938 37.381 -14.562 1.00 46.03 354 PRO A O 1
ATOM 2780 N N . SER A 1 355 ? 20.137 35.255 -15.286 1.00 36.59 355 SER A N 1
ATOM 2781 C CA . SER A 1 355 ? 21.334 34.653 -14.641 1.00 36.59 355 SER A CA 1
ATOM 2782 C C . SER A 1 355 ? 21.847 35.080 -13.233 1.00 36.59 355 SER A C 1
ATOM 2784 O O . SER A 1 355 ? 22.406 36.155 -13.074 1.00 36.59 355 SER A O 1
ATOM 2786 N N . ARG A 1 356 ? 21.852 34.093 -12.310 1.00 31.92 356 ARG A N 1
ATOM 2787 C CA . ARG A 1 356 ? 23.041 33.441 -11.686 1.00 31.92 356 ARG A CA 1
ATOM 2788 C C . ARG A 1 356 ? 23.807 34.061 -10.476 1.00 31.92 356 ARG A C 1
ATOM 2790 O O . ARG A 1 356 ? 24.172 35.225 -10.460 1.00 31.92 356 ARG A O 1
ATOM 2797 N N . ASP A 1 357 ? 24.148 33.125 -9.570 1.00 30.84 357 ASP A N 1
ATOM 2798 C CA . ASP A 1 357 ? 25.169 33.060 -8.495 1.00 30.84 357 ASP A CA 1
ATOM 2799 C C . ASP A 1 357 ? 24.925 33.729 -7.122 1.00 30.84 357 ASP A C 1
ATOM 2801 O O . ASP A 1 357 ? 24.587 34.900 -7.014 1.00 30.84 357 ASP A O 1
ATOM 2805 N N . GLY A 1 358 ? 25.237 32.969 -6.055 1.00 29.25 358 GLY A N 1
ATOM 2806 C CA . GLY A 1 358 ? 25.805 33.533 -4.821 1.00 29.25 358 GLY A CA 1
ATOM 2807 C C . GLY A 1 358 ? 25.164 33.128 -3.490 1.00 29.25 358 GLY A C 1
ATOM 2808 O O . GLY A 1 358 ? 24.146 33.671 -3.088 1.00 29.25 358 GLY A O 1
ATOM 2809 N N . TYR A 1 359 ? 25.832 32.226 -2.766 1.00 35.91 359 TYR A N 1
ATOM 2810 C CA . TYR A 1 359 ? 25.675 31.934 -1.333 1.00 35.91 359 TYR A CA 1
ATOM 2811 C C . TYR A 1 359 ? 25.488 33.185 -0.452 1.00 35.91 359 TYR A C 1
ATOM 2813 O O . TYR A 1 359 ? 26.244 34.140 -0.612 1.00 35.91 359 TYR A O 1
ATOM 2821 N N . SER A 1 360 ? 24.645 33.111 0.590 1.00 30.31 360 SER A N 1
ATOM 2822 C CA . SER A 1 360 ? 24.990 33.619 1.934 1.00 30.31 360 SER A CA 1
ATOM 2823 C C . SER A 1 360 ? 24.001 33.201 3.024 1.00 30.31 360 SER A C 1
ATOM 2825 O O . SER A 1 360 ? 22.783 33.213 2.869 1.00 30.31 360 SER A O 1
ATOM 2827 N N . PHE A 1 361 ? 24.610 32.808 4.134 1.00 32.97 361 PHE A N 1
ATOM 2828 C CA . PHE A 1 361 ? 24.071 32.328 5.394 1.00 32.97 361 PHE A CA 1
ATOM 2829 C C . PHE A 1 361 ? 23.732 33.514 6.311 1.00 32.97 361 PHE A C 1
ATOM 2831 O O . PHE A 1 361 ? 24.494 34.472 6.357 1.00 32.97 361 PHE A O 1
ATOM 2838 N N . GLY A 1 362 ? 22.649 33.386 7.084 1.00 36.41 362 GLY A N 1
ATOM 2839 C CA . GLY A 1 362 ? 22.460 33.997 8.407 1.00 36.41 362 GLY A CA 1
ATOM 2840 C C . GLY A 1 362 ? 22.327 35.520 8.504 1.00 36.41 362 GLY A C 1
ATOM 2841 O O . GLY A 1 362 ? 23.310 36.231 8.397 1.00 36.41 362 GLY A O 1
ATOM 2842 N N . LEU A 1 363 ? 21.139 35.997 8.893 1.00 33.53 363 LEU A N 1
ATOM 2843 C CA . LEU A 1 363 ? 20.966 37.122 9.824 1.00 33.53 363 LEU A CA 1
ATOM 2844 C C . LEU A 1 363 ? 19.496 37.195 10.261 1.00 33.53 363 LEU A C 1
ATOM 2846 O O . LEU A 1 363 ? 18.598 37.489 9.480 1.00 33.53 363 LEU A O 1
ATOM 2850 N N . THR A 1 364 ? 19.255 36.905 11.536 1.00 41.69 364 THR A N 1
ATOM 2851 C CA . THR A 1 364 ? 18.010 37.236 12.236 1.00 41.69 364 THR A CA 1
ATOM 2852 C C . THR A 1 364 ? 17.829 38.754 12.313 1.00 41.69 364 THR A C 1
ATOM 2854 O O . THR A 1 364 ? 18.775 39.431 12.725 1.00 41.69 364 THR A O 1
ATOM 2857 N N . PRO A 1 365 ? 16.606 39.278 12.135 1.00 42.41 365 PRO A N 1
ATOM 2858 C CA . PRO A 1 365 ? 16.186 40.488 12.820 1.00 42.41 365 PRO A CA 1
ATOM 2859 C C . PRO A 1 365 ? 15.145 40.150 13.889 1.00 42.41 365 PRO A C 1
ATOM 2861 O O . PRO A 1 365 ? 14.092 39.567 13.635 1.00 42.41 365 PRO A O 1
ATOM 2864 N N . LYS A 1 366 ? 15.488 40.538 15.115 1.00 40.19 366 LYS A N 1
ATOM 2865 C CA . LYS A 1 366 ? 14.612 40.610 16.280 1.00 40.19 366 LYS A CA 1
ATOM 2866 C C . LYS A 1 366 ? 13.364 41.454 15.983 1.00 40.19 366 LYS A C 1
ATOM 2868 O O . LYS A 1 366 ? 13.481 42.526 15.405 1.00 40.19 366 LYS A O 1
ATOM 2873 N N . GLY A 1 367 ? 12.236 41.011 16.539 1.00 42.38 367 GLY A N 1
ATOM 2874 C CA . GLY A 1 367 ? 11.227 41.873 17.160 1.00 42.38 367 GLY A CA 1
ATOM 2875 C C . GLY A 1 367 ? 10.273 42.620 16.230 1.00 42.38 367 GLY A C 1
ATOM 2876 O O . GLY A 1 367 ? 10.565 43.725 15.789 1.00 42.38 367 GLY A O 1
ATOM 2877 N N . THR A 1 368 ? 9.061 42.083 16.078 1.00 40.12 368 THR A N 1
ATOM 2878 C CA . THR A 1 368 ? 7.860 42.888 15.810 1.00 40.12 368 THR A CA 1
ATOM 2879 C C . THR A 1 368 ? 6.872 42.746 16.978 1.00 40.12 368 THR A C 1
ATOM 2881 O O . THR A 1 368 ? 6.849 41.704 17.639 1.00 40.12 368 THR A O 1
ATOM 2884 N N . PRO A 1 369 ? 6.126 43.814 17.311 1.00 43.78 369 PRO A N 1
ATOM 2885 C CA . PRO A 1 369 ? 5.373 43.918 18.552 1.00 43.78 369 PRO A CA 1
ATOM 2886 C C . PRO A 1 369 ? 4.018 43.203 18.475 1.00 43.78 369 PRO A C 1
ATOM 2888 O O . PRO A 1 369 ? 3.235 43.414 17.555 1.00 43.78 369 PRO A O 1
ATOM 2891 N N . ILE A 1 370 ? 3.779 42.384 19.500 1.00 49.62 370 ILE A N 1
ATOM 2892 C CA . ILE A 1 370 ? 2.506 42.002 20.132 1.00 49.62 370 ILE A CA 1
ATOM 2893 C C . ILE A 1 370 ? 1.254 42.523 19.406 1.00 49.62 370 ILE A C 1
ATOM 2895 O O . ILE A 1 370 ? 0.780 43.634 19.651 1.00 49.62 370 ILE A O 1
ATOM 2899 N N . ARG A 1 371 ? 0.670 41.660 18.575 1.00 48.53 371 ARG A N 1
ATOM 2900 C CA . ARG A 1 371 ? -0.755 41.688 18.237 1.00 48.53 371 ARG A CA 1
ATOM 2901 C C . ARG A 1 371 ? -1.192 40.276 17.861 1.00 48.53 371 ARG A C 1
ATOM 2903 O O . ARG A 1 371 ? -1.180 39.902 16.695 1.00 48.53 371 ARG A O 1
ATOM 2910 N N . ASP A 1 372 ? -1.529 39.489 18.876 1.00 42.50 372 ASP A N 1
ATOM 2911 C CA . ASP A 1 372 ? -2.148 38.176 18.703 1.00 42.50 372 ASP A CA 1
ATOM 2912 C C . ASP A 1 372 ? -3.459 38.143 19.500 1.00 42.50 372 ASP A C 1
ATOM 2914 O O . ASP A 1 372 ? -3.495 37.791 20.674 1.00 42.50 372 ASP A O 1
ATOM 2918 N N . GLU A 1 373 ? -4.535 38.594 18.858 1.00 54.00 373 GLU A N 1
ATOM 2919 C CA . GLU A 1 373 ? -5.920 38.416 19.324 1.00 54.00 373 GLU A CA 1
ATOM 2920 C C . GLU A 1 373 ? -6.464 37.024 18.924 1.00 54.00 373 GLU A C 1
ATOM 2922 O O . GLU A 1 373 ? -7.645 36.750 19.119 1.00 54.00 373 GLU A O 1
ATOM 2927 N N . LEU A 1 374 ? -5.641 36.131 18.349 1.00 58.75 374 LEU A N 1
ATOM 2928 C CA . LEU A 1 374 ? -6.105 34.879 17.737 1.00 58.75 374 LEU A CA 1
ATOM 2929 C C . LEU A 1 374 ? -5.466 33.592 18.290 1.00 58.75 374 LEU A C 1
ATOM 2931 O O . LEU A 1 374 ? -5.840 32.522 17.822 1.00 58.75 374 LEU A O 1
ATOM 2935 N N . HIS A 1 375 ? -4.611 33.646 19.319 1.00 56.31 375 HIS A N 1
ATOM 2936 C CA . HIS A 1 375 ? -4.073 32.462 20.025 1.00 56.31 375 HIS A CA 1
ATOM 2937 C C . HIS A 1 375 ? -3.523 31.374 19.077 1.00 56.31 375 HIS A C 1
ATOM 2939 O O . HIS A 1 375 ? -3.787 30.184 19.255 1.00 56.31 375 HIS A O 1
ATOM 2945 N N . ILE A 1 376 ? -2.767 31.755 18.043 1.00 58.81 376 ILE A N 1
ATOM 2946 C CA . ILE A 1 376 ? -2.331 30.790 17.015 1.00 58.81 376 ILE A CA 1
ATOM 2947 C C . ILE A 1 376 ? -1.048 30.028 17.410 1.00 58.81 376 ILE A C 1
ATOM 2949 O O . ILE A 1 376 ? -0.741 29.013 16.793 1.00 58.81 376 ILE A O 1
ATOM 2953 N N . ASN A 1 377 ? -0.340 30.419 18.481 1.00 44.59 377 ASN A N 1
ATOM 2954 C CA . ASN A 1 377 ? 0.942 29.801 18.869 1.00 44.59 377 ASN A CA 1
ATOM 2955 C C . ASN A 1 377 ? 1.046 29.387 20.358 1.00 44.59 377 ASN A C 1
ATOM 2957 O O . ASN A 1 377 ? 2.065 29.635 20.997 1.00 44.59 377 ASN A O 1
ATOM 2961 N N . GLU A 1 378 ? 0.023 28.733 20.919 1.00 53.09 378 GLU A N 1
ATOM 2962 C CA . GLU A 1 378 ? -0.004 28.272 22.327 1.00 53.09 378 GLU A CA 1
ATOM 2963 C C . GLU A 1 378 ? 0.387 26.787 22.536 1.00 53.09 378 GLU A C 1
ATOM 2965 O O . GLU A 1 378 ? -0.022 26.149 23.504 1.00 53.09 378 GLU A O 1
ATOM 2970 N N . GLU A 1 379 ? 1.203 26.199 21.657 1.00 46.81 379 GLU A N 1
ATOM 2971 C CA . GLU A 1 379 ? 1.725 24.831 21.846 1.00 46.81 379 GLU A CA 1
ATOM 2972 C C . GLU A 1 379 ? 3.233 24.804 22.126 1.00 46.81 379 GLU A C 1
ATOM 2974 O O . GLU A 1 379 ? 3.978 24.074 21.485 1.00 46.81 379 GLU A O 1
ATOM 2979 N N . MET A 1 380 ? 3.714 25.580 23.098 1.00 51.50 380 MET A N 1
ATOM 2980 C CA . MET A 1 380 ? 4.973 25.294 23.803 1.00 51.50 380 MET A CA 1
ATOM 2981 C C . MET A 1 380 ? 5.050 26.168 25.066 1.00 51.50 380 MET A C 1
ATOM 2983 O O . MET A 1 380 ? 4.887 27.375 24.984 1.00 51.50 380 MET A O 1
ATOM 2987 N N . ASP A 1 381 ? 5.278 25.539 26.225 1.00 49.31 381 ASP A N 1
ATOM 2988 C CA . ASP A 1 381 ? 5.482 26.147 27.561 1.00 49.31 381 ASP A CA 1
ATOM 2989 C C . ASP A 1 381 ? 4.248 26.385 28.467 1.00 49.31 381 ASP A C 1
ATOM 2991 O O . ASP A 1 381 ? 4.063 27.409 29.124 1.00 49.31 381 ASP A O 1
ATOM 2995 N N . LEU A 1 382 ? 3.451 25.325 28.638 1.00 56.56 382 LEU A N 1
ATOM 2996 C CA . LEU A 1 382 ? 2.284 25.217 29.538 1.00 56.56 382 LEU A CA 1
ATOM 2997 C C . LEU A 1 382 ? 2.565 25.291 31.061 1.00 56.56 382 LEU A C 1
ATOM 2999 O O . LEU A 1 382 ? 1.648 25.071 31.853 1.00 56.56 382 LEU A O 1
ATOM 3003 N N . HIS A 1 383 ? 3.803 25.515 31.513 1.00 49.91 383 HIS A N 1
ATOM 3004 C CA . HIS A 1 383 ? 4.114 25.573 32.956 1.00 49.91 383 HIS A CA 1
ATOM 3005 C C . HIS A 1 383 ? 4.242 26.997 33.516 1.00 49.91 383 HIS A C 1
ATOM 3007 O O . HIS A 1 383 ? 3.920 27.194 34.690 1.00 49.91 383 HIS A O 1
ATOM 3013 N N . ASP A 1 384 ? 4.590 27.993 32.694 1.00 53.88 384 ASP A N 1
ATOM 3014 C CA . ASP A 1 384 ? 4.649 29.401 33.122 1.00 53.88 384 ASP A CA 1
ATOM 3015 C C . ASP A 1 384 ? 3.364 30.192 32.807 1.00 53.88 384 ASP A C 1
ATOM 3017 O O . ASP A 1 384 ? 3.060 31.179 33.488 1.00 53.88 384 ASP A O 1
ATOM 3021 N N . SER A 1 385 ? 2.539 29.716 31.865 1.00 61.69 385 SER A N 1
ATOM 3022 C CA . SER A 1 385 ? 1.292 30.379 31.451 1.00 61.69 385 SER A CA 1
ATOM 3023 C C . SER A 1 385 ? 0.250 30.474 32.574 1.00 61.69 385 SER A C 1
ATOM 3025 O O . SER A 1 385 ? -0.352 31.528 32.776 1.00 61.69 385 SER A O 1
ATOM 3027 N N . ALA A 1 386 ? 0.098 29.429 33.394 1.00 66.31 386 ALA A N 1
ATOM 3028 C CA . ALA A 1 386 ? -0.899 29.403 34.468 1.00 66.31 386 ALA A CA 1
ATOM 3029 C C . ALA A 1 386 ? -0.623 30.435 35.581 1.00 66.31 386 ALA A C 1
ATOM 3031 O O . ALA A 1 386 ? -1.553 31.021 36.142 1.00 66.31 386 ALA A O 1
ATOM 3032 N N . LYS A 1 387 ? 0.654 30.687 35.906 1.00 70.12 387 LYS A N 1
ATOM 3033 C CA . LYS A 1 387 ? 1.038 31.722 36.884 1.00 70.12 387 LYS A CA 1
ATOM 3034 C C . LYS A 1 387 ? 0.875 33.126 36.307 1.00 70.12 387 LYS A C 1
ATOM 3036 O O . LYS A 1 387 ? 0.455 34.031 37.031 1.00 70.12 387 LYS A O 1
ATOM 3041 N N . LEU A 1 388 ? 1.195 33.308 35.026 1.00 71.62 388 LEU A N 1
ATOM 3042 C CA . LEU A 1 388 ? 1.035 34.585 34.332 1.00 71.62 388 LEU A CA 1
ATOM 3043 C C . LEU A 1 388 ? -0.448 34.968 34.213 1.00 71.62 388 LEU A C 1
ATOM 3045 O O . LEU A 1 388 ? -0.825 36.110 34.478 1.00 71.62 388 LEU A O 1
ATOM 3049 N N . GLU A 1 389 ? -1.307 33.996 33.909 1.00 76.00 389 GLU A N 1
ATOM 3050 C CA . GLU A 1 389 ? -2.746 34.201 33.783 1.00 76.00 389 GLU A CA 1
ATOM 3051 C C . GLU A 1 389 ? -3.415 34.536 35.123 1.00 76.00 389 GLU A C 1
ATOM 3053 O O . GLU A 1 389 ? -4.245 35.447 35.187 1.00 76.00 389 GLU A O 1
ATOM 3058 N N . GLN A 1 390 ? -2.995 33.895 36.220 1.00 78.12 390 GLN A N 1
ATOM 3059 C CA . GLN A 1 390 ? -3.454 34.267 37.563 1.00 78.12 390 GLN A CA 1
ATOM 3060 C C . GLN A 1 390 ? -3.061 35.702 37.940 1.00 78.12 390 GLN A C 1
ATOM 3062 O O . GLN A 1 390 ? -3.872 36.416 38.533 1.00 78.12 390 GLN A O 1
ATOM 3067 N N . ARG A 1 391 ? -1.852 36.156 37.574 1.00 78.06 391 ARG A N 1
ATOM 3068 C CA . ARG A 1 391 ? -1.428 37.551 37.797 1.00 78.06 391 ARG A CA 1
ATOM 3069 C C . ARG A 1 391 ? -2.263 38.532 36.974 1.00 78.06 391 ARG A C 1
ATOM 3071 O O . ARG A 1 391 ? -2.780 39.490 37.539 1.00 78.06 391 ARG A O 1
ATOM 3078 N N . ARG A 1 392 ? -2.506 38.237 35.692 1.00 78.75 392 ARG A N 1
ATOM 3079 C CA . ARG A 1 392 ? -3.370 39.051 34.817 1.00 78.75 392 ARG A CA 1
ATOM 3080 C C . ARG A 1 392 ? -4.793 39.182 35.373 1.00 78.75 392 ARG A C 1
ATOM 3082 O O . ARG A 1 392 ? -5.352 40.276 35.391 1.00 78.75 392 ARG A O 1
ATOM 3089 N N . GLN A 1 393 ? -5.373 38.085 35.866 1.00 82.19 393 GLN A N 1
ATOM 3090 C CA . GLN A 1 393 ? -6.696 38.105 36.500 1.00 82.19 393 GLN A CA 1
ATOM 3091 C C . GLN A 1 393 ? -6.704 38.896 37.817 1.00 82.19 393 GLN A C 1
ATOM 3093 O O . GLN A 1 393 ? -7.686 39.580 38.117 1.00 82.19 393 GLN A O 1
ATOM 3098 N N . ALA A 1 394 ? -5.625 38.829 38.602 1.00 86.38 394 ALA A N 1
ATOM 3099 C CA . ALA A 1 394 ? -5.486 39.611 39.826 1.00 86.38 394 ALA A CA 1
ATOM 3100 C C . ALA A 1 394 ? -5.393 41.118 39.536 1.00 86.38 394 ALA A C 1
ATOM 3102 O O . ALA A 1 394 ? -6.080 41.902 40.194 1.00 86.38 394 ALA A O 1
ATOM 3103 N N . ASP A 1 395 ? -4.632 41.518 38.515 1.00 85.06 395 ASP A N 1
ATOM 3104 C CA . ASP A 1 395 ? -4.507 42.919 38.100 1.00 85.06 395 ASP A CA 1
ATOM 3105 C C . ASP A 1 395 ? -5.821 43.464 37.522 1.00 85.06 395 ASP A C 1
ATOM 3107 O O . ASP A 1 395 ? -6.249 44.560 37.889 1.00 85.06 395 ASP A O 1
ATOM 3111 N N . ALA A 1 396 ? -6.537 42.672 36.714 1.00 85.62 396 ALA A N 1
ATOM 3112 C CA . ALA A 1 396 ? -7.868 43.034 36.220 1.00 85.62 396 ALA A CA 1
ATOM 3113 C C . ALA A 1 396 ? -8.873 43.232 37.369 1.00 85.62 396 ALA A C 1
ATOM 3115 O O . ALA A 1 396 ? -9.613 44.216 37.399 1.00 85.62 396 ALA A O 1
ATOM 3116 N N . ARG A 1 397 ? -8.8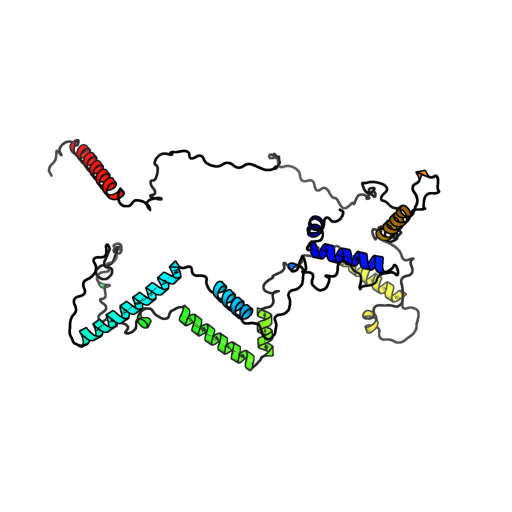60 42.341 38.370 1.00 88.12 397 ARG A N 1
ATOM 3117 C CA . ARG A 1 397 ? -9.685 42.479 39.581 1.00 88.12 397 ARG A CA 1
ATOM 3118 C C . ARG A 1 397 ? -9.304 43.702 40.411 1.00 88.12 397 ARG A C 1
ATOM 3120 O O . ARG A 1 397 ? -10.193 44.341 40.973 1.00 88.12 397 ARG A O 1
ATOM 3127 N N . ARG A 1 398 ? -8.014 44.040 40.494 1.00 88.38 398 ARG A N 1
ATOM 3128 C CA . ARG A 1 398 ? -7.539 45.241 41.194 1.00 88.38 398 ARG A CA 1
ATOM 3129 C C . ARG A 1 398 ? -8.023 46.509 40.496 1.00 88.38 398 ARG A C 1
ATOM 3131 O O . ARG A 1 398 ? -8.558 47.382 41.171 1.00 88.38 398 ARG A O 1
ATOM 3138 N N . ASN A 1 399 ? -7.916 46.561 39.169 1.00 86.62 399 ASN A N 1
ATOM 3139 C CA . ASN A 1 399 ? -8.375 47.692 38.361 1.00 86.62 399 ASN A CA 1
ATOM 3140 C C . ASN A 1 399 ? -9.902 47.870 38.427 1.00 86.62 399 ASN A C 1
ATOM 3142 O O . ASN A 1 399 ? -10.393 48.991 38.553 1.00 86.62 399 ASN A O 1
ATOM 3146 N N . LEU A 1 400 ? -10.665 46.770 38.424 1.00 87.62 400 LEU A N 1
ATOM 3147 C CA . LEU A 1 400 ? -12.115 46.820 38.633 1.00 87.62 400 LEU A CA 1
ATOM 3148 C C . LEU A 1 400 ? -12.469 47.311 40.038 1.00 87.62 400 LEU A C 1
ATOM 3150 O O . LEU A 1 400 ? -13.347 48.154 40.185 1.00 87.62 400 LEU A O 1
ATOM 3154 N N . ARG A 1 401 ? -11.768 46.842 41.077 1.00 88.25 401 ARG A N 1
ATOM 3155 C CA . ARG A 1 401 ? -11.981 47.324 42.451 1.00 88.25 401 ARG A CA 1
ATOM 3156 C C . ARG A 1 401 ? -11.659 48.808 42.607 1.00 88.25 401 ARG A C 1
ATOM 3158 O O . ARG A 1 401 ? -12.417 49.496 43.281 1.00 88.25 401 ARG A O 1
ATOM 3165 N N . SER A 1 402 ? -10.593 49.314 41.984 1.00 85.94 402 SER A N 1
ATOM 3166 C CA . SER A 1 402 ? -10.302 50.753 42.009 1.00 85.94 402 SER A CA 1
ATOM 3167 C C . SER A 1 402 ? -11.360 51.566 41.263 1.00 85.94 402 SER A C 1
ATOM 3169 O O . SER A 1 402 ? -11.782 52.600 41.770 1.00 85.94 402 SER A O 1
ATOM 3171 N N . GLY A 1 403 ? -11.844 51.081 40.112 1.00 85.50 403 GLY A N 1
ATOM 3172 C CA . GLY A 1 403 ? -12.904 51.756 39.353 1.00 85.50 403 GLY A CA 1
ATOM 3173 C C . GLY A 1 403 ? -14.246 51.775 40.091 1.00 85.50 403 GLY A C 1
ATOM 3174 O O . GLY A 1 403 ? -14.904 52.810 40.160 1.00 85.50 403 GLY A O 1
ATOM 3175 N N . LEU A 1 404 ? -14.618 50.664 40.730 1.00 83.88 404 LEU A N 1
ATOM 3176 C CA . LEU A 1 404 ? -15.838 50.578 41.537 1.00 83.88 404 LEU A CA 1
ATOM 3177 C C . LEU A 1 404 ? -15.731 51.377 42.846 1.00 83.88 404 LEU A C 1
ATOM 3179 O O . LEU A 1 404 ? -16.736 51.886 43.328 1.00 83.88 404 LEU A O 1
ATOM 3183 N N . GLY A 1 405 ? -14.524 51.532 43.400 1.00 83.94 405 GLY A N 1
ATOM 3184 C CA . GLY A 1 405 ? -14.272 52.367 44.577 1.00 83.94 405 GLY A CA 1
ATOM 3185 C C . GLY A 1 405 ? -14.368 53.872 44.306 1.00 83.94 405 GLY A C 1
ATOM 3186 O O . GLY A 1 405 ? -14.658 54.629 45.227 1.00 83.94 405 GLY A O 1
ATOM 3187 N N . SER A 1 406 ? -14.165 54.309 43.056 1.00 82.69 406 SER A N 1
ATOM 3188 C CA . SER A 1 406 ? -14.354 55.712 42.652 1.00 82.69 406 SER A CA 1
ATOM 3189 C C . SER A 1 406 ? -15.810 56.101 42.386 1.00 82.69 406 SER A C 1
ATOM 3191 O O . SER A 1 406 ? -16.084 57.266 42.099 1.00 82.69 406 SER A O 1
ATOM 3193 N N . LEU A 1 407 ? -16.752 55.156 42.474 1.00 83.12 407 LEU A N 1
ATOM 3194 C CA . LEU A 1 407 ? -18.165 55.457 42.275 1.00 83.12 407 LEU A CA 1
ATOM 3195 C C . LEU A 1 407 ? -18.767 56.101 43.538 1.00 83.12 407 LEU A C 1
ATOM 3197 O O . LEU A 1 407 ? -18.520 55.631 44.653 1.00 83.12 407 LEU A O 1
ATOM 3201 N N . PRO A 1 408 ? -19.572 57.169 43.394 1.00 81.19 408 PRO A N 1
ATOM 3202 C CA . PRO A 1 408 ? -20.281 57.767 44.518 1.00 81.19 408 PRO A CA 1
ATOM 3203 C C . PRO A 1 408 ? -21.263 56.758 45.128 1.00 81.19 408 PRO A C 1
ATOM 3205 O O . PRO A 1 408 ? -21.868 55.954 44.417 1.00 81.19 408 PRO A O 1
ATOM 3208 N N . ARG A 1 409 ? -21.427 56.800 46.459 1.00 77.56 409 ARG A N 1
ATOM 3209 C CA . ARG A 1 409 ? -22.336 55.887 47.171 1.00 77.56 409 ARG A CA 1
ATOM 3210 C C . ARG A 1 409 ? -23.766 56.015 46.615 1.00 77.56 409 ARG A C 1
ATOM 3212 O O . ARG A 1 409 ? -24.210 57.146 46.388 1.00 77.56 409 ARG A O 1
ATOM 3219 N N . PRO A 1 410 ? -24.480 54.895 46.404 1.00 75.25 410 PRO A N 1
ATOM 3220 C CA . PRO A 1 410 ? -25.847 54.920 45.894 1.00 75.25 410 PRO A CA 1
ATOM 3221 C C . PRO A 1 410 ? -26.743 55.707 46.858 1.00 75.25 410 PRO A C 1
ATOM 3223 O O . PRO A 1 410 ? -26.680 55.507 48.068 1.00 75.25 410 PRO A O 1
ATOM 3226 N N . LYS A 1 411 ? -27.531 56.647 46.322 1.00 64.81 411 LYS A N 1
ATOM 3227 C CA . LYS A 1 411 ? -28.352 57.582 47.111 1.00 64.81 411 LYS A CA 1
ATOM 3228 C C . LYS A 1 411 ? -29.821 57.194 47.261 1.00 64.81 411 LYS A C 1
ATOM 3230 O O . LYS A 1 411 ? -30.532 57.920 47.938 1.00 64.81 411 LYS A O 1
ATOM 3235 N N . ASN A 1 412 ? -30.258 56.074 46.696 1.00 69.00 412 ASN A N 1
ATOM 3236 C CA . ASN A 1 412 ? -31.622 55.587 46.873 1.00 69.00 412 ASN A CA 1
ATOM 3237 C C . ASN A 1 412 ? -31.572 54.098 47.219 1.00 69.00 412 ASN A C 1
ATOM 3239 O O . ASN A 1 412 ? -31.255 53.276 46.360 1.00 69.00 412 ASN A O 1
ATOM 3243 N N . GLU A 1 413 ? -31.852 53.781 48.480 1.00 54.53 413 GLU A N 1
ATOM 3244 C CA . GLU A 1 413 ? -32.343 52.460 48.868 1.00 54.53 413 GLU A CA 1
ATOM 3245 C C . GLU A 1 413 ? -33.838 52.447 48.525 1.00 54.53 413 GLU A C 1
ATOM 3247 O O . GLU A 1 413 ? -34.588 53.291 49.017 1.00 54.53 413 GLU A O 1
ATOM 3252 N N . TYR A 1 414 ? -34.235 51.562 47.611 1.00 52.25 414 TYR A N 1
ATOM 3253 C CA . TYR A 1 414 ? -35.630 51.199 47.363 1.00 52.25 414 TYR A CA 1
ATOM 3254 C C . TYR A 1 414 ? -35.857 49.784 47.874 1.00 52.25 414 TYR A C 1
ATOM 3256 O O . TYR A 1 414 ? -34.940 48.952 47.662 1.00 52.25 414 TYR A O 1
#

Radius of gyration: 46.79 Å; chains: 1; bounding box: 97×80×128 Å

Foldseek 3Di:
DPPPLVVVCVVVVHHSVVVVVVVVVVVCVVCVVPPDDDPPPPPPDDDVPDDDPCCVVDDDDDADPDHDPVVVVVVVVVVVVVVDPDDPVRVVVVVVVVVVVVVVVVVVVVVVVCVVVPNDDDDDDDPDPDDDVVPDPPPDDDDDDDPDDCPVVPDDPPDDPDDPDPCVVVDDDPVNVVVVVVVVVVVVLVVCCVVPVVVSVVVVCVVVPCCVVPVDDDDDDPDDPDDVVNVVVVVVVVVVVVVVVPPDDDDDDDPPCVVVDDPPPDDDDDDDDDDDDDPDPPPPDPPLVVLVVVQVVQVVPDDDPPVPDDHDDGDDDQPPDPDRPDDDDDDDPPDDDDDDDDDDDDDDDDDDDDDDDDDDDDDDDDDDDDDCPPPPPPPPDPPVVVVVVVVVVVVVVVVVVVVVVPDDDDDDDD

pLDDT: mean 72.72, std 19.61, range [29.25, 98.25]